Protein AF-A0A1D2ABL3-F1 (afdb_monomer_lite)

pLDDT: mean 77.6, std 26.5, range [24.52, 98.44]

InterPro domains:
  IPR012312 Hemerythrin-like [PF01814] (38-162)

Foldseek 3Di:
DAPPPPPDDDDDDDDDDDDDDPPPPQQALLCLQLPLLLVLLLVLLVVLLVVLVCVLVVNDDPLVVSLVSLVLSLQSLVLSLCLCVPFVVVVLCVVPNDDCPVLNVLSVVLSVLSVVLSVLSVVCNVPNDPVSSVVNNVSSVVNSVSSNVSSVCCSVRVVVSCVVGPDRLRSLVSVLSSLLSHFLLCSLVSLQSSVVSDDPVSLVSSLVSVCSNDPDPLSNVVVSVSSPDDPVVSPPDDPDDDPDDDDDDDDDDDDDDDDDDDDDDDDDDDDDPDPPDPPPPDDPPPPPPQLLCVVVLLLVLLLVLLVVLLVLLVCQLPDVVHHDLVSLVVSLVSLVLSLQSLLLLLVLCVPQQVVVLVVLVVVVVVPPPDDDPDDDDDDDDDDDDDDDDDDDDDDDDDDDDDDDDDDDDDDDDDDDDDQPPPCSNVLSVVLNVLSVVLSVLSVVLSVCSVVVDPCNSVSSVSNSVSSVVSSVSSNVSVVCCVVHRSVSCSVRPDRLVSLLSVLSSSSSGRNVSLLVVQQSSLVVDDPVRLVVNLVSNVSNDDPVCPSVSCVSNVSSD

Sequence (557 aa):
MAHMTTIQAARPAGKLADGHEQPATVFQPIHFLYTYLHEAIRHELALLSQSLQLLLAGTSTGWPELRRRYIFLRDVYKYHSAAEDEVIYPALELEVANVTPSYSVEHEDEEHLLEEMVDLLLATEQSPTKENLLAVRQLSWRIQTTVTKHLAKEEAQLLPLLLTHIPPREQGGLVAQFLCCIPISTVARVLAWVKPHAAPADRAAIREALAGAVDDPLLCSLLLGWLEADEADGAGSDGLARPGSPSSPGSSGDDEAAAAARSVADPPGAQSQREGRTDVPGSRQPAGPPPLRSILHYHAAIRAALEGFAADARAVASAPGGPDPPALAALLVRHRFIRAVCAFHSAAEDEVVFPALARLHTSQQEGGPAGEPGAAAGDPCASPSRASPGGDRPGAASAPGPAAADTGPSPQARHSPPPPPHDGCAGHGEEALRFDELQRLLGEVASCARRRCSRSGIASADLVASADALAAAMAGHMEAEERGVLPALERLCPRPEQRALLWAMVRAMPLRLLERVMPWIAARLAPAERRRWLADLARGAGRGDTTLVALVTGWAA

Secondary structure (DSSP, 8-state):
---S---PPPPPPPP-------------TTHIIIIIIHHHHHHHHHHHHHHHHHHHTTS---HHHHHHHHHHHHHHHHHHHHHIIIIIHHHHHHHSTTSSHHHHHHHHHHHHHHHHHHHHHHHHHHS--HHHHHHHHHHHHHHHHHHHHHHHHHHHHTHHHHHHHS-HHHHHHHHHHHHHHSBTTTHHHHHHHHGGGS-HHHHHHHHHHHHHH---HHHHHHHHHHHH--TTT--SS-----S-------------------------------------S-------S-GGGGHHHHHHHHHHHHHHHHHHHHHHHTSTTS--HHHHHHHHHHHHHHHHHHHHHHHHIIIIIHHHHHHHHHHHHHTS----------------------------------------PPPPP--PPPPPPSTHHHHHHHHHHHHHHHHHHHHHHHHHHHHT-TTHHHHHHHHHHHHHHHHHHHHHHHHHHHHTHHHHHHHHS-HHHHHHHHHHHHHTSBHHHHHHHHHHHHTTS-HHHHHHHHHHHHHHS-GGGHHHHHHHHHHT-

Radius of gyration: 30.4 Å; chains: 1; bounding box: 94×69×110 Å

Structure (mmCIF, N/CA/C/O backbone):
data_AF-A0A1D2ABL3-F1
#
_entry.id   AF-A0A1D2ABL3-F1
#
loop_
_atom_site.group_PDB
_atom_site.id
_atom_site.type_symbol
_atom_site.label_atom_id
_atom_site.label_alt_id
_atom_site.label_comp_id
_atom_site.label_asym_id
_atom_site.label_entity_id
_atom_site.label_seq_id
_atom_site.pdbx_PDB_ins_code
_atom_site.Cartn_x
_atom_site.Cartn_y
_atom_site.Cartn_z
_atom_site.occupancy
_atom_site.B_iso_or_equiv
_atom_site.auth_seq_id
_atom_site.auth_comp_id
_atom_site.auth_asym_id
_atom_site.auth_atom_id
_atom_site.pdbx_PDB_model_num
ATOM 1 N N . MET A 1 1 ? 10.377 -19.482 -13.287 1.00 26.33 1 MET A N 1
ATOM 2 C CA . MET A 1 1 ? 9.922 -19.025 -14.615 1.00 26.33 1 MET A CA 1
ATOM 3 C C . MET A 1 1 ? 8.793 -18.051 -14.359 1.00 26.33 1 MET A C 1
ATOM 5 O O . MET A 1 1 ? 7.868 -18.407 -13.645 1.00 26.33 1 MET A O 1
ATOM 9 N N . ALA A 1 2 ? 8.996 -16.802 -14.769 1.00 30.34 2 ALA A N 1
ATOM 10 C CA . ALA A 1 2 ? 8.165 -15.658 -14.428 1.00 30.34 2 ALA A CA 1
ATOM 11 C C . ALA A 1 2 ? 6.858 -15.695 -15.230 1.00 30.34 2 ALA A C 1
ATOM 13 O O . ALA A 1 2 ? 6.893 -15.594 -16.452 1.00 30.34 2 ALA A O 1
ATOM 14 N N . HIS A 1 3 ? 5.728 -15.849 -14.542 1.00 30.89 3 HIS A N 1
ATOM 15 C CA . HIS A 1 3 ? 4.400 -15.614 -15.106 1.00 30.89 3 HIS A CA 1
ATOM 16 C C . HIS A 1 3 ? 3.928 -14.220 -14.704 1.00 30.89 3 HIS A C 1
ATOM 18 O O . HIS A 1 3 ? 2.971 -14.056 -13.971 1.00 30.89 3 HIS A O 1
ATOM 24 N N . MET A 1 4 ? 4.673 -13.243 -15.204 1.00 34.31 4 MET A N 1
ATOM 25 C CA . MET A 1 4 ? 4.164 -11.951 -15.612 1.00 34.31 4 MET A CA 1
ATOM 26 C C . MET A 1 4 ? 4.873 -11.742 -16.940 1.00 34.31 4 MET A C 1
ATOM 28 O O . MET A 1 4 ? 6.086 -11.511 -16.983 1.00 34.31 4 MET A O 1
ATOM 32 N N . THR A 1 5 ? 4.171 -12.018 -18.035 1.00 32.56 5 THR A N 1
ATOM 33 C CA . THR A 1 5 ? 4.657 -11.665 -19.364 1.00 32.56 5 THR A CA 1
ATOM 34 C C . THR A 1 5 ? 5.023 -10.194 -19.287 1.00 32.56 5 THR A C 1
ATOM 36 O O . THR A 1 5 ? 4.176 -9.367 -18.963 1.00 32.56 5 THR A O 1
ATOM 39 N N . THR A 1 6 ? 6.305 -9.889 -19.483 1.00 33.03 6 THR A N 1
ATOM 40 C CA . THR A 1 6 ? 6.803 -8.527 -19.633 1.00 33.03 6 THR A CA 1
ATOM 41 C C . THR A 1 6 ? 5.823 -7.766 -20.515 1.00 33.03 6 THR A C 1
ATOM 43 O O . THR A 1 6 ? 5.642 -8.141 -21.673 1.00 33.03 6 THR A O 1
ATOM 46 N N . ILE A 1 7 ? 5.178 -6.734 -19.967 1.00 37.38 7 ILE A N 1
ATOM 47 C CA . ILE A 1 7 ? 4.471 -5.731 -20.762 1.00 37.38 7 ILE A CA 1
ATOM 48 C C . ILE A 1 7 ? 5.560 -5.093 -21.624 1.00 37.38 7 ILE A C 1
ATOM 50 O O . ILE A 1 7 ? 6.378 -4.301 -21.157 1.00 37.38 7 ILE A O 1
ATOM 54 N N . GLN A 1 8 ? 5.693 -5.595 -22.846 1.00 31.58 8 GLN A N 1
ATOM 55 C CA . GLN A 1 8 ? 6.786 -5.260 -23.736 1.00 31.58 8 GLN A CA 1
ATOM 56 C C . GLN A 1 8 ? 6.396 -3.985 -24.481 1.00 31.58 8 GLN A C 1
ATOM 58 O O . GLN A 1 8 ? 5.428 -3.988 -25.239 1.00 31.58 8 GLN A O 1
ATOM 63 N N . ALA A 1 9 ? 7.152 -2.906 -24.266 1.00 32.09 9 ALA A N 1
ATOM 64 C CA . ALA A 1 9 ? 7.032 -1.668 -25.029 1.00 32.09 9 ALA A CA 1
ATOM 65 C C . ALA A 1 9 ? 7.092 -1.972 -26.539 1.00 32.09 9 ALA A C 1
ATOM 67 O O . ALA A 1 9 ? 8.050 -2.584 -27.033 1.00 32.09 9 ALA A O 1
ATOM 68 N N . ALA A 1 10 ? 6.048 -1.590 -27.273 1.00 33.19 10 ALA A N 1
ATOM 69 C CA . ALA A 1 10 ? 5.950 -1.837 -28.704 1.00 33.19 10 ALA A CA 1
ATOM 70 C C . ALA A 1 10 ? 6.782 -0.804 -29.486 1.00 33.19 10 ALA A C 1
ATOM 72 O O . ALA A 1 10 ? 6.645 0.402 -29.308 1.00 33.19 10 ALA A O 1
ATOM 73 N N . ARG A 1 11 ? 7.650 -1.280 -30.390 1.00 30.50 11 ARG A N 1
ATOM 74 C CA . ARG A 1 11 ? 8.396 -0.437 -31.347 1.00 30.50 11 ARG A CA 1
ATOM 75 C C . ARG A 1 11 ? 7.461 0.203 -32.394 1.00 30.50 11 ARG A C 1
ATOM 77 O O . ARG A 1 11 ? 6.455 -0.410 -32.748 1.00 30.50 11 ARG A O 1
ATOM 84 N N . PRO A 1 12 ? 7.817 1.376 -32.959 1.00 33.84 12 PRO A N 1
ATOM 85 C CA . PRO A 1 12 ? 6.897 2.187 -33.749 1.00 33.84 12 PRO A CA 1
ATOM 86 C C . PRO A 1 12 ? 6.715 1.647 -35.175 1.00 33.84 12 PRO A C 1
ATOM 88 O O . PRO A 1 12 ? 7.679 1.252 -35.836 1.00 33.84 12 PRO A O 1
ATOM 91 N N . ALA A 1 13 ? 5.473 1.685 -35.663 1.00 34.06 13 ALA A N 1
ATOM 92 C CA . ALA A 1 13 ? 5.135 1.496 -37.071 1.00 34.06 13 ALA A CA 1
ATOM 93 C C . ALA A 1 13 ? 5.110 2.849 -37.807 1.00 34.06 13 ALA A C 1
ATOM 95 O O . ALA A 1 13 ? 4.882 3.901 -37.213 1.00 34.06 13 ALA A O 1
ATOM 96 N N . GLY A 1 14 ? 5.425 2.804 -39.101 1.00 31.06 14 GLY A N 1
ATOM 97 C CA . GLY A 1 14 ? 5.840 3.939 -39.918 1.00 31.06 14 GLY A CA 1
ATOM 98 C C . GLY A 1 14 ? 4.775 4.996 -40.230 1.00 31.06 14 GLY A C 1
ATOM 99 O O . GLY A 1 14 ? 3.573 4.789 -40.130 1.00 31.06 14 GLY A O 1
ATOM 100 N N . LYS A 1 15 ? 5.309 6.146 -40.646 1.00 40.62 15 LYS A N 1
ATOM 101 C CA . LYS A 1 15 ? 4.661 7.411 -41.017 1.00 40.62 15 LYS A CA 1
ATOM 102 C C . LYS A 1 15 ? 3.810 7.310 -42.299 1.00 40.62 15 LYS A C 1
ATOM 104 O O . LYS A 1 15 ? 4.183 6.532 -43.175 1.00 40.62 15 LYS A O 1
ATOM 109 N N . LEU A 1 16 ? 2.818 8.218 -42.414 1.00 32.88 16 LEU A N 1
ATOM 110 C CA . LEU A 1 16 ? 2.046 8.748 -43.583 1.00 32.88 16 LEU A CA 1
ATOM 111 C C . LEU A 1 16 ? 0.521 8.586 -43.346 1.00 32.88 16 LEU A C 1
ATOM 113 O O . LEU A 1 16 ? 0.109 7.514 -42.933 1.00 32.88 16 LEU A O 1
ATOM 117 N N . ALA A 1 17 ? -0.392 9.542 -43.571 1.00 33.91 17 ALA A N 1
ATOM 118 C CA . ALA A 1 17 ? -0.391 10.842 -44.251 1.00 33.91 17 ALA A CA 1
ATOM 119 C C . ALA A 1 17 ? -1.564 11.730 -43.742 1.00 33.91 17 ALA A C 1
ATOM 121 O O . ALA A 1 17 ? -2.477 11.232 -43.088 1.00 33.91 17 ALA A O 1
ATOM 122 N N . ASP A 1 18 ? -1.517 13.026 -44.074 1.00 43.41 18 ASP A N 1
ATOM 123 C CA . ASP A 1 18 ? -2.485 14.088 -43.745 1.00 43.41 18 ASP A CA 1
ATOM 124 C C . ASP A 1 18 ? -3.934 13.831 -44.200 1.00 43.41 18 ASP A C 1
ATOM 126 O O . ASP A 1 18 ? -4.188 13.426 -45.335 1.00 43.41 18 ASP A O 1
ATOM 130 N N . GLY A 1 19 ? -4.885 14.217 -43.342 1.00 33.12 19 GLY A N 1
ATOM 131 C CA . GLY A 1 19 ? -6.307 14.370 -43.659 1.00 33.12 19 GLY A CA 1
ATOM 132 C C . GLY A 1 19 ? -7.076 14.930 -42.459 1.00 33.12 19 GLY A C 1
ATOM 133 O O . GLY A 1 19 ? -7.196 14.266 -41.438 1.00 33.12 19 GLY A O 1
ATOM 134 N N . HIS A 1 20 ? -7.547 16.176 -42.566 1.00 44.25 20 HIS A N 1
ATOM 135 C CA . HIS A 1 20 ? -8.308 16.890 -41.536 1.00 44.25 20 HIS A CA 1
ATOM 136 C C . HIS A 1 20 ? -9.715 16.304 -41.331 1.00 44.25 20 HIS A C 1
ATOM 138 O O . HIS A 1 20 ? -10.639 16.594 -42.086 1.00 44.25 20 HIS A O 1
ATOM 144 N N . GLU A 1 21 ? -9.874 15.592 -40.225 1.00 33.97 21 GLU A N 1
ATOM 145 C CA . GLU A 1 21 ? -11.072 15.530 -39.389 1.00 33.97 21 GLU A CA 1
ATOM 146 C C . GLU A 1 21 ? -10.512 15.660 -37.968 1.00 33.97 21 GLU A C 1
ATOM 148 O O . GLU A 1 21 ? -9.573 14.935 -37.646 1.00 33.97 21 GLU A O 1
ATOM 153 N N . GLN A 1 22 ? -10.959 16.617 -37.140 1.00 35.97 22 GLN A N 1
ATOM 154 C CA . GLN A 1 22 ? -10.548 16.591 -35.730 1.00 35.97 22 GLN A CA 1
ATOM 155 C C . GLN A 1 22 ? -11.117 15.291 -35.156 1.00 35.97 22 GLN A C 1
ATOM 157 O O . GLN A 1 22 ? -12.344 15.176 -35.077 1.00 35.97 22 GLN A O 1
ATOM 162 N N . PRO A 1 23 ? -10.276 14.293 -34.827 1.00 40.12 23 PRO A N 1
ATOM 163 C CA . PRO A 1 23 ? -10.791 13.051 -34.289 1.00 40.12 23 PRO A CA 1
ATOM 164 C C . PRO A 1 23 ? -11.502 13.397 -32.982 1.00 40.12 23 PRO A C 1
ATOM 166 O O . PRO A 1 23 ? -11.054 14.291 -32.256 1.00 40.12 23 PRO A O 1
ATOM 169 N N . ALA A 1 24 ? -12.609 12.710 -32.687 1.00 51.97 24 ALA A N 1
ATOM 170 C CA . ALA A 1 24 ? -13.179 12.727 -31.345 1.00 51.97 24 ALA A CA 1
ATOM 171 C C . ALA A 1 24 ? -12.015 12.597 -30.355 1.00 51.97 24 ALA A C 1
ATOM 173 O O . ALA A 1 24 ? -11.199 11.684 -30.505 1.00 51.97 24 ALA A O 1
ATOM 174 N N . THR A 1 25 ? -11.862 13.570 -29.451 1.00 67.88 25 THR A N 1
ATOM 175 C CA . THR A 1 25 ? -10.707 13.638 -28.552 1.00 67.88 25 THR A CA 1
ATOM 176 C C . THR A 1 25 ? -10.596 12.299 -27.842 1.00 67.88 25 THR A C 1
ATOM 178 O O . THR A 1 25 ? -11.478 11.944 -27.060 1.00 67.88 25 THR A O 1
ATOM 181 N N . VAL A 1 26 ? -9.568 11.522 -28.188 1.00 80.62 26 VAL A N 1
ATOM 182 C CA . VAL A 1 26 ? -9.378 10.178 -27.645 1.00 80.62 26 VAL A CA 1
ATOM 183 C C . VAL A 1 26 ? -9.267 10.325 -26.136 1.00 80.62 26 VAL A C 1
ATOM 185 O O . VAL A 1 26 ? -8.419 11.084 -25.660 1.00 80.62 26 VAL A O 1
ATOM 188 N N . PHE A 1 27 ? -10.149 9.641 -25.406 1.00 89.44 27 PHE A N 1
ATOM 189 C CA . PHE A 1 27 ? -10.141 9.648 -23.949 1.00 89.44 27 PHE A CA 1
ATOM 190 C C . PHE A 1 27 ? -8.748 9.264 -23.434 1.00 89.44 27 PHE A C 1
ATOM 192 O O . PHE A 1 27 ? -8.125 8.348 -23.971 1.00 89.44 27 PHE A O 1
ATOM 199 N N . GLN A 1 28 ? -8.259 9.979 -22.420 1.00 95.31 28 GLN A N 1
ATOM 200 C CA . GLN A 1 28 ? -6.925 9.792 -21.848 1.00 95.31 28 GLN A CA 1
ATOM 201 C C . GLN A 1 28 ? -7.076 9.132 -20.469 1.00 95.31 28 GLN A C 1
ATOM 203 O O . GLN A 1 28 ? -7.449 9.816 -19.511 1.00 95.31 28 GLN A O 1
ATOM 208 N N . PRO A 1 29 ? -6.833 7.812 -20.341 1.00 96.31 29 PRO A N 1
ATOM 209 C CA . PRO A 1 29 ? -7.096 7.071 -19.106 1.00 96.31 29 PRO A CA 1
ATOM 210 C C . PRO A 1 29 ? -6.349 7.594 -17.885 1.00 96.31 29 PRO A C 1
ATOM 212 O O . PRO A 1 29 ? -6.834 7.445 -16.766 1.00 96.31 29 PRO A O 1
ATOM 215 N N . ILE A 1 30 ? -5.201 8.242 -18.090 1.00 96.69 30 ILE A N 1
ATOM 216 C CA . ILE A 1 30 ? -4.366 8.748 -17.000 1.00 96.69 30 ILE A CA 1
ATOM 217 C C . ILE A 1 30 ? -5.060 9.839 -16.159 1.00 96.69 30 ILE A C 1
ATOM 219 O O . ILE A 1 30 ? -4.697 10.033 -15.000 1.00 96.69 30 ILE A O 1
ATOM 223 N N . HIS A 1 31 ? -6.123 10.476 -16.678 1.00 96.12 31 HIS A N 1
ATOM 224 C CA . HIS A 1 31 ? -6.990 11.375 -15.899 1.00 96.12 31 HIS A CA 1
ATOM 225 C C . HIS A 1 31 ? -7.678 10.688 -14.714 1.00 96.12 31 HIS A C 1
ATOM 227 O O . HIS A 1 31 ? -8.089 11.369 -13.774 1.00 96.12 31 HIS A O 1
ATOM 233 N N . PHE A 1 32 ? -7.779 9.354 -14.707 1.00 96.19 32 PHE A N 1
ATOM 234 C CA . PHE A 1 32 ? -8.249 8.634 -13.528 1.00 96.19 32 PHE A CA 1
ATOM 235 C C . PHE A 1 32 ? -7.426 8.965 -12.278 1.00 96.19 32 PHE A C 1
ATOM 237 O O . PHE A 1 32 ? -8.007 9.267 -11.237 1.00 96.19 32 PHE A O 1
ATOM 244 N N . LEU A 1 33 ? -6.097 8.978 -12.408 1.00 95.12 33 LEU A N 1
ATOM 245 C CA . LEU A 1 33 ? -5.176 9.285 -11.318 1.00 95.12 33 LEU A CA 1
ATOM 246 C C . LEU A 1 33 ? -5.083 10.806 -11.130 1.00 95.12 33 LEU A C 1
ATOM 248 O O . LEU A 1 33 ? -5.565 11.349 -10.141 1.00 95.12 33 LEU A O 1
ATOM 252 N N . TYR A 1 34 ? -4.584 11.511 -12.145 1.00 96.81 34 TYR A N 1
ATOM 253 C CA . TYR A 1 34 ? -4.204 12.926 -12.039 1.00 96.81 34 TYR A CA 1
ATOM 254 C C . TYR A 1 34 ? -5.371 13.915 -12.080 1.00 96.81 34 TYR A C 1
ATOM 256 O O . TYR A 1 34 ? -5.170 15.121 -12.176 1.00 96.81 34 TYR A O 1
ATOM 264 N N . THR A 1 35 ? -6.617 13.453 -12.119 1.00 95.62 35 THR A N 1
ATOM 265 C CA . THR A 1 35 ? -7.772 14.357 -12.120 1.00 95.62 35 THR A CA 1
ATOM 266 C C . THR A 1 35 ? -8.845 13.854 -11.175 1.00 95.62 35 THR A C 1
ATOM 268 O O . THR A 1 35 ? -9.144 14.536 -10.200 1.00 95.62 35 THR A O 1
ATOM 271 N N . TYR A 1 36 ? -9.406 12.665 -11.402 1.00 97.00 36 TYR A N 1
ATOM 272 C CA . TYR A 1 36 ? -10.529 12.199 -10.581 1.00 97.00 36 TYR A CA 1
ATOM 273 C C . TYR A 1 36 ? -10.092 11.800 -9.166 1.00 97.00 36 TYR A C 1
ATOM 275 O O . TYR A 1 36 ? -10.732 12.210 -8.199 1.00 97.00 36 TYR A O 1
ATOM 283 N N . LEU A 1 37 ? -8.996 11.046 -9.027 1.00 97.38 37 LEU A N 1
ATOM 284 C CA . LEU A 1 37 ? -8.449 10.690 -7.716 1.00 97.38 37 LEU A CA 1
ATOM 285 C C . LEU A 1 37 ? -7.895 11.921 -6.982 1.00 97.38 37 LEU A C 1
ATOM 287 O O . LEU A 1 37 ? -8.212 12.113 -5.810 1.00 97.38 37 LEU A O 1
ATOM 291 N N . HIS A 1 38 ? -7.145 12.789 -7.667 1.00 98.19 38 HIS A N 1
ATOM 292 C CA . HIS A 1 38 ? -6.639 14.033 -7.071 1.00 98.19 38 HIS A CA 1
ATOM 293 C C . HIS A 1 38 ? -7.772 14.929 -6.558 1.00 98.19 38 HIS A C 1
ATOM 295 O O . HIS A 1 38 ? -7.689 15.480 -5.459 1.00 98.19 38 HIS A O 1
ATOM 301 N N . GLU A 1 39 ? -8.863 15.052 -7.317 1.00 97.88 39 GLU A N 1
ATOM 302 C CA . GLU A 1 39 ? -10.031 15.814 -6.881 1.00 97.88 39 GLU A CA 1
ATOM 303 C C . GLU A 1 39 ? -10.730 15.168 -5.678 1.00 97.88 39 GLU A C 1
ATOM 305 O O . GLU A 1 39 ? -11.128 15.879 -4.755 1.00 97.88 39 GLU A O 1
ATOM 310 N N . ALA A 1 40 ? -10.817 13.835 -5.628 1.00 98.06 40 ALA A N 1
ATOM 311 C CA . ALA A 1 40 ? -11.330 13.129 -4.456 1.00 98.06 40 ALA A CA 1
ATOM 312 C C . ALA A 1 40 ? -10.480 13.417 -3.201 1.00 98.06 40 ALA A C 1
ATOM 314 O O . ALA A 1 40 ? -11.032 13.757 -2.149 1.00 98.06 40 ALA A O 1
ATOM 315 N N . ILE A 1 41 ? -9.144 13.389 -3.322 1.00 98.44 41 ILE A N 1
ATOM 316 C CA . ILE A 1 41 ? -8.204 13.724 -2.235 1.00 98.44 41 ILE A CA 1
ATOM 317 C C . ILE A 1 41 ? -8.422 15.163 -1.750 1.00 98.44 41 ILE A C 1
ATOM 319 O O . ILE A 1 41 ? -8.604 15.392 -0.550 1.00 98.44 41 ILE A O 1
ATOM 323 N N . ARG A 1 42 ? -8.461 16.144 -2.663 1.00 98.19 42 ARG A N 1
ATOM 324 C CA . ARG A 1 42 ? -8.704 17.557 -2.312 1.00 98.19 42 ARG A CA 1
ATOM 325 C C . ARG A 1 42 ? -10.048 17.758 -1.624 1.00 98.19 42 ARG A C 1
ATOM 327 O O . ARG A 1 42 ? -10.135 18.496 -0.638 1.00 98.19 42 ARG A O 1
ATOM 334 N N . HIS A 1 43 ? -11.090 17.113 -2.139 1.00 97.75 43 HIS A N 1
ATOM 335 C CA . HIS A 1 43 ? -12.428 17.213 -1.583 1.00 97.75 43 HIS A CA 1
ATOM 336 C C . HIS A 1 43 ? -12.478 16.648 -0.158 1.00 97.75 43 HIS A C 1
ATOM 338 O O . HIS A 1 43 ? -13.001 17.309 0.742 1.00 97.75 43 HIS A O 1
ATOM 344 N N . GLU A 1 44 ? -11.865 15.489 0.089 1.00 97.94 44 GLU A N 1
ATOM 345 C CA . GLU A 1 44 ? -11.804 14.902 1.429 1.00 97.94 44 GLU A CA 1
ATOM 346 C C . GLU A 1 44 ? -10.999 15.766 2.402 1.00 97.94 44 GLU A C 1
ATOM 348 O O . GLU A 1 44 ? -11.470 16.025 3.509 1.00 97.94 44 GLU A O 1
ATOM 353 N N . LEU A 1 45 ? -9.852 16.314 1.985 1.00 98.19 45 LEU A N 1
ATOM 354 C CA . LEU A 1 45 ? -9.090 17.277 2.791 1.00 98.19 45 LEU A CA 1
ATOM 355 C C . LEU A 1 45 ? -9.950 18.481 3.201 1.00 98.19 45 LEU A C 1
ATOM 357 O O . LEU A 1 45 ? -9.926 18.904 4.360 1.00 98.19 45 LEU A O 1
ATOM 361 N N . ALA A 1 46 ? -10.756 19.016 2.281 1.00 97.25 46 ALA A N 1
ATOM 362 C CA . ALA A 1 46 ? -11.664 20.117 2.583 1.00 97.25 46 ALA A CA 1
ATOM 363 C C . ALA A 1 46 ? -12.765 19.714 3.581 1.00 97.25 46 ALA A C 1
ATOM 365 O O . ALA A 1 46 ? -13.102 20.502 4.472 1.00 97.25 46 ALA A O 1
ATOM 366 N N . LEU A 1 47 ? -13.328 18.509 3.460 1.00 96.31 47 LEU A N 1
ATOM 367 C CA . LEU A 1 47 ? -14.346 17.996 4.381 1.00 96.31 47 LEU A CA 1
ATOM 368 C C . LEU A 1 47 ? -13.776 17.682 5.771 1.00 96.31 47 LEU A C 1
ATOM 370 O O . LEU A 1 47 ? -14.444 17.942 6.776 1.00 96.31 47 LEU A O 1
ATOM 374 N N . LEU A 1 48 ? -12.554 17.155 5.851 1.00 96.50 48 LEU A N 1
ATOM 375 C CA . LEU A 1 48 ? -11.844 16.902 7.105 1.00 96.50 48 LEU A CA 1
ATOM 376 C C . LEU A 1 48 ? -11.550 18.210 7.838 1.00 96.50 48 LEU A C 1
ATOM 378 O O . LEU A 1 48 ? -11.883 18.333 9.017 1.00 96.50 48 LEU A O 1
ATOM 382 N N . SER A 1 49 ? -11.040 19.223 7.132 1.00 95.75 49 SER A N 1
ATOM 383 C CA . SER A 1 49 ? -10.815 20.559 7.695 1.00 95.75 49 SER A CA 1
ATOM 384 C C . SER A 1 49 ? -12.104 21.190 8.234 1.00 95.75 49 SER A C 1
ATOM 386 O O . SER A 1 49 ? -12.087 21.814 9.296 1.00 95.75 49 SER A O 1
ATOM 388 N N . GLN A 1 50 ? -13.237 21.018 7.543 1.00 94.38 50 GLN A N 1
ATOM 389 C CA . GLN A 1 50 ? -14.547 21.479 8.024 1.00 94.38 50 GLN A CA 1
ATOM 390 C C . GLN A 1 50 ? -15.015 20.694 9.257 1.00 94.38 50 GLN A C 1
ATOM 392 O O . GLN A 1 50 ? -15.433 21.287 10.252 1.00 94.38 50 GLN A O 1
ATOM 397 N N . SER A 1 51 ? -14.900 19.366 9.224 1.00 94.12 51 SER A N 1
ATOM 398 C CA . SER A 1 51 ? -15.302 18.486 10.329 1.00 94.12 51 SER A CA 1
ATOM 399 C C . SER A 1 51 ? -14.503 18.784 11.599 1.00 94.12 51 SER A C 1
ATOM 401 O O . SER A 1 51 ? -15.071 18.886 12.687 1.00 94.12 51 SER A O 1
ATOM 403 N N . LEU A 1 52 ? -13.195 19.012 11.456 1.00 94.12 52 LEU A N 1
ATOM 404 C CA . LEU A 1 52 ? -12.321 19.419 12.547 1.00 94.12 52 LEU A CA 1
ATOM 405 C C . LEU A 1 52 ? -12.727 20.783 13.121 1.00 94.12 52 LEU A C 1
ATOM 407 O O . LEU A 1 52 ? -12.788 20.934 14.337 1.00 94.12 52 LEU A O 1
ATOM 411 N N . GLN A 1 53 ? -13.055 21.773 12.286 1.00 91.50 53 GLN A N 1
ATOM 412 C CA . GLN A 1 53 ? -13.523 23.078 12.776 1.00 91.50 53 GLN A CA 1
ATOM 413 C C . GLN A 1 53 ? -14.796 22.956 13.624 1.00 91.50 53 GLN A C 1
ATOM 415 O O . GLN A 1 53 ? -14.885 23.584 14.679 1.00 91.50 53 GLN A O 1
ATOM 420 N N . LEU A 1 54 ? -15.748 22.114 13.209 1.00 91.00 54 LEU A N 1
ATOM 421 C CA . LEU A 1 54 ? -16.980 21.862 13.965 1.00 91.00 54 LEU A CA 1
ATOM 422 C C . LEU A 1 54 ? -16.708 21.179 15.315 1.00 91.00 54 LEU A C 1
ATOM 424 O O . LEU A 1 54 ? -17.323 21.550 16.321 1.00 91.00 54 LEU A O 1
ATOM 428 N N . LEU A 1 55 ? -15.775 20.222 15.347 1.00 89.00 55 LEU A N 1
ATOM 429 C CA . LEU A 1 55 ? -15.313 19.557 16.570 1.00 89.00 55 LEU A CA 1
ATOM 430 C C . LEU A 1 55 ? -14.644 20.547 17.531 1.00 89.00 55 LEU A C 1
ATOM 432 O O . LEU A 1 55 ? -15.000 20.605 18.706 1.00 89.00 55 LEU A O 1
ATOM 436 N N . LEU A 1 56 ? -13.725 21.376 17.030 1.00 87.62 56 LEU A N 1
ATOM 437 C CA . LEU A 1 56 ? -13.028 22.388 17.832 1.00 87.62 56 LEU A CA 1
ATOM 438 C C . LEU A 1 56 ? -13.972 23.483 18.352 1.00 87.62 56 LEU A C 1
ATOM 440 O O . LEU A 1 56 ? -13.714 24.063 19.404 1.00 87.62 56 LEU A O 1
ATOM 444 N N . ALA A 1 57 ? -15.071 23.751 17.644 1.00 87.56 57 ALA A N 1
ATOM 445 C CA . ALA A 1 57 ? -16.128 24.657 18.087 1.00 87.56 57 ALA A CA 1
ATOM 446 C C . ALA A 1 57 ? -17.093 24.028 19.115 1.00 87.56 57 ALA A C 1
ATOM 448 O O . ALA A 1 57 ? -17.986 24.716 19.605 1.00 87.56 57 ALA A O 1
ATOM 449 N N . GLY A 1 58 ? -16.953 22.734 19.431 1.00 83.38 58 GLY A N 1
ATOM 450 C CA . GLY A 1 58 ? -17.853 22.012 20.338 1.00 83.38 58 GLY A CA 1
ATOM 451 C C . GLY A 1 58 ? -19.245 21.742 19.755 1.00 83.38 58 GLY A C 1
ATOM 452 O O . GLY A 1 58 ? -20.170 21.412 20.489 1.00 83.38 58 GLY A O 1
ATOM 453 N N . THR A 1 59 ? -19.405 21.893 18.438 1.00 78.50 59 THR A N 1
ATOM 454 C CA . THR A 1 59 ? -20.685 21.712 17.724 1.00 78.50 59 THR A CA 1
ATOM 455 C C . THR A 1 59 ? -20.883 20.291 17.185 1.00 78.50 59 THR A C 1
ATOM 457 O O . THR A 1 59 ? -21.941 19.968 16.653 1.00 78.50 59 THR A O 1
ATOM 460 N N . SER A 1 60 ? -19.872 19.432 17.338 1.00 79.38 60 SER A N 1
ATOM 461 C CA . SER A 1 60 ? -19.877 18.011 16.987 1.00 79.38 60 SER A CA 1
ATOM 462 C C . SER A 1 60 ? -19.045 17.228 18.011 1.00 79.38 60 SER A C 1
ATOM 464 O O . SER A 1 60 ? -18.157 17.796 18.646 1.00 79.38 60 SER A O 1
ATOM 466 N N . THR A 1 61 ? -19.305 15.927 18.161 1.00 69.69 61 THR A N 1
ATOM 467 C CA . THR A 1 61 ? -18.578 15.010 19.066 1.00 69.69 61 THR A CA 1
ATOM 468 C C . THR A 1 61 ? -17.910 13.833 18.334 1.00 69.69 61 THR A C 1
ATOM 470 O O . THR A 1 61 ? -17.449 12.880 18.958 1.00 69.69 61 THR A O 1
ATOM 473 N N . GLY A 1 62 ? -17.821 13.888 17.002 1.00 85.3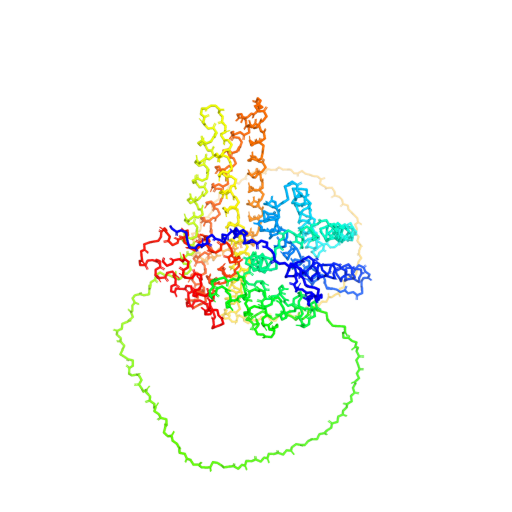1 62 GLY A N 1
ATOM 474 C CA . GLY A 1 62 ? -17.364 12.793 16.136 1.00 85.31 62 GLY A CA 1
ATOM 475 C C . GLY A 1 62 ? -15.847 12.574 15.999 1.00 85.31 62 GLY A C 1
ATOM 476 O O . GLY A 1 62 ? -15.397 12.343 14.879 1.00 85.31 62 GLY A O 1
ATOM 477 N N . TRP A 1 63 ? -15.052 12.613 17.077 1.00 87.56 63 TRP A N 1
ATOM 478 C CA . TRP A 1 63 ? -13.602 12.318 17.011 1.00 87.56 63 TRP A CA 1
ATOM 479 C C . TRP A 1 63 ? -13.265 10.949 16.391 1.00 87.56 63 TRP A C 1
ATOM 481 O O . TRP A 1 63 ? -12.421 10.918 15.493 1.00 87.56 63 TRP A O 1
ATOM 491 N N . PRO A 1 64 ? -13.948 9.839 16.756 1.00 90.88 64 PRO A N 1
ATOM 492 C CA . PRO A 1 64 ? -13.662 8.537 16.153 1.00 90.88 64 PRO A CA 1
ATOM 493 C C . PRO A 1 64 ? -13.916 8.512 14.642 1.00 90.88 64 PRO A C 1
ATOM 495 O O . PRO A 1 64 ? -13.193 7.855 13.901 1.00 90.88 64 PRO A O 1
ATOM 498 N N . GLU A 1 65 ? -14.938 9.235 14.175 1.00 92.31 65 GLU A N 1
ATOM 499 C CA . GLU A 1 65 ? -15.250 9.337 12.747 1.00 92.31 65 GLU A CA 1
ATOM 500 C C . GLU A 1 65 ? -14.219 10.189 12.005 1.00 92.31 65 GLU A C 1
ATOM 502 O O . GLU A 1 65 ? -13.738 9.779 10.952 1.00 92.31 65 GLU A O 1
ATOM 507 N N . LEU A 1 66 ? -13.814 11.331 12.575 1.00 94.12 66 LEU A N 1
ATOM 508 C CA . LEU A 1 66 ? -12.739 12.149 12.012 1.00 94.12 66 LEU A CA 1
ATOM 509 C C . LEU A 1 66 ? -11.453 11.325 11.861 1.00 94.12 66 LEU A C 1
ATOM 511 O O . LEU A 1 66 ? -10.837 11.337 10.796 1.00 94.12 66 LEU A O 1
ATOM 515 N N . ARG A 1 67 ? -11.072 10.580 12.905 1.00 94.38 67 ARG A N 1
ATOM 516 C CA . ARG A 1 67 ? -9.884 9.723 12.879 1.00 94.38 67 ARG A CA 1
ATOM 517 C C . ARG A 1 67 ? -10.004 8.615 11.837 1.00 94.38 67 ARG A C 1
ATOM 519 O O . ARG A 1 67 ? -9.065 8.426 11.073 1.00 94.38 67 ARG A O 1
ATOM 526 N N . ARG A 1 68 ? -11.148 7.924 11.745 1.00 94.56 68 ARG A N 1
ATOM 527 C CA . ARG A 1 68 ? -11.381 6.905 10.702 1.00 94.56 68 ARG A CA 1
ATOM 528 C C . ARG A 1 68 ? -11.209 7.463 9.291 1.00 94.56 68 ARG A C 1
ATOM 530 O O . ARG A 1 68 ? -10.592 6.810 8.456 1.00 94.56 68 ARG A O 1
ATOM 537 N N . ARG A 1 69 ? -11.721 8.665 9.027 1.00 95.94 69 ARG A N 1
ATOM 538 C CA . ARG A 1 69 ? -11.592 9.311 7.716 1.00 95.94 69 ARG A CA 1
ATOM 539 C C . ARG A 1 69 ? -10.160 9.756 7.413 1.00 95.94 69 ARG A C 1
ATOM 541 O O . ARG A 1 69 ? -9.709 9.571 6.290 1.00 95.94 69 ARG A O 1
ATOM 548 N N . TYR A 1 70 ? -9.420 10.256 8.407 1.00 97.31 70 TYR A N 1
ATOM 549 C CA . TYR A 1 70 ? -7.985 10.535 8.255 1.00 97.31 70 TYR A CA 1
ATOM 550 C C . TYR A 1 70 ? -7.160 9.267 8.010 1.00 97.31 70 TYR A C 1
ATOM 552 O O . TYR A 1 70 ? -6.272 9.297 7.168 1.00 97.31 70 TYR A O 1
ATOM 560 N N . ILE A 1 71 ? -7.473 8.157 8.689 1.00 95.81 71 ILE A N 1
ATOM 561 C CA . ILE A 1 71 ? -6.852 6.847 8.432 1.00 95.81 71 ILE A CA 1
ATOM 562 C C . ILE A 1 71 ? -7.096 6.430 6.980 1.00 95.81 71 ILE A C 1
ATOM 564 O O . ILE A 1 71 ? -6.146 6.149 6.260 1.00 95.81 71 ILE A O 1
ATOM 568 N N . PHE A 1 72 ? -8.351 6.482 6.521 1.00 96.25 72 PHE A N 1
ATOM 569 C CA . PHE A 1 72 ? -8.681 6.158 5.135 1.00 96.25 72 PHE A CA 1
ATOM 570 C C . PHE A 1 72 ? -7.945 7.062 4.136 1.00 96.25 72 PHE A C 1
ATOM 572 O O . PHE A 1 72 ? -7.382 6.558 3.168 1.00 96.25 72 PHE A O 1
ATOM 579 N N . LEU A 1 73 ? -7.905 8.377 4.377 1.00 97.81 73 LEU A N 1
ATOM 580 C CA . LEU A 1 73 ? -7.182 9.315 3.518 1.00 97.81 73 LEU A CA 1
ATOM 581 C C . LEU A 1 73 ? -5.677 9.023 3.488 1.00 97.81 73 LEU A C 1
ATOM 583 O O . LEU A 1 73 ? -5.099 9.005 2.407 1.00 97.81 73 LEU A O 1
ATOM 587 N N . ARG A 1 74 ? -5.057 8.781 4.650 1.00 97.19 74 ARG A N 1
ATOM 588 C CA . ARG A 1 74 ? -3.645 8.391 4.762 1.00 97.19 74 ARG A CA 1
ATOM 589 C C . ARG A 1 74 ? -3.365 7.150 3.921 1.00 97.19 74 ARG A C 1
ATOM 591 O O . ARG A 1 74 ? -2.419 7.151 3.143 1.00 97.19 74 ARG A O 1
ATOM 598 N N . ASP A 1 75 ? -4.193 6.117 4.053 1.00 95.00 75 ASP A N 1
ATOM 599 C CA . ASP A 1 75 ? -3.997 4.854 3.339 1.00 95.00 75 ASP A CA 1
ATOM 600 C C . ASP A 1 75 ? -4.138 5.042 1.825 1.00 95.00 75 ASP A C 1
ATOM 602 O O . ASP A 1 75 ? -3.282 4.597 1.065 1.00 95.00 75 ASP A O 1
ATOM 606 N N . VAL A 1 76 ? -5.179 5.754 1.380 1.00 96.00 76 VAL A N 1
ATOM 607 C CA . VAL A 1 76 ? -5.384 6.059 -0.043 1.00 96.00 76 VAL A CA 1
ATOM 608 C C . VAL A 1 76 ? -4.235 6.878 -0.612 1.00 96.00 76 VAL A C 1
ATOM 610 O O . VAL A 1 76 ? -3.763 6.568 -1.705 1.00 96.00 76 VAL A O 1
ATOM 613 N N . TYR A 1 77 ? -3.775 7.889 0.123 1.00 97.56 77 TYR A N 1
ATOM 614 C CA . TYR A 1 77 ? -2.652 8.717 -0.294 1.00 97.56 77 TYR A CA 1
ATOM 615 C C . TYR A 1 77 ? -1.369 7.889 -0.425 1.00 97.56 77 TYR A C 1
ATOM 617 O O . TYR A 1 77 ? -0.710 7.968 -1.451 1.00 97.56 77 TYR A O 1
ATOM 625 N N . LYS A 1 78 ? -1.094 6.997 0.535 1.00 94.75 78 LYS A N 1
ATOM 626 C CA . LYS A 1 78 ? 0.040 6.065 0.485 1.00 94.75 78 LYS A CA 1
ATOM 627 C C . LYS A 1 78 ? -0.020 5.104 -0.705 1.00 94.75 78 LYS A C 1
ATOM 629 O O . LYS A 1 78 ? 1.002 4.780 -1.299 1.00 94.75 78 LYS A O 1
ATOM 634 N N . TYR A 1 79 ? -1.206 4.608 -1.070 1.00 94.25 79 TYR A N 1
ATOM 635 C CA . TYR A 1 79 ? -1.343 3.781 -2.278 1.00 94.25 79 TYR A CA 1
ATOM 636 C C . TYR A 1 79 ? -1.116 4.598 -3.551 1.00 94.25 79 TYR A C 1
ATOM 638 O O . TYR A 1 79 ? -0.598 4.066 -4.532 1.00 94.25 79 TYR A O 1
ATOM 646 N N . HIS A 1 80 ? -1.516 5.868 -3.536 1.00 96.06 80 HIS A N 1
ATOM 647 C CA . HIS A 1 80 ? -1.348 6.795 -4.643 1.00 96.06 80 HIS A CA 1
ATOM 648 C C . HIS A 1 80 ? 0.119 7.141 -4.894 1.00 96.06 80 HIS A C 1
ATOM 650 O O . HIS A 1 80 ? 0.598 6.835 -5.986 1.00 96.06 80 HIS A O 1
ATOM 656 N N . SER A 1 81 ? 0.831 7.643 -3.885 1.00 95.44 81 SER A N 1
ATOM 657 C CA . SER A 1 81 ? 2.262 7.952 -3.967 1.00 95.44 81 SER A CA 1
ATOM 658 C C . SER A 1 81 ? 3.087 6.715 -4.335 1.00 95.44 81 SER A C 1
ATOM 660 O O . SER A 1 81 ? 3.904 6.754 -5.253 1.00 95.44 81 SER A O 1
ATOM 662 N N . ALA A 1 82 ? 2.812 5.561 -3.711 1.00 92.06 82 ALA A N 1
ATOM 663 C CA . ALA A 1 82 ? 3.515 4.316 -4.025 1.00 92.06 82 ALA A CA 1
ATOM 664 C C . ALA A 1 82 ? 3.276 3.850 -5.470 1.00 92.06 82 ALA A C 1
ATOM 666 O O . ALA A 1 82 ? 4.189 3.346 -6.128 1.00 92.06 82 ALA A O 1
ATOM 667 N N . ALA A 1 83 ? 2.053 3.987 -5.987 1.00 93.50 83 ALA A N 1
ATOM 668 C CA . ALA A 1 83 ? 1.773 3.653 -7.376 1.00 93.50 83 ALA A CA 1
ATOM 669 C C . ALA A 1 83 ? 2.469 4.621 -8.339 1.00 93.50 83 ALA A C 1
ATOM 671 O O . ALA A 1 83 ? 2.956 4.195 -9.386 1.00 93.50 83 ALA A O 1
ATOM 672 N N . GLU A 1 84 ? 2.573 5.897 -7.995 1.00 96.38 84 GLU A N 1
ATOM 673 C CA . GLU A 1 84 ? 3.345 6.844 -8.789 1.00 96.38 84 GLU A CA 1
ATOM 674 C C . GLU A 1 84 ? 4.824 6.490 -8.810 1.00 96.38 84 GLU A C 1
ATOM 676 O O . GLU A 1 84 ? 5.376 6.261 -9.887 1.00 96.38 84 GLU A O 1
ATOM 681 N N . ASP A 1 85 ? 5.429 6.302 -7.644 1.00 93.69 85 ASP A N 1
ATOM 682 C CA . ASP A 1 85 ? 6.851 6.000 -7.514 1.00 93.69 85 ASP A CA 1
ATOM 683 C C . ASP A 1 85 ? 7.250 4.659 -8.145 1.00 93.69 85 ASP A C 1
ATOM 685 O O . ASP A 1 85 ? 8.340 4.527 -8.711 1.00 93.69 85 ASP A O 1
ATOM 689 N N . GLU A 1 86 ? 6.387 3.642 -8.073 1.00 90.44 86 GLU A N 1
ATOM 690 C CA . GLU A 1 86 ? 6.715 2.294 -8.545 1.00 90.44 86 GLU A CA 1
ATOM 691 C C . GLU A 1 86 ? 6.194 1.949 -9.944 1.00 90.44 86 GLU A C 1
ATOM 693 O O . GLU A 1 86 ? 6.643 0.949 -10.523 1.00 90.44 86 GLU A O 1
ATOM 698 N N . VAL A 1 87 ? 5.232 2.709 -10.473 1.00 93.88 87 VAL A N 1
ATOM 699 C CA . VAL A 1 87 ? 4.561 2.405 -11.748 1.00 93.88 87 VAL A CA 1
ATOM 700 C C . VAL A 1 87 ? 4.595 3.597 -12.693 1.00 93.88 87 VAL A C 1
ATOM 702 O O . VAL A 1 87 ? 5.094 3.463 -13.811 1.00 93.88 87 VAL A O 1
ATOM 705 N N . ILE A 1 88 ? 4.075 4.752 -12.274 1.00 96.06 88 ILE A N 1
ATOM 706 C CA . ILE A 1 88 ? 3.867 5.883 -13.188 1.00 96.06 88 ILE A CA 1
ATOM 707 C C . ILE A 1 88 ? 5.187 6.577 -13.520 1.00 96.06 88 ILE A C 1
ATOM 709 O O . ILE A 1 88 ? 5.518 6.756 -14.693 1.00 96.06 88 ILE A O 1
ATOM 713 N N . TYR A 1 89 ? 5.967 6.932 -12.504 1.00 95.25 89 TYR A N 1
ATOM 714 C CA . TYR A 1 89 ? 7.230 7.637 -12.661 1.00 95.25 89 TYR A CA 1
ATOM 715 C C . TYR A 1 89 ? 8.261 6.813 -13.435 1.00 95.25 89 TYR A C 1
ATOM 717 O O . TYR A 1 89 ? 8.818 7.362 -14.382 1.00 95.25 89 TYR A O 1
ATOM 725 N N . PRO A 1 90 ? 8.471 5.505 -13.169 1.00 93.62 90 PRO A N 1
ATOM 726 C CA . PRO A 1 90 ? 9.364 4.698 -13.996 1.00 93.62 90 PRO A CA 1
ATOM 727 C C . PRO A 1 90 ? 8.937 4.639 -15.466 1.00 93.62 90 PRO A C 1
ATOM 729 O O . PRO A 1 90 ? 9.793 4.668 -16.345 1.00 93.62 90 PRO A O 1
ATOM 732 N N . ALA A 1 91 ? 7.630 4.574 -15.751 1.00 94.44 91 ALA A N 1
ATOM 733 C CA . ALA A 1 91 ? 7.133 4.595 -17.126 1.00 94.44 91 ALA A CA 1
ATOM 734 C C . ALA A 1 91 ? 7.407 5.945 -17.805 1.00 94.44 91 ALA A C 1
ATOM 736 O O . ALA A 1 91 ? 7.847 5.977 -18.951 1.00 94.44 91 ALA A O 1
ATOM 737 N N . LEU A 1 92 ? 7.213 7.053 -17.086 1.00 94.75 92 LEU A N 1
ATOM 738 C CA . LEU A 1 92 ? 7.519 8.388 -17.589 1.00 94.75 92 LEU A CA 1
ATOM 739 C C . LEU A 1 92 ? 9.029 8.614 -17.769 1.00 94.75 92 LEU A C 1
ATOM 741 O O . LEU A 1 92 ? 9.433 9.228 -18.751 1.00 94.75 92 LEU A O 1
ATOM 745 N N . GLU A 1 93 ? 9.874 8.099 -16.874 1.00 93.38 93 GLU A N 1
ATOM 746 C CA . GLU A 1 93 ? 11.334 8.253 -16.937 1.00 93.38 93 GLU A CA 1
ATOM 747 C C . GLU A 1 93 ? 11.977 7.548 -18.139 1.00 93.38 93 GLU A C 1
ATOM 749 O O . GLU A 1 93 ? 13.056 7.959 -18.578 1.00 93.38 93 GLU A O 1
ATOM 754 N N . LEU A 1 94 ? 11.324 6.522 -18.700 1.00 92.50 94 LEU A N 1
ATOM 755 C CA . LEU A 1 94 ? 11.745 5.909 -19.966 1.00 92.50 94 LEU A CA 1
ATOM 756 C C . LEU A 1 94 ? 11.632 6.887 -21.144 1.00 92.50 94 LEU A C 1
ATOM 758 O O . LEU A 1 94 ? 12.425 6.802 -22.082 1.00 92.50 94 LEU A O 1
ATOM 762 N N . GLU A 1 95 ? 10.690 7.825 -21.066 1.00 93.12 95 GLU A N 1
ATOM 763 C CA . GLU A 1 95 ? 10.424 8.825 -22.100 1.00 93.12 95 GLU A CA 1
ATOM 764 C C . GLU A 1 95 ? 11.113 10.167 -21.798 1.00 93.12 95 GLU A C 1
ATOM 766 O O . GLU A 1 95 ? 11.648 10.820 -22.698 1.00 93.12 95 GLU A O 1
ATOM 771 N N . VAL A 1 96 ? 11.134 10.581 -20.525 1.00 91.88 96 VAL A N 1
ATOM 772 C CA . VAL A 1 96 ? 11.665 11.872 -20.069 1.00 91.88 96 VAL A CA 1
ATOM 773 C C . VAL A 1 96 ? 12.499 11.701 -18.795 1.00 91.88 96 VAL A C 1
ATOM 775 O O . VAL A 1 96 ? 11.983 11.581 -17.686 1.00 91.88 96 VAL A O 1
ATOM 778 N N . ALA A 1 97 ? 13.823 11.734 -18.940 1.00 87.62 97 ALA A N 1
ATOM 779 C CA . ALA A 1 97 ? 14.742 11.482 -17.831 1.00 87.62 97 ALA A CA 1
ATOM 780 C C . ALA A 1 97 ? 14.783 12.615 -16.783 1.00 87.62 97 ALA A C 1
ATOM 782 O O . ALA A 1 97 ? 14.817 13.797 -17.128 1.00 87.62 97 ALA A O 1
ATOM 783 N N . ASN A 1 98 ? 14.949 12.232 -15.510 1.00 84.00 98 ASN A N 1
ATOM 784 C CA . ASN A 1 98 ? 15.226 13.107 -14.357 1.00 84.00 98 ASN A CA 1
ATOM 785 C C . ASN A 1 98 ? 14.121 14.121 -14.003 1.00 84.00 98 ASN A C 1
ATOM 787 O O . ASN A 1 98 ? 14.430 15.217 -13.532 1.00 84.00 98 ASN A O 1
ATOM 791 N N . VAL A 1 99 ? 12.850 13.780 -14.222 1.00 86.94 99 VAL A N 1
ATOM 792 C CA . VAL A 1 99 ? 11.721 14.679 -13.910 1.00 86.94 99 VAL A CA 1
ATOM 793 C C . VAL A 1 99 ? 11.093 14.376 -12.550 1.00 86.94 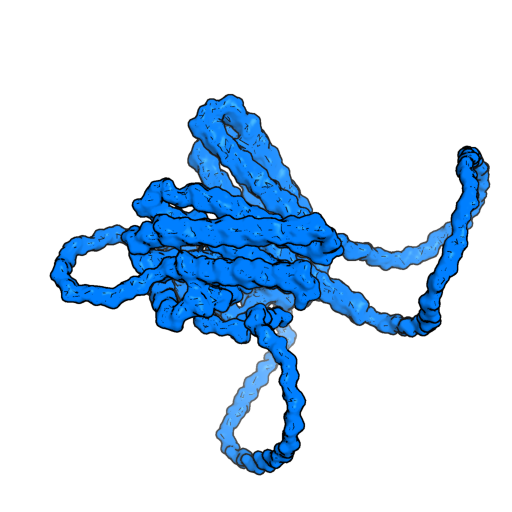99 VAL A C 1
ATOM 795 O O . VAL A 1 99 ? 10.680 15.288 -11.842 1.00 86.94 99 VAL A O 1
ATOM 798 N N . THR A 1 100 ? 11.047 13.107 -12.165 1.00 89.94 100 THR A N 1
ATOM 799 C CA . THR A 1 100 ? 10.273 12.603 -11.027 1.00 89.94 100 THR A CA 1
ATOM 800 C C . THR A 1 100 ? 11.013 12.495 -9.679 1.00 89.94 100 THR A C 1
ATOM 802 O O . THR A 1 100 ? 10.320 12.521 -8.666 1.00 89.94 100 THR A O 1
ATOM 805 N N . PRO A 1 101 ? 12.366 12.473 -9.561 1.00 88.25 101 PRO A N 1
ATOM 806 C CA . PRO A 1 101 ? 13.018 12.207 -8.269 1.00 88.25 101 PRO A CA 1
ATOM 807 C C . PRO A 1 101 ? 12.678 13.166 -7.121 1.00 88.25 101 PRO A C 1
ATOM 809 O O . PRO A 1 101 ? 12.755 12.775 -5.962 1.00 88.25 101 PRO A O 1
ATOM 812 N N . SER A 1 102 ? 12.339 14.427 -7.409 1.00 89.62 102 SER A N 1
ATOM 813 C CA . SER A 1 102 ? 11.921 15.372 -6.365 1.00 89.62 102 SER A CA 1
ATOM 814 C C . SER A 1 102 ? 10.533 15.076 -5.804 1.00 89.62 102 SER A C 1
ATOM 816 O O . SER A 1 102 ? 10.263 15.467 -4.679 1.00 89.62 102 SER A O 1
ATOM 818 N N . TYR A 1 103 ? 9.662 14.428 -6.582 1.00 94.56 103 TYR A N 1
ATOM 819 C CA . TYR A 1 103 ? 8.290 14.131 -6.175 1.00 94.56 103 TYR A CA 1
ATOM 820 C C . TYR A 1 103 ? 8.251 12.970 -5.184 1.00 94.56 103 TYR A C 1
ATOM 822 O O . TYR A 1 103 ? 7.628 13.099 -4.142 1.00 94.56 103 TYR A O 1
ATOM 830 N N . SER A 1 104 ? 9.042 11.917 -5.415 1.00 89.62 104 SER A N 1
ATOM 831 C CA . SER A 1 104 ? 9.176 10.811 -4.457 1.00 89.62 104 SER A CA 1
ATOM 832 C C . SER A 1 104 ? 9.675 11.265 -3.080 1.00 89.62 104 SER A C 1
ATOM 834 O O . SER A 1 104 ? 9.298 10.701 -2.062 1.00 89.62 104 SER A O 1
ATOM 836 N N . VAL A 1 105 ? 10.519 12.303 -3.025 1.00 89.50 105 VAL A N 1
ATOM 837 C CA . VAL A 1 105 ? 10.953 12.894 -1.744 1.00 89.50 105 VAL A CA 1
ATOM 838 C C . VAL A 1 105 ? 9.818 13.679 -1.082 1.00 89.50 105 VAL A C 1
ATOM 840 O O . VAL A 1 105 ? 9.671 13.624 0.133 1.00 89.50 105 VAL A O 1
ATOM 843 N N . GLU A 1 106 ? 9.012 14.401 -1.865 1.00 93.44 106 GLU A N 1
ATOM 844 C CA . GLU A 1 106 ? 7.826 15.096 -1.351 1.00 93.44 106 GLU A CA 1
ATOM 845 C C . GLU A 1 106 ? 6.803 14.088 -0.790 1.00 93.44 106 GLU A C 1
ATOM 847 O O . GLU A 1 106 ? 6.300 14.312 0.310 1.00 93.44 106 GLU A O 1
ATOM 852 N N . HIS A 1 107 ? 6.606 12.938 -1.451 1.00 95.31 107 HIS A N 1
ATOM 853 C CA . HIS A 1 107 ? 5.758 11.850 -0.953 1.00 95.31 107 HIS A CA 1
ATOM 854 C C . HIS A 1 107 ? 6.181 11.350 0.431 1.00 95.31 107 HIS A C 1
ATOM 856 O O . HIS A 1 107 ? 5.328 11.205 1.304 1.00 95.31 107 HIS A O 1
ATOM 862 N N . GLU A 1 108 ? 7.481 11.122 0.660 1.00 89.44 108 GLU A N 1
ATOM 863 C CA . GLU A 1 108 ? 7.991 10.681 1.968 1.00 89.44 108 GLU A CA 1
ATOM 864 C C . GLU A 1 108 ? 7.622 11.683 3.082 1.00 89.44 108 GLU A C 1
ATOM 866 O O . GLU A 1 108 ? 7.145 11.288 4.150 1.00 89.44 108 GLU A O 1
ATOM 871 N N . ASP A 1 109 ? 7.781 12.985 2.822 1.00 92.12 109 ASP A N 1
ATOM 872 C CA . ASP A 1 109 ? 7.412 14.039 3.772 1.00 92.12 109 ASP A CA 1
ATOM 873 C C . ASP A 1 109 ? 5.886 14.091 4.001 1.00 92.12 109 ASP A C 1
ATOM 875 O O . ASP A 1 109 ? 5.422 14.274 5.129 1.00 92.12 109 ASP A O 1
ATOM 879 N N . GLU A 1 110 ? 5.083 13.942 2.948 1.00 96.75 110 GLU A N 1
ATOM 880 C CA . GLU A 1 110 ? 3.618 14.028 2.996 1.00 96.75 110 GLU A CA 1
ATOM 881 C C . GLU A 1 110 ? 2.970 12.829 3.693 1.00 96.75 110 GLU A C 1
ATOM 883 O O . GLU A 1 110 ? 2.059 13.010 4.511 1.00 96.75 110 GLU A O 1
ATOM 888 N N . GLU A 1 111 ? 3.473 11.623 3.433 1.00 94.56 111 GLU A N 1
ATOM 889 C CA . GLU A 1 111 ? 3.092 10.404 4.145 1.00 94.56 111 GLU A CA 1
ATOM 890 C C . GLU A 1 111 ? 3.373 10.542 5.644 1.00 94.56 111 GLU A C 1
ATOM 892 O O . GLU A 1 111 ? 2.487 10.270 6.460 1.00 94.56 111 GLU A O 1
ATOM 897 N N . HIS A 1 112 ? 4.546 11.070 6.015 1.00 92.69 112 HIS A N 1
ATOM 898 C CA . HIS A 1 112 ? 4.892 11.302 7.416 1.00 92.69 112 HIS A CA 1
ATOM 899 C C . HIS A 1 112 ? 3.936 12.290 8.102 1.00 92.69 112 HIS A C 1
ATOM 901 O O . HIS A 1 112 ? 3.524 12.066 9.241 1.00 92.69 112 HIS A O 1
ATOM 907 N N . LEU A 1 113 ? 3.521 13.364 7.418 1.00 97.06 113 LEU A N 1
ATOM 908 C CA . LEU A 1 113 ? 2.541 14.310 7.968 1.00 97.06 113 LEU A CA 1
ATOM 909 C C . LEU A 1 113 ? 1.181 13.647 8.231 1.00 97.06 113 LEU A C 1
ATOM 911 O O . LEU A 1 113 ? 0.529 13.943 9.236 1.00 97.06 113 LEU A O 1
ATOM 915 N N . LEU A 1 114 ? 0.726 12.782 7.322 1.00 97.62 114 LEU A N 1
ATOM 916 C CA . LEU A 1 114 ? -0.536 12.054 7.469 1.00 97.62 114 LEU A CA 1
ATOM 917 C C . LEU A 1 114 ? -0.465 11.017 8.600 1.00 97.62 114 LEU A C 1
ATOM 919 O O . LEU A 1 114 ? -1.438 10.869 9.342 1.00 97.62 114 LEU A O 1
ATOM 923 N N . GLU A 1 115 ? 0.675 10.345 8.768 1.00 94.31 115 GLU A N 1
ATOM 924 C CA . GLU A 1 115 ? 0.946 9.455 9.904 1.00 94.31 115 GLU A CA 1
ATOM 925 C C . GLU A 1 115 ? 0.946 10.230 11.235 1.00 94.31 115 GLU A C 1
ATOM 927 O O . GLU A 1 115 ? 0.170 9.887 12.131 1.00 94.31 115 GLU A O 1
ATOM 932 N N . GLU A 1 116 ? 1.687 11.346 11.322 1.00 96.00 116 GLU A N 1
ATOM 933 C CA . GLU A 1 116 ? 1.722 12.242 12.494 1.00 96.00 116 GLU A CA 1
ATOM 934 C C . GLU A 1 116 ? 0.305 12.687 12.893 1.00 96.00 116 GLU A C 1
ATOM 936 O O . GLU A 1 116 ? -0.041 12.747 14.076 1.00 96.00 116 GLU A O 1
ATOM 941 N N . MET A 1 117 ? -0.553 12.968 11.909 1.00 97.31 117 MET A N 1
ATOM 942 C CA . MET A 1 117 ? -1.934 13.362 12.167 1.00 97.31 117 MET A CA 1
ATOM 943 C C . MET A 1 117 ? -2.757 12.239 12.786 1.00 97.31 117 MET A C 1
ATOM 945 O O . MET A 1 117 ? -3.504 12.495 13.729 1.00 97.31 117 MET A O 1
ATOM 949 N N . VAL A 1 118 ? -2.653 11.008 12.283 1.00 95.38 118 VAL A N 1
ATOM 950 C CA . VAL A 1 118 ? -3.410 9.878 12.841 1.00 95.38 118 VAL A CA 1
ATOM 951 C C . VAL A 1 118 ? -3.027 9.638 14.303 1.00 95.38 118 VAL A C 1
ATOM 953 O O . VAL A 1 118 ? -3.922 9.498 15.146 1.00 95.38 118 VAL A O 1
ATOM 956 N N . ASP A 1 119 ? -1.733 9.679 14.619 1.00 93.12 119 ASP A N 1
ATOM 957 C CA . ASP A 1 119 ? -1.226 9.511 15.984 1.00 93.12 119 ASP A CA 1
ATOM 958 C C . ASP A 1 119 ? -1.688 10.645 16.902 1.00 93.12 119 ASP A C 1
ATOM 960 O O . ASP A 1 119 ? -2.187 10.418 18.011 1.00 93.12 119 ASP A O 1
ATOM 964 N N . LEU A 1 120 ? -1.598 11.884 16.419 1.00 95.62 120 LEU A N 1
ATOM 965 C CA . LEU A 1 120 ? -2.028 13.051 17.173 1.00 95.62 120 LEU A CA 1
ATOM 966 C C . LEU A 1 120 ? -3.542 13.049 17.420 1.00 95.62 120 LEU A C 1
ATOM 968 O O . LEU A 1 120 ? -3.985 13.423 18.510 1.00 95.62 120 LEU A O 1
ATOM 972 N N . LEU A 1 121 ? -4.351 12.604 16.454 1.00 94.69 121 LEU A N 1
ATOM 973 C CA . LEU A 1 121 ? -5.796 12.435 16.627 1.00 94.69 121 LEU A CA 1
ATOM 974 C C . LEU A 1 121 ? -6.108 11.385 17.691 1.00 94.69 121 LEU A C 1
ATOM 976 O O . LEU A 1 121 ? -6.970 11.628 18.534 1.00 94.69 121 LEU A O 1
ATOM 980 N N . LEU A 1 122 ? -5.396 10.254 17.691 1.00 92.00 122 LEU A N 1
ATOM 981 C CA . LEU A 1 122 ? -5.561 9.209 18.700 1.00 92.00 122 LEU A CA 1
ATOM 982 C C . LEU A 1 122 ? -5.218 9.727 20.106 1.00 92.00 122 LEU A C 1
ATOM 984 O O . LEU A 1 122 ? -6.004 9.551 21.038 1.00 92.00 122 LEU A O 1
ATOM 988 N N . ALA A 1 123 ? -4.088 10.422 20.254 1.00 91.56 123 ALA A N 1
ATOM 989 C CA . ALA A 1 123 ? -3.681 11.021 21.524 1.00 91.56 123 ALA A CA 1
ATOM 990 C C . ALA A 1 123 ? -4.677 12.095 22.003 1.00 91.56 123 ALA A C 1
ATOM 992 O O . ALA A 1 123 ? -5.013 12.164 23.187 1.00 91.56 123 ALA A O 1
ATOM 993 N N . THR A 1 124 ? -5.188 12.915 21.080 1.00 91.62 124 THR A N 1
ATOM 994 C CA . THR A 1 124 ? -6.175 13.965 21.377 1.00 91.62 124 THR A CA 1
ATOM 995 C C . THR A 1 124 ? -7.528 13.379 21.781 1.00 91.62 124 THR A C 1
ATOM 997 O O . THR A 1 124 ? -8.156 13.899 22.699 1.00 91.62 124 THR A O 1
ATOM 1000 N N . GLU A 1 125 ? -7.967 12.295 21.135 1.00 88.31 125 GLU A N 1
ATOM 1001 C CA . GLU A 1 125 ? -9.201 11.572 21.471 1.00 88.31 125 GLU A CA 1
ATOM 1002 C C . GLU A 1 125 ? -9.139 10.998 22.895 1.00 88.31 125 GLU A C 1
ATOM 1004 O O . GLU A 1 125 ? -10.103 11.112 23.651 1.00 88.31 125 GLU A O 1
ATOM 1009 N N . GLN A 1 126 ? -7.994 10.428 23.286 1.00 88.88 126 GLN A N 1
ATOM 1010 C CA . GLN A 1 126 ? -7.798 9.831 24.611 1.00 88.88 126 GLN A CA 1
ATOM 1011 C C . GLN A 1 126 ? -7.609 10.872 25.721 1.00 88.88 126 GLN A C 1
ATOM 1013 O O . GLN A 1 126 ? -7.995 10.642 26.868 1.00 88.88 126 GLN A O 1
ATOM 1018 N N . SER A 1 127 ? -6.959 11.997 25.423 1.00 90.25 127 SER A N 1
ATOM 1019 C CA . SER A 1 127 ? -6.612 13.027 26.407 1.00 90.25 127 SER A CA 1
ATOM 1020 C C . SER A 1 127 ? -6.564 14.413 25.750 1.00 90.25 127 SER A C 1
ATOM 1022 O O . SER A 1 127 ? -5.490 14.898 25.379 1.00 90.25 127 SER A O 1
ATOM 1024 N N . PRO A 1 128 ? -7.722 15.085 25.600 1.00 89.00 128 PRO A N 1
ATOM 1025 C CA . PRO A 1 128 ? -7.790 16.375 24.929 1.00 89.00 128 PRO A CA 1
ATOM 1026 C C . PRO A 1 128 ? -7.176 17.484 25.793 1.00 89.00 128 PRO A C 1
ATOM 1028 O O . PRO A 1 128 ? -7.653 17.789 26.888 1.00 89.00 128 PRO A O 1
ATOM 1031 N N . THR A 1 129 ? -6.141 18.140 25.269 1.00 92.50 129 THR A N 1
ATOM 1032 C CA . THR A 1 129 ? -5.501 19.328 25.857 1.00 92.50 129 THR A CA 1
ATOM 1033 C C . THR A 1 129 ? -5.590 20.506 24.888 1.00 92.50 129 THR A C 1
ATOM 1035 O O . THR A 1 129 ? -5.785 20.320 23.686 1.00 92.50 129 THR A O 1
ATOM 1038 N N . LYS A 1 130 ? -5.448 21.745 25.378 1.00 91.00 130 LYS A N 1
ATOM 1039 C CA . LYS A 1 130 ? -5.458 22.925 24.491 1.00 91.00 130 LYS A CA 1
ATOM 1040 C C . LYS A 1 130 ? -4.305 22.873 23.487 1.00 91.00 130 LYS A C 1
ATOM 1042 O O . LYS A 1 130 ? -4.471 23.294 22.346 1.00 91.00 130 LYS A O 1
ATOM 1047 N N . GLU A 1 131 ? -3.170 22.340 23.920 1.00 93.94 131 GLU A N 1
ATOM 1048 C CA . GLU A 1 131 ? -1.961 22.143 23.134 1.00 93.94 131 GLU A CA 1
ATOM 1049 C C . GLU A 1 131 ? -2.205 21.140 22.001 1.00 93.94 131 GLU A C 1
ATOM 1051 O O . GLU A 1 131 ? -1.976 21.477 20.840 1.00 93.94 131 GLU A O 1
ATOM 1056 N N . ASN A 1 132 ? -2.762 19.963 22.309 1.00 93.12 132 ASN A N 1
ATOM 1057 C CA . ASN A 1 132 ? -3.048 18.931 21.309 1.00 93.12 132 ASN A CA 1
ATOM 1058 C C . ASN A 1 132 ? -4.101 19.408 20.299 1.00 93.12 132 ASN A C 1
ATOM 1060 O O . ASN A 1 132 ? -3.924 19.246 19.096 1.00 93.12 132 ASN A O 1
ATOM 1064 N N . LEU A 1 133 ? -5.160 20.086 20.756 1.00 93.19 133 LEU A N 1
ATOM 1065 C CA . LEU A 1 133 ? -6.188 20.647 19.870 1.00 93.19 133 LEU A CA 1
ATOM 1066 C C . LEU A 1 133 ? -5.618 21.701 18.905 1.00 93.19 133 LEU A C 1
ATOM 1068 O O . LEU A 1 133 ? -6.009 21.756 17.736 1.00 93.19 133 LEU A O 1
ATOM 1072 N N . LEU A 1 134 ? -4.686 22.537 19.377 1.00 94.62 134 LEU A N 1
ATOM 1073 C CA . LEU A 1 134 ? -3.984 23.497 18.526 1.00 94.62 134 LEU A CA 1
ATOM 1074 C C . LEU A 1 134 ? -3.059 22.786 17.531 1.00 94.62 134 LEU A C 1
ATOM 1076 O O . LEU A 1 134 ? -3.047 23.161 16.358 1.00 94.62 134 LEU A O 1
ATOM 1080 N N . ALA A 1 135 ? -2.331 21.763 17.977 1.00 96.62 135 ALA A N 1
ATOM 1081 C CA . ALA A 1 135 ? -1.450 20.970 17.129 1.00 96.62 135 ALA A CA 1
ATOM 1082 C C . ALA A 1 135 ? -2.233 20.264 16.008 1.00 96.62 135 ALA A C 1
ATOM 1084 O O . ALA A 1 135 ? -1.867 20.410 14.845 1.00 96.62 135 ALA A O 1
ATOM 1085 N N . VAL A 1 136 ? -3.374 19.626 16.314 1.00 96.56 136 VAL A N 1
ATOM 1086 C CA . VAL A 1 136 ? -4.257 19.000 15.306 1.00 96.56 136 VAL A CA 1
ATOM 1087 C C . VAL A 1 136 ? -4.708 20.037 14.281 1.00 96.56 136 VAL A C 1
ATOM 1089 O O . VAL A 1 136 ? -4.645 19.801 13.076 1.00 96.56 136 VAL A O 1
ATOM 1092 N N . ARG A 1 137 ? -5.120 21.230 14.727 1.00 95.94 137 ARG A N 1
ATOM 1093 C CA . ARG A 1 137 ? -5.522 22.311 13.817 1.00 95.94 137 ARG A CA 1
ATOM 1094 C C . ARG A 1 137 ? -4.383 22.753 12.895 1.00 95.94 137 ARG A C 1
ATOM 1096 O O . ARG A 1 137 ? -4.612 22.969 11.707 1.00 95.94 137 ARG A O 1
ATOM 1103 N N . GLN A 1 138 ? -3.180 22.929 13.436 1.00 97.25 138 GLN A N 1
ATOM 1104 C CA . GLN A 1 138 ? -2.011 23.357 12.667 1.00 97.25 138 GLN A CA 1
ATOM 1105 C C . GLN A 1 138 ? -1.568 22.283 11.671 1.00 97.25 138 GLN A C 1
ATOM 1107 O O . GLN A 1 138 ? -1.289 22.604 10.517 1.00 97.25 138 GLN A O 1
ATOM 1112 N N . LEU A 1 139 ? -1.543 21.020 12.094 1.00 98.06 139 LEU A N 1
ATOM 1113 C CA . LEU A 1 139 ? -1.159 19.896 11.252 1.00 98.06 139 LEU A CA 1
ATOM 1114 C C . LEU A 1 139 ? -2.189 19.634 10.147 1.00 98.06 139 LEU A C 1
ATOM 1116 O O . LEU A 1 139 ? -1.802 19.452 8.998 1.00 98.06 139 LEU A O 1
ATOM 1120 N N . SER A 1 140 ? -3.488 19.741 10.449 1.00 97.81 140 SER A N 1
ATOM 1121 C CA . SER A 1 140 ? -4.567 19.657 9.450 1.00 97.81 140 SER A CA 1
ATOM 1122 C C . SER A 1 140 ? -4.373 20.689 8.341 1.00 97.81 140 SER A C 1
ATOM 1124 O O . SER A 1 140 ? -4.419 20.355 7.157 1.00 97.81 140 SER A O 1
ATOM 1126 N N . TRP A 1 141 ? -4.065 21.934 8.719 1.00 97.69 141 TRP A N 1
ATOM 1127 C CA . TRP A 1 141 ? -3.774 22.992 7.758 1.00 97.69 141 TRP A CA 1
ATOM 1128 C C . TRP A 1 141 ? -2.499 22.713 6.949 1.00 97.69 141 TRP A C 1
ATOM 1130 O O . TRP A 1 141 ? -2.519 22.871 5.730 1.00 97.69 141 TRP A O 1
ATOM 1140 N N . ARG A 1 142 ? -1.412 22.261 7.596 1.00 98.19 142 ARG A N 1
ATOM 1141 C CA . ARG A 1 142 ? -0.161 21.882 6.913 1.00 98.19 142 ARG A CA 1
ATOM 1142 C C . ARG A 1 142 ? -0.431 20.821 5.849 1.00 98.19 142 ARG A C 1
ATOM 1144 O O . ARG A 1 142 ? -0.170 21.100 4.684 1.00 98.19 142 ARG A O 1
ATOM 1151 N N . ILE A 1 143 ? -1.043 19.694 6.223 1.00 98.38 143 ILE A N 1
ATOM 1152 C CA . ILE A 1 143 ? -1.416 18.602 5.307 1.00 98.38 143 ILE A CA 1
ATOM 1153 C C . ILE A 1 143 ? -2.249 19.135 4.145 1.00 98.38 143 ILE A C 1
ATOM 1155 O O . ILE A 1 143 ? -1.888 18.929 2.990 1.00 98.38 143 ILE A O 1
ATOM 1159 N N . GLN A 1 144 ? -3.323 19.878 4.437 1.00 97.75 144 GLN A N 1
ATOM 1160 C CA . GLN A 1 144 ? -4.193 20.424 3.399 1.00 97.75 144 GLN A CA 1
ATOM 1161 C C . GLN A 1 144 ? -3.404 21.273 2.397 1.00 97.75 144 GLN A C 1
ATOM 1163 O O . GLN A 1 144 ? -3.596 21.134 1.190 1.00 97.75 144 GLN A O 1
ATOM 1168 N N . THR A 1 145 ? -2.522 22.152 2.875 1.00 97.06 145 THR A N 1
ATOM 1169 C CA . THR A 1 145 ? -1.745 23.022 1.988 1.00 97.06 145 THR A CA 1
ATOM 1170 C C . THR A 1 145 ? -0.635 22.305 1.231 1.00 97.06 145 THR A C 1
ATOM 1172 O O . THR A 1 145 ? -0.416 22.658 0.076 1.00 97.06 145 THR A O 1
ATOM 1175 N N . THR A 1 146 ? 0.067 21.355 1.852 1.00 97.88 146 THR A N 1
ATOM 1176 C CA . THR A 1 146 ? 1.180 20.627 1.228 1.00 97.88 146 THR A CA 1
ATOM 1177 C C . THR A 1 146 ? 0.643 19.705 0.141 1.00 97.88 146 THR A C 1
ATOM 1179 O O . THR A 1 146 ? 0.928 19.953 -1.028 1.00 97.88 146 THR A O 1
ATOM 1182 N N . VAL A 1 147 ? -0.282 18.805 0.492 1.00 98.38 147 VAL A N 1
ATOM 1183 C CA . VAL A 1 147 ? -0.855 17.830 -0.448 1.00 98.38 147 VAL A CA 1
ATOM 1184 C C . VAL A 1 147 ? -1.568 18.528 -1.606 1.00 98.38 147 VAL A C 1
ATOM 1186 O O . VAL A 1 147 ? -1.340 18.210 -2.765 1.00 98.38 147 VAL A O 1
ATOM 1189 N N . THR A 1 148 ? -2.378 19.564 -1.349 1.00 98.12 148 THR A N 1
ATOM 1190 C CA . THR A 1 148 ? -3.059 20.281 -2.451 1.00 98.12 148 THR A CA 1
ATOM 1191 C C . THR A 1 148 ? -2.066 20.936 -3.418 1.00 98.12 148 THR A C 1
ATOM 1193 O O . THR A 1 148 ? -2.326 20.991 -4.620 1.00 98.12 148 THR A O 1
ATOM 1196 N N . LYS A 1 149 ? -0.937 21.456 -2.915 1.00 98.00 149 LYS A N 1
ATOM 1197 C CA . LYS A 1 149 ? 0.106 22.044 -3.767 1.00 98.00 149 LYS A CA 1
ATOM 1198 C C . LYS A 1 149 ? 0.857 20.978 -4.549 1.00 98.00 149 LYS A C 1
ATOM 1200 O O . LYS A 1 149 ? 1.162 21.238 -5.709 1.00 98.00 149 LYS A O 1
ATOM 1205 N N . HIS A 1 150 ? 1.136 19.833 -3.935 1.00 98.12 150 HIS A N 1
ATOM 1206 C CA . HIS A 1 150 ? 1.757 18.696 -4.596 1.00 98.12 150 HIS A CA 1
ATOM 1207 C C . HIS A 1 150 ? 0.906 18.228 -5.775 1.00 98.12 150 HIS A C 1
ATOM 1209 O O . HIS A 1 150 ? 1.346 18.327 -6.916 1.00 98.12 150 HIS A O 1
ATOM 1215 N N . LEU A 1 151 ? -0.362 17.885 -5.536 1.00 98.31 151 LEU A N 1
ATOM 1216 C CA . LEU A 1 151 ? -1.264 17.409 -6.592 1.00 98.31 151 LEU A CA 1
ATOM 1217 C C . LEU A 1 151 ? -1.404 18.427 -7.739 1.00 98.31 151 LEU A C 1
ATOM 1219 O O . LEU A 1 151 ? -1.430 18.065 -8.914 1.00 98.31 151 LEU A O 1
ATOM 1223 N N . ALA A 1 152 ? -1.460 19.725 -7.419 1.00 98.19 152 ALA A N 1
ATOM 1224 C CA . ALA A 1 152 ? -1.506 20.782 -8.431 1.00 98.19 152 ALA A CA 1
ATOM 1225 C C . ALA A 1 152 ? -0.188 20.912 -9.217 1.00 98.19 152 ALA A C 1
ATOM 1227 O O . ALA A 1 152 ? -0.197 21.246 -10.403 1.00 98.19 152 ALA A O 1
ATOM 1228 N N . LYS A 1 153 ? 0.956 20.675 -8.566 1.00 97.81 153 LYS A N 1
ATOM 1229 C CA . LYS A 1 153 ? 2.279 20.670 -9.198 1.00 97.81 153 LYS A CA 1
ATOM 1230 C C . LYS A 1 153 ? 2.396 19.497 -10.169 1.00 97.81 153 LYS A C 1
ATOM 1232 O O . LYS A 1 153 ? 2.817 19.712 -11.302 1.00 97.81 153 LYS A O 1
ATOM 1237 N N . GLU A 1 154 ? 1.972 18.305 -9.771 1.00 97.88 154 GLU A N 1
ATOM 1238 C CA . GLU A 1 154 ? 1.941 17.129 -10.640 1.00 97.88 154 GLU A CA 1
ATOM 1239 C C . GLU A 1 154 ? 1.030 17.320 -11.854 1.00 97.88 154 GLU A C 1
ATOM 1241 O O . GLU A 1 154 ? 1.436 17.082 -12.990 1.00 97.88 154 GLU A O 1
ATOM 1246 N N . GLU A 1 155 ? -0.178 17.840 -11.644 1.00 98.25 155 GLU A N 1
ATOM 1247 C CA . GLU A 1 155 ? -1.112 18.173 -12.724 1.00 98.25 155 GLU A CA 1
ATOM 1248 C C . GLU A 1 155 ? -0.546 19.214 -13.695 1.00 98.25 155 GLU A C 1
ATOM 1250 O O . GLU A 1 155 ? -0.807 19.161 -14.896 1.00 98.25 155 GLU A O 1
ATOM 1255 N N . ALA A 1 156 ? 0.237 20.171 -13.198 1.00 97.62 156 ALA A N 1
ATOM 1256 C CA . ALA A 1 156 ? 0.832 21.209 -14.029 1.00 97.62 156 ALA A CA 1
ATOM 1257 C C . ALA A 1 156 ? 2.090 20.740 -14.778 1.00 97.62 156 ALA A C 1
ATOM 1259 O O . ALA A 1 156 ? 2.394 21.278 -15.843 1.00 97.62 156 ALA A O 1
ATOM 1260 N N . GLN A 1 157 ? 2.847 19.791 -14.219 1.00 96.44 157 GLN A N 1
ATOM 1261 C CA . GLN A 1 157 ? 4.186 19.437 -14.703 1.00 96.44 157 GLN A CA 1
ATOM 1262 C C . GLN A 1 157 ? 4.279 18.016 -15.264 1.00 96.44 157 GLN A C 1
ATOM 1264 O O . GLN A 1 157 ? 4.904 17.827 -16.304 1.00 96.44 157 GLN A O 1
ATOM 1269 N N . LEU A 1 158 ? 3.660 17.030 -14.613 1.00 96.75 158 LEU A N 1
ATOM 1270 C CA . LEU A 1 158 ? 3.736 15.616 -14.987 1.00 96.75 158 LEU A CA 1
ATOM 1271 C C . LEU A 1 158 ? 2.606 15.214 -15.933 1.00 96.75 158 LEU A C 1
ATOM 1273 O O . LEU A 1 158 ? 2.871 14.588 -16.958 1.00 96.75 158 LEU A O 1
ATOM 1277 N N . LEU A 1 159 ? 1.364 15.626 -15.657 1.00 97.44 159 LEU A N 1
ATOM 1278 C CA . LEU A 1 159 ? 0.217 15.271 -16.500 1.00 97.44 159 LEU A CA 1
ATOM 1279 C C . LEU A 1 159 ? 0.413 15.665 -17.980 1.00 97.44 159 LEU A C 1
ATOM 1281 O O . LEU A 1 159 ? 0.193 14.811 -18.837 1.00 97.44 159 LEU A O 1
ATOM 1285 N N . PRO A 1 160 ? 0.899 16.872 -18.343 1.00 97.38 160 PRO A N 1
ATOM 1286 C CA . PRO A 1 160 ? 1.148 17.204 -19.745 1.00 97.38 160 PRO A CA 1
ATOM 1287 C C . PRO A 1 160 ? 2.182 16.287 -20.407 1.00 97.38 160 PRO A C 1
ATOM 1289 O O . PRO A 1 160 ? 2.045 15.961 -21.586 1.00 97.38 160 PRO A O 1
ATOM 1292 N N . LEU A 1 161 ? 3.202 15.850 -19.661 1.00 97.06 161 LEU A N 1
ATOM 1293 C CA . LEU A 1 161 ? 4.215 14.926 -20.166 1.00 97.06 161 LEU A CA 1
ATOM 1294 C C . LEU A 1 161 ? 3.623 13.532 -20.375 1.00 97.06 161 LEU A C 1
ATOM 1296 O O . LEU A 1 161 ? 3.826 12.949 -21.436 1.00 97.06 161 LEU A O 1
ATOM 1300 N N . LEU A 1 162 ? 2.828 13.037 -19.425 1.00 96.75 162 LEU A N 1
ATOM 1301 C CA . LEU A 1 162 ? 2.119 11.761 -19.547 1.00 96.75 162 LEU A CA 1
ATOM 1302 C C . LEU A 1 162 ? 1.193 11.753 -20.770 1.00 96.75 162 LEU A C 1
ATOM 1304 O O . LEU A 1 162 ? 1.227 10.814 -21.560 1.00 96.75 162 LEU A O 1
ATOM 1308 N N . LEU A 1 163 ? 0.433 12.832 -20.978 1.00 96.62 163 LEU A N 1
ATOM 1309 C CA . LEU A 1 163 ? -0.448 12.994 -22.139 1.00 96.62 163 LEU A CA 1
ATOM 1310 C C . LEU A 1 163 ? 0.317 13.098 -23.467 1.00 96.62 163 LEU A C 1
ATOM 1312 O O . LEU A 1 163 ? -0.202 12.704 -24.510 1.00 96.62 163 LEU A O 1
ATOM 1316 N N . THR A 1 164 ? 1.534 13.645 -23.442 1.00 96.12 164 THR A N 1
ATOM 1317 C CA . THR A 1 164 ? 2.358 13.841 -24.645 1.00 96.12 164 THR A CA 1
ATOM 1318 C C . THR A 1 164 ? 3.116 12.576 -25.038 1.00 96.12 164 THR A C 1
ATOM 1320 O O . THR A 1 164 ? 3.232 12.276 -26.225 1.00 96.12 164 THR A O 1
ATOM 1323 N N . HIS A 1 165 ? 3.656 11.856 -24.056 1.00 96.00 165 HIS A N 1
ATOM 1324 C CA . HIS A 1 165 ? 4.624 10.785 -24.284 1.00 96.00 165 HIS A CA 1
ATOM 1325 C C . HIS A 1 165 ? 4.033 9.382 -24.156 1.00 96.00 165 HIS A C 1
ATOM 1327 O O . HIS A 1 165 ? 4.525 8.470 -24.812 1.00 96.00 165 HIS A O 1
ATOM 1333 N N . ILE A 1 166 ? 2.969 9.199 -23.369 1.00 96.44 166 ILE A N 1
ATOM 1334 C CA . ILE A 1 166 ? 2.398 7.874 -23.119 1.00 96.44 166 ILE A CA 1
ATOM 1335 C C . ILE A 1 166 ? 1.086 7.735 -23.897 1.00 96.44 166 ILE A C 1
ATOM 1337 O O . ILE A 1 166 ? 0.132 8.468 -23.625 1.00 96.44 166 ILE A O 1
ATOM 1341 N N . PRO A 1 167 ? 0.980 6.804 -24.861 1.00 95.06 167 PRO A N 1
ATOM 1342 C CA . PRO A 1 167 ? -0.226 6.661 -25.665 1.00 95.06 167 PRO A CA 1
ATOM 1343 C C . PRO A 1 167 ? -1.410 6.126 -24.834 1.00 95.06 167 PRO A C 1
ATOM 1345 O O . PRO A 1 167 ? -1.205 5.388 -23.868 1.00 95.06 167 PRO A O 1
ATOM 1348 N N . PRO A 1 168 ? -2.671 6.397 -25.230 1.00 95.50 168 PRO A N 1
ATOM 1349 C CA . PRO A 1 168 ? -3.854 6.062 -24.425 1.00 95.50 168 PRO A CA 1
ATOM 1350 C C . PRO A 1 168 ? -3.971 4.589 -24.013 1.00 95.50 168 PRO A C 1
ATOM 1352 O O . PRO A 1 168 ? -4.392 4.289 -22.899 1.00 95.50 168 PRO A O 1
ATOM 1355 N N . ARG A 1 169 ? -3.564 3.648 -24.878 1.00 94.75 169 ARG A N 1
ATOM 1356 C CA . ARG A 1 169 ? -3.556 2.217 -24.530 1.00 94.75 169 ARG A CA 1
ATOM 1357 C C . ARG A 1 169 ? -2.582 1.920 -23.388 1.00 94.75 169 ARG A C 1
ATOM 1359 O O . ARG A 1 169 ? -2.926 1.178 -22.475 1.00 94.75 169 ARG A O 1
ATOM 1366 N N . GLU A 1 170 ? -1.389 2.506 -23.421 1.00 96.50 170 GLU A N 1
ATOM 1367 C CA . GLU A 1 170 ? -0.387 2.332 -22.364 1.00 96.50 170 GLU A CA 1
ATOM 1368 C C . GLU A 1 170 ? -0.817 3.032 -21.074 1.00 96.50 170 GLU A C 1
ATOM 1370 O O . GLU A 1 170 ? -0.692 2.446 -20.002 1.00 96.50 170 GLU A O 1
ATOM 1375 N N . GLN A 1 171 ? -1.448 4.209 -21.167 1.00 97.75 171 GLN A N 1
ATOM 1376 C CA . GLN A 1 171 ? -2.084 4.853 -20.013 1.00 97.75 171 GLN A CA 1
ATOM 1377 C C . GLN A 1 171 ? -3.126 3.936 -19.354 1.00 97.75 171 GLN A C 1
ATOM 1379 O O . GLN A 1 171 ? -3.145 3.820 -18.133 1.00 97.75 171 GLN A O 1
ATOM 1384 N N . GLY A 1 172 ? -3.960 3.237 -20.137 1.00 96.88 172 GLY A N 1
ATOM 1385 C CA . GLY A 1 172 ? -4.904 2.244 -19.607 1.00 96.88 172 GLY A CA 1
ATOM 1386 C C . GLY A 1 172 ? -4.208 1.127 -18.819 1.00 96.88 172 GLY A C 1
ATOM 1387 O O . GLY A 1 172 ? -4.684 0.722 -17.758 1.00 96.88 172 GLY A O 1
ATOM 1388 N N . GLY A 1 173 ? -3.038 0.683 -19.286 1.00 97.25 173 GLY A N 1
ATOM 1389 C CA . GLY A 1 173 ? -2.196 -0.287 -18.584 1.00 97.25 173 GLY A CA 1
ATOM 1390 C C . GLY A 1 173 ? -1.580 0.264 -17.294 1.00 97.25 173 GLY A C 1
ATOM 1391 O O . GLY A 1 173 ? -1.462 -0.468 -16.313 1.00 97.25 173 GLY A O 1
ATOM 1392 N N . LEU A 1 174 ? -1.222 1.551 -17.258 1.00 97.56 174 LEU A N 1
ATOM 1393 C CA . LEU A 1 174 ? -0.754 2.222 -16.040 1.00 97.56 174 LEU A CA 1
ATOM 1394 C C . LEU A 1 174 ? -1.870 2.351 -14.998 1.00 97.56 174 LEU A C 1
ATOM 1396 O O . LEU A 1 174 ? -1.644 2.048 -13.830 1.00 97.56 174 LEU A O 1
ATOM 1400 N N . VAL A 1 175 ? -3.090 2.706 -15.416 1.00 97.31 175 VAL A N 1
ATOM 1401 C CA . VAL A 1 175 ? -4.264 2.735 -14.525 1.00 97.31 175 VAL A CA 1
ATOM 1402 C C . VAL A 1 175 ? -4.552 1.340 -13.962 1.00 97.31 175 VAL A C 1
ATOM 1404 O O . VAL A 1 175 ? -4.795 1.196 -12.766 1.00 97.31 175 VAL A O 1
ATOM 1407 N N . ALA A 1 176 ? -4.482 0.293 -14.791 1.00 97.44 176 ALA A N 1
ATOM 1408 C CA . ALA A 1 176 ? -4.644 -1.084 -14.327 1.00 97.44 176 ALA A CA 1
ATOM 1409 C C . ALA A 1 176 ? -3.594 -1.464 -13.269 1.00 97.44 176 ALA A C 1
ATOM 1411 O O . ALA A 1 176 ? -3.932 -2.028 -12.230 1.00 97.44 176 ALA A O 1
ATOM 1412 N N . GLN A 1 177 ? -2.325 -1.117 -13.502 1.00 96.56 177 GLN A N 1
ATOM 1413 C CA . GLN A 1 177 ? -1.246 -1.365 -12.545 1.00 96.56 177 GLN A CA 1
ATOM 1414 C C . GLN A 1 177 ? -1.415 -0.568 -11.246 1.00 96.56 177 GLN A C 1
ATOM 1416 O O . GLN A 1 177 ? -1.184 -1.130 -10.178 1.00 96.56 177 GLN A O 1
ATOM 1421 N N . PHE A 1 178 ? -1.875 0.684 -11.318 1.00 95.69 178 PHE A N 1
ATOM 1422 C CA . PHE A 1 178 ? -2.241 1.484 -10.148 1.00 95.69 178 PHE A CA 1
ATOM 1423 C C . PHE A 1 178 ? -3.297 0.775 -9.291 1.00 95.69 178 PHE A C 1
ATOM 1425 O O . PHE A 1 178 ? -3.111 0.614 -8.087 1.00 95.69 178 PHE A O 1
ATOM 1432 N N . LEU A 1 179 ? -4.377 0.270 -9.901 1.00 96.31 179 LEU A N 1
ATOM 1433 C CA . LEU A 1 179 ? -5.417 -0.459 -9.163 1.00 96.31 179 LEU A CA 1
ATOM 1434 C C . LEU A 1 179 ? -4.862 -1.725 -8.498 1.00 96.31 179 LEU A C 1
ATOM 1436 O O . LEU A 1 179 ? -5.283 -2.082 -7.400 1.00 96.31 179 LEU A O 1
ATOM 1440 N N . CYS A 1 180 ? -3.879 -2.374 -9.124 1.00 96.69 180 CYS A N 1
ATOM 1441 C CA . CYS A 1 180 ? -3.180 -3.525 -8.557 1.00 96.69 180 CYS A CA 1
ATOM 1442 C C . CYS A 1 180 ? -2.233 -3.181 -7.395 1.00 96.69 180 CYS A C 1
ATOM 1444 O O . CYS A 1 180 ? -1.797 -4.111 -6.711 1.00 96.69 180 CYS A O 1
ATOM 1446 N N . CYS A 1 181 ? -1.905 -1.904 -7.166 1.00 95.06 181 CYS A N 1
ATOM 1447 C CA . CYS A 1 181 ? -1.132 -1.432 -6.010 1.00 95.06 181 CYS A CA 1
ATOM 1448 C C . CYS A 1 181 ? -2.000 -1.199 -4.763 1.00 95.06 181 CYS A C 1
ATOM 1450 O O . CYS A 1 181 ? -1.462 -1.107 -3.661 1.00 95.06 181 CYS A O 1
ATOM 1452 N N . ILE A 1 182 ? -3.327 -1.147 -4.908 1.00 95.06 182 ILE A N 1
ATOM 1453 C CA . ILE A 1 182 ? -4.258 -0.996 -3.786 1.00 95.06 182 ILE A CA 1
ATOM 1454 C C . ILE A 1 182 ? -4.556 -2.385 -3.191 1.00 95.06 182 ILE A C 1
ATOM 1456 O O . ILE A 1 182 ? -4.788 -3.335 -3.948 1.00 95.06 182 ILE A O 1
ATOM 1460 N N . PRO A 1 183 ? -4.592 -2.545 -1.854 1.00 95.31 183 PRO A N 1
ATOM 1461 C CA . PRO A 1 183 ? -5.058 -3.775 -1.223 1.00 95.31 183 PRO A CA 1
ATOM 1462 C C . PRO A 1 183 ? -6.428 -4.207 -1.738 1.00 95.31 183 PRO A C 1
ATOM 1464 O O . PRO A 1 183 ? -7.347 -3.395 -1.877 1.00 95.31 183 PRO A O 1
ATOM 1467 N N . ILE A 1 184 ? -6.592 -5.505 -1.983 1.00 95.38 184 ILE A N 1
ATOM 1468 C CA . ILE A 1 184 ? -7.831 -6.065 -2.544 1.00 95.38 184 ILE A CA 1
ATOM 1469 C C . ILE A 1 184 ? -9.029 -5.830 -1.611 1.00 95.38 184 ILE A C 1
ATOM 1471 O O . ILE A 1 184 ? -10.169 -5.693 -2.062 1.00 95.38 184 ILE A O 1
ATOM 1475 N N . SER A 1 185 ? -8.800 -5.804 -0.299 1.00 92.19 185 SER A N 1
ATOM 1476 C CA . SER A 1 185 ? -9.808 -5.453 0.704 1.00 92.19 185 SER A CA 1
ATOM 1477 C C . SER A 1 185 ? -10.294 -4.005 0.580 1.00 92.19 185 SER A C 1
ATOM 1479 O O . SER A 1 185 ? -11.425 -3.719 0.965 1.00 92.19 185 SER A O 1
ATOM 1481 N N . THR A 1 186 ? -9.481 -3.114 0.008 1.00 93.25 186 THR A N 1
ATOM 1482 C CA . THR A 1 186 ? -9.697 -1.662 0.024 1.00 93.25 186 THR A CA 1
ATOM 1483 C C . THR A 1 186 ? -10.123 -1.101 -1.334 1.00 93.25 186 THR A C 1
ATOM 1485 O O . THR A 1 186 ? -10.846 -0.107 -1.372 1.00 93.25 186 THR A O 1
ATOM 1488 N N . VAL A 1 187 ? -9.747 -1.738 -2.450 1.00 94.25 187 VAL A N 1
ATOM 1489 C CA . VAL A 1 187 ? -9.939 -1.195 -3.810 1.00 94.25 187 VAL A CA 1
ATOM 1490 C C . VAL A 1 187 ? -11.378 -0.785 -4.133 1.00 94.25 187 VAL A C 1
ATOM 1492 O O . VAL A 1 187 ? -11.583 0.299 -4.671 1.00 94.25 187 VAL A O 1
ATOM 1495 N N . ALA A 1 188 ? -12.384 -1.575 -3.743 1.00 92.25 188 ALA A N 1
ATOM 1496 C CA . ALA A 1 188 ? -13.789 -1.236 -3.986 1.00 92.25 188 ALA A CA 1
ATOM 1497 C C . ALA A 1 188 ? -14.189 0.086 -3.304 1.00 92.25 188 ALA A C 1
ATOM 1499 O O . ALA A 1 188 ? -14.786 0.954 -3.937 1.00 92.25 188 ALA A O 1
ATOM 1500 N N . ARG A 1 189 ? -13.761 0.280 -2.048 1.00 93.25 189 ARG A N 1
ATOM 1501 C CA . ARG A 1 189 ? -14.011 1.504 -1.276 1.00 93.25 189 ARG A CA 1
ATOM 1502 C C . ARG A 1 189 ? -13.308 2.715 -1.893 1.00 93.25 189 ARG A C 1
ATOM 1504 O O . ARG A 1 189 ? -13.889 3.795 -1.943 1.00 93.25 189 ARG A O 1
ATOM 1511 N N . VAL A 1 190 ? -12.081 2.546 -2.400 1.00 94.69 190 VAL A N 1
ATOM 1512 C CA . VAL A 1 190 ? -11.368 3.618 -3.124 1.00 94.69 190 VAL A CA 1
ATOM 1513 C C . VAL A 1 190 ? -12.101 3.980 -4.411 1.00 94.69 190 VAL A C 1
ATOM 1515 O O . VAL A 1 190 ? -12.343 5.155 -4.671 1.00 94.69 190 VAL A O 1
ATOM 1518 N N . LEU A 1 191 ? -12.511 2.985 -5.199 1.00 94.75 191 LEU A N 1
ATOM 1519 C CA . LEU A 1 191 ? -13.231 3.220 -6.448 1.00 94.75 191 LEU A CA 1
ATOM 1520 C C . LEU A 1 191 ? -14.554 3.940 -6.212 1.00 94.75 191 LEU A C 1
ATOM 1522 O O . LEU A 1 191 ? -14.841 4.908 -6.911 1.00 94.75 191 LEU A O 1
ATOM 1526 N N . ALA A 1 192 ? -15.335 3.533 -5.215 1.00 93.06 192 ALA A N 1
ATOM 1527 C CA . ALA A 1 192 ? -16.575 4.214 -4.871 1.00 93.06 192 ALA A CA 1
ATOM 1528 C C . ALA A 1 192 ? -16.371 5.638 -4.354 1.00 93.06 192 ALA A C 1
ATOM 1530 O O . ALA A 1 192 ? -17.221 6.494 -4.588 1.00 93.06 192 ALA A O 1
ATOM 1531 N N . TRP A 1 193 ? -15.246 5.899 -3.691 1.00 94.06 193 TRP A N 1
ATOM 1532 C CA . TRP A 1 193 ? -14.863 7.236 -3.254 1.00 94.06 193 TRP A CA 1
ATOM 1533 C C . TRP A 1 193 ? -14.451 8.141 -4.430 1.00 94.06 193 TRP A C 1
ATOM 1535 O O . TRP A 1 193 ? -14.818 9.312 -4.449 1.00 94.06 193 TRP A O 1
ATOM 1545 N N . VAL A 1 194 ? -13.795 7.599 -5.464 1.00 95.00 194 VAL A N 1
ATOM 1546 C CA . VAL A 1 194 ? -13.421 8.341 -6.689 1.00 95.00 194 VAL A CA 1
ATOM 1547 C C . VAL A 1 194 ? -14.598 8.503 -7.664 1.00 95.00 194 VAL A C 1
ATOM 1549 O O . VAL A 1 194 ? -14.724 9.526 -8.337 1.00 95.00 194 VAL A O 1
ATOM 1552 N N . LYS A 1 195 ? -15.502 7.518 -7.741 1.00 92.50 195 LYS A N 1
ATOM 1553 C CA . LYS A 1 195 ? -16.614 7.425 -8.713 1.00 92.50 195 LYS A CA 1
ATOM 1554 C C . LYS A 1 195 ? -17.486 8.691 -8.851 1.00 92.50 195 LYS A C 1
ATOM 1556 O O . LYS A 1 195 ? -17.914 8.945 -9.980 1.00 92.50 195 LYS A O 1
ATOM 1561 N N . PRO A 1 196 ? -17.780 9.481 -7.796 1.00 93.69 196 PRO A N 1
ATOM 1562 C CA . PRO A 1 196 ? -18.555 10.720 -7.902 1.00 93.69 196 PRO A CA 1
ATOM 1563 C C . PRO A 1 196 ? -17.840 11.849 -8.654 1.00 93.69 196 PRO A C 1
ATOM 1565 O O . PRO A 1 196 ? -18.505 12.766 -9.128 1.00 93.69 196 PRO A O 1
ATOM 1568 N N . HIS A 1 197 ? -16.512 11.782 -8.770 1.00 93.81 197 HIS A N 1
ATOM 1569 C CA . HIS A 1 197 ? -15.681 12.804 -9.409 1.00 93.81 197 HIS A CA 1
ATOM 1570 C C . HIS A 1 197 ? -15.501 12.582 -10.919 1.00 93.81 197 HIS A C 1
ATOM 1572 O O . HIS A 1 197 ? -15.006 13.467 -11.611 1.00 93.81 197 HIS A O 1
ATOM 1578 N N . ALA A 1 198 ? -15.937 11.431 -11.444 1.00 92.06 198 ALA A N 1
ATOM 1579 C CA . ALA A 1 198 ? -15.867 11.088 -12.861 1.00 92.06 198 ALA A CA 1
ATOM 1580 C C . ALA A 1 198 ? -17.265 11.044 -13.495 1.00 92.06 198 ALA A C 1
ATOM 1582 O O . ALA A 1 198 ? -18.187 10.399 -12.978 1.00 92.06 198 ALA A O 1
ATOM 1583 N N . ALA A 1 199 ? -17.428 11.685 -14.656 1.00 91.50 199 ALA A N 1
ATOM 1584 C CA . ALA A 1 199 ? -18.691 11.655 -15.384 1.00 91.50 199 ALA A CA 1
ATOM 1585 C C . ALA A 1 199 ? -19.031 10.220 -15.847 1.00 91.50 199 ALA A C 1
ATOM 1587 O O . ALA A 1 199 ? -18.131 9.417 -16.098 1.00 91.50 199 ALA A O 1
ATOM 1588 N N . PRO A 1 200 ? -20.319 9.863 -16.029 1.00 90.69 200 PRO A N 1
ATOM 1589 C CA . PRO A 1 200 ? -20.703 8.535 -16.510 1.00 90.69 200 PRO A CA 1
ATOM 1590 C C . PRO A 1 200 ? -20.007 8.100 -17.806 1.00 90.69 200 PRO A C 1
ATOM 1592 O O . PRO A 1 200 ? -19.632 6.935 -17.915 1.00 90.69 200 PRO A O 1
ATOM 1595 N N . ALA A 1 201 ? -19.806 9.029 -18.746 1.00 92.19 201 ALA A N 1
ATOM 1596 C CA . ALA A 1 201 ? -19.088 8.775 -19.992 1.00 92.19 201 ALA A CA 1
ATOM 1597 C C . ALA A 1 201 ? -17.603 8.455 -19.747 1.00 92.19 201 ALA A C 1
ATOM 1599 O O . ALA A 1 201 ? -17.100 7.470 -20.279 1.00 92.19 201 ALA A O 1
ATOM 1600 N N . ASP A 1 202 ? -16.937 9.215 -18.876 1.00 93.00 202 ASP A N 1
ATOM 1601 C CA . ASP A 1 202 ? -15.527 9.002 -18.532 1.00 93.00 202 ASP A CA 1
ATOM 1602 C C . ASP A 1 202 ? -15.321 7.656 -17.831 1.00 93.00 202 ASP A C 1
ATOM 1604 O O . ASP A 1 202 ? -14.391 6.920 -18.145 1.00 93.00 202 ASP A O 1
ATOM 1608 N N . ARG A 1 203 ? -16.237 7.271 -16.933 1.00 91.38 203 ARG A N 1
ATOM 1609 C CA . ARG A 1 203 ? -16.209 5.951 -16.277 1.00 91.38 203 ARG A CA 1
ATOM 1610 C C . ARG A 1 203 ? -16.319 4.808 -17.289 1.00 91.38 203 ARG A C 1
ATOM 1612 O O . ARG A 1 203 ? -15.605 3.814 -17.170 1.00 91.38 203 ARG A O 1
ATOM 1619 N N . ALA A 1 204 ? -17.187 4.950 -18.293 1.00 92.12 204 ALA A N 1
ATOM 1620 C CA . ALA A 1 204 ? -17.298 3.974 -19.375 1.00 92.12 204 ALA A CA 1
ATOM 1621 C C . ALA A 1 204 ? -16.018 3.926 -20.227 1.00 92.12 204 ALA A C 1
ATOM 1623 O O . ALA A 1 204 ? -15.549 2.837 -20.554 1.00 92.12 204 ALA A O 1
ATOM 1624 N N . ALA A 1 205 ? -15.416 5.082 -20.511 1.00 94.25 205 ALA A N 1
ATOM 1625 C CA . ALA A 1 205 ? -14.184 5.179 -21.284 1.00 94.25 205 ALA A CA 1
ATOM 1626 C C . ALA A 1 205 ? -12.964 4.592 -20.547 1.00 94.25 205 ALA A C 1
ATOM 1628 O O . ALA A 1 205 ? -12.157 3.900 -21.164 1.00 94.25 205 ALA A O 1
ATOM 1629 N N . ILE A 1 206 ? -12.852 4.777 -19.223 1.00 94.25 206 ILE A N 1
ATOM 1630 C CA . ILE A 1 206 ? -11.831 4.111 -18.389 1.00 94.25 206 ILE A CA 1
ATOM 1631 C C . ILE A 1 206 ? -11.971 2.595 -18.506 1.00 94.25 206 ILE A C 1
ATOM 1633 O O . ILE A 1 206 ? -10.991 1.892 -18.738 1.00 94.25 206 ILE A O 1
ATOM 1637 N N . ARG A 1 207 ? -13.200 2.086 -18.388 1.00 94.94 207 ARG A N 1
ATOM 1638 C CA . ARG A 1 207 ? -13.486 0.654 -18.491 1.00 94.94 207 ARG A CA 1
ATOM 1639 C C . ARG A 1 207 ? -13.066 0.086 -19.852 1.00 94.94 207 ARG A C 1
ATOM 1641 O O . ARG A 1 207 ? -12.411 -0.951 -19.905 1.00 94.94 207 ARG A O 1
ATOM 1648 N N . GLU A 1 208 ? -13.401 0.774 -20.942 1.00 95.06 208 GLU A N 1
ATOM 1649 C CA . GLU A 1 208 ? -12.978 0.390 -22.296 1.00 95.06 208 GLU A CA 1
ATOM 1650 C C . GLU A 1 208 ? -11.455 0.440 -22.464 1.00 95.06 208 GLU A C 1
ATOM 1652 O O . GLU A 1 208 ? -10.867 -0.473 -23.047 1.00 95.06 208 GLU A O 1
ATOM 1657 N N . ALA A 1 209 ? -10.801 1.459 -21.904 1.00 95.00 209 ALA A N 1
ATOM 1658 C CA . ALA A 1 209 ? -9.352 1.581 -21.948 1.00 95.00 209 ALA A CA 1
ATOM 1659 C C . ALA A 1 209 ? -8.642 0.439 -21.208 1.00 95.00 209 ALA A C 1
ATOM 1661 O O . ALA A 1 209 ? -7.676 -0.110 -21.735 1.00 95.00 209 ALA A O 1
ATOM 1662 N N . LEU A 1 210 ? -9.131 0.038 -20.028 1.00 95.06 210 LEU A N 1
ATOM 1663 C CA . LEU A 1 210 ? -8.594 -1.115 -19.298 1.00 95.06 210 LEU A CA 1
ATOM 1664 C C . LEU A 1 210 ? -8.795 -2.412 -20.087 1.00 95.06 210 LEU A C 1
ATOM 1666 O O . LEU A 1 210 ? -7.852 -3.188 -20.225 1.00 95.06 210 LEU A O 1
ATOM 1670 N N . ALA A 1 211 ? -9.983 -2.615 -20.665 1.00 95.62 211 ALA A N 1
ATOM 1671 C CA . ALA A 1 211 ? -10.274 -3.793 -21.483 1.00 95.62 211 ALA A CA 1
ATOM 1672 C C . ALA A 1 211 ? -9.365 -3.903 -22.722 1.00 95.62 211 ALA A C 1
ATOM 1674 O O . ALA A 1 211 ? -9.025 -5.005 -23.143 1.00 95.62 211 ALA A O 1
ATOM 1675 N N . GLY A 1 212 ? -8.955 -2.772 -23.307 1.00 95.00 212 GLY A N 1
ATOM 1676 C CA . GLY A 1 212 ? -8.014 -2.736 -24.433 1.00 95.00 212 GLY A CA 1
ATOM 1677 C C . GLY A 1 212 ? -6.530 -2.821 -24.044 1.00 95.00 212 GLY A C 1
ATOM 1678 O O . GLY A 1 212 ? -5.679 -3.043 -24.916 1.00 95.00 212 GLY A O 1
ATOM 1679 N N . ALA A 1 213 ? -6.199 -2.612 -22.768 1.00 95.69 213 ALA A N 1
ATOM 1680 C CA . ALA A 1 213 ? -4.823 -2.533 -22.279 1.00 95.69 213 ALA A CA 1
ATOM 1681 C C . ALA A 1 213 ? -4.360 -3.774 -21.501 1.00 95.69 213 ALA A C 1
ATOM 1683 O O . ALA A 1 213 ? -3.164 -4.060 -21.493 1.00 95.69 213 ALA A O 1
ATOM 1684 N N . VAL A 1 214 ? -5.271 -4.498 -20.844 1.00 95.94 214 VAL A N 1
ATOM 1685 C CA . VAL A 1 214 ? -4.938 -5.645 -19.986 1.00 95.94 214 VAL A CA 1
ATOM 1686 C C . VAL A 1 214 ? -5.093 -6.955 -20.758 1.00 95.94 214 VAL A C 1
ATOM 1688 O O . VAL A 1 214 ? -6.206 -7.379 -21.055 1.00 95.94 214 VAL A O 1
ATOM 1691 N N . ASP A 1 215 ? -3.971 -7.617 -21.048 1.00 94.56 215 ASP A N 1
ATOM 1692 C CA . ASP A 1 215 ? -3.961 -8.850 -21.848 1.00 94.56 215 ASP A CA 1
ATOM 1693 C C . ASP A 1 215 ? -4.390 -10.105 -21.058 1.00 94.56 215 ASP A C 1
ATOM 1695 O O . ASP A 1 215 ? -4.926 -11.049 -21.642 1.00 94.56 215 ASP A O 1
ATOM 1699 N N . ASP A 1 216 ? -4.157 -10.152 -19.738 1.00 95.50 216 ASP A N 1
ATOM 1700 C CA . ASP A 1 216 ? -4.571 -11.291 -18.907 1.00 95.50 216 ASP A CA 1
ATOM 1701 C C . ASP A 1 216 ? -6.100 -11.264 -18.701 1.00 95.50 216 ASP A C 1
ATOM 1703 O O . ASP A 1 216 ? -6.623 -10.315 -18.107 1.00 95.50 216 ASP A O 1
ATOM 1707 N N . PRO A 1 217 ? -6.844 -12.293 -19.151 1.00 95.81 217 PRO A N 1
ATOM 1708 C CA . PRO A 1 217 ? -8.303 -12.277 -19.117 1.00 95.81 217 PRO A CA 1
ATOM 1709 C C . PRO A 1 217 ? -8.883 -12.357 -17.699 1.00 95.81 217 PRO A C 1
ATOM 1711 O O . PRO A 1 217 ? -9.962 -11.813 -17.459 1.00 95.81 217 PRO A O 1
ATOM 1714 N N . LEU A 1 218 ? -8.200 -13.017 -16.754 1.00 96.06 218 LEU A N 1
ATOM 1715 C CA . LEU A 1 218 ? -8.648 -13.095 -15.362 1.00 96.06 218 LEU A CA 1
ATOM 1716 C C . LEU A 1 218 ? -8.426 -11.757 -14.663 1.00 96.06 218 LEU A C 1
ATOM 1718 O O . LEU A 1 218 ? -9.336 -11.263 -13.997 1.00 96.06 218 LEU A O 1
ATOM 1722 N N . LEU A 1 219 ? -7.253 -11.149 -14.857 1.00 96.75 219 LEU A N 1
ATOM 1723 C CA . LEU A 1 219 ? -6.958 -9.824 -14.320 1.00 96.75 219 LEU A CA 1
ATOM 1724 C C . LEU A 1 219 ? -7.892 -8.769 -14.919 1.00 96.75 219 LEU A C 1
ATOM 1726 O O . LEU A 1 219 ? -8.488 -7.993 -14.179 1.00 96.75 219 LEU A O 1
ATOM 1730 N N . CYS A 1 220 ? -8.079 -8.777 -16.241 1.00 97.06 220 CYS A N 1
ATOM 1731 C CA . CYS A 1 220 ? -9.003 -7.874 -16.916 1.00 97.06 220 CYS A CA 1
ATOM 1732 C C . CYS A 1 220 ? -10.423 -8.043 -16.361 1.00 97.06 220 CYS A C 1
ATOM 1734 O O . CYS A 1 220 ? -11.042 -7.065 -15.952 1.00 97.06 220 CYS A O 1
ATOM 1736 N N . SER A 1 221 ? -10.934 -9.277 -16.272 1.00 96.44 221 SER A N 1
ATOM 1737 C CA . SER A 1 221 ? -12.266 -9.533 -15.713 1.00 96.44 221 SER A CA 1
ATOM 1738 C C . SER A 1 221 ? -12.403 -9.044 -14.269 1.00 96.44 221 SER A C 1
ATOM 1740 O O . SER A 1 221 ? -13.467 -8.542 -13.909 1.00 96.44 221 SER A O 1
ATOM 1742 N N . LEU A 1 222 ? -11.360 -9.188 -13.449 1.00 96.44 222 LEU A N 1
ATOM 1743 C CA . LEU A 1 222 ? -11.358 -8.734 -12.061 1.00 96.44 222 LEU A CA 1
ATOM 1744 C C . LEU A 1 222 ? -11.411 -7.202 -11.966 1.00 96.44 222 LEU A C 1
ATOM 1746 O O . LEU A 1 222 ? -12.265 -6.667 -11.263 1.00 96.44 222 LEU A O 1
ATOM 1750 N N . LEU A 1 223 ? -10.547 -6.505 -12.709 1.00 96.25 223 LEU A N 1
ATOM 1751 C CA . LEU A 1 223 ? -10.479 -5.040 -12.718 1.00 96.25 223 LEU A CA 1
ATOM 1752 C C . LEU A 1 223 ? -11.775 -4.405 -13.239 1.00 96.25 223 LEU A C 1
ATOM 1754 O O . LEU A 1 223 ? -12.262 -3.431 -12.667 1.00 96.25 223 LEU A O 1
ATOM 1758 N N . LEU A 1 224 ? -12.361 -4.970 -14.300 1.00 95.06 224 LEU A N 1
ATOM 1759 C CA . LEU A 1 224 ? -13.648 -4.506 -14.824 1.00 95.06 224 LEU A CA 1
ATOM 1760 C C . LEU A 1 224 ? -14.773 -4.726 -13.806 1.00 95.06 224 LEU A C 1
ATOM 1762 O O . LEU A 1 224 ? -15.575 -3.822 -13.588 1.00 95.06 224 LEU A O 1
ATOM 1766 N N . GLY A 1 225 ? -14.782 -5.876 -13.123 1.00 93.94 225 GLY A N 1
ATOM 1767 C CA . GLY A 1 225 ? -15.735 -6.149 -12.047 1.00 93.94 225 GLY A CA 1
ATOM 1768 C C . GLY A 1 225 ? -15.637 -5.147 -10.892 1.00 93.94 225 GLY A C 1
ATOM 1769 O O . GLY A 1 225 ? -16.660 -4.726 -10.359 1.00 93.94 225 GLY A O 1
ATOM 1770 N N . TRP A 1 226 ? -14.427 -4.701 -10.539 1.00 93.81 226 TRP A N 1
ATOM 1771 C CA . TRP A 1 226 ? -14.236 -3.661 -9.522 1.00 93.81 226 TRP A CA 1
ATOM 1772 C C . TRP A 1 226 ? -14.801 -2.299 -9.941 1.00 93.81 226 TRP A C 1
ATOM 1774 O O . TRP A 1 226 ? -15.379 -1.605 -9.110 1.00 93.81 226 TRP A O 1
ATOM 1784 N N . LEU A 1 227 ? -14.665 -1.917 -11.216 1.00 91.19 227 LEU A N 1
ATOM 1785 C CA . LEU A 1 227 ? -15.216 -0.658 -11.738 1.00 91.19 227 LEU A CA 1
ATOM 1786 C C . LEU A 1 227 ? -16.748 -0.671 -11.851 1.00 91.19 227 LEU A C 1
ATOM 1788 O O . LEU A 1 227 ? -17.382 0.387 -11.788 1.00 91.19 227 LEU A O 1
ATOM 1792 N N . GLU A 1 228 ? -17.338 -1.850 -12.048 1.00 87.00 228 GLU A N 1
ATOM 1793 C CA . GLU A 1 228 ? -18.785 -2.031 -12.199 1.00 87.00 228 GLU A CA 1
ATOM 1794 C C . GLU A 1 228 ? -19.520 -2.124 -10.859 1.00 87.00 228 GLU A C 1
ATOM 1796 O O . GLU A 1 228 ? -20.685 -1.730 -10.791 1.00 87.00 228 GLU A O 1
ATOM 1801 N N . ALA A 1 229 ? -18.851 -2.581 -9.797 1.00 81.62 229 ALA A N 1
ATOM 1802 C CA . ALA A 1 229 ? -19.454 -2.710 -8.478 1.00 81.62 229 ALA A CA 1
ATOM 1803 C C . ALA A 1 229 ? -20.037 -1.374 -7.969 1.00 81.62 229 ALA A C 1
ATOM 1805 O O . ALA A 1 229 ? -19.410 -0.308 -8.032 1.00 81.62 229 ALA A O 1
ATOM 1806 N N . ASP A 1 230 ? -21.260 -1.442 -7.444 1.00 65.56 230 ASP A N 1
ATOM 1807 C CA . ASP A 1 230 ? -21.832 -0.402 -6.595 1.00 65.56 230 ASP A CA 1
ATOM 1808 C C . ASP A 1 230 ? -21.581 -0.764 -5.123 1.00 65.56 230 ASP A C 1
ATOM 1810 O O . ASP A 1 230 ? -21.508 -1.938 -4.763 1.00 65.56 230 ASP A O 1
ATOM 1814 N N . GLU A 1 231 ? -21.482 0.246 -4.252 1.00 52.06 231 GLU A N 1
ATOM 1815 C CA . GLU A 1 231 ? -21.205 0.092 -2.807 1.00 52.06 231 GLU A CA 1
ATOM 1816 C C . GLU A 1 231 ? -22.090 -0.958 -2.102 1.00 52.06 231 GLU A C 1
ATOM 1818 O O . GLU A 1 231 ? -21.686 -1.547 -1.102 1.00 52.06 231 GLU A O 1
ATOM 1823 N N . ALA A 1 232 ? -23.293 -1.223 -2.625 1.00 45.06 232 ALA A N 1
ATOM 1824 C CA . ALA A 1 232 ? -24.235 -2.188 -2.062 1.00 45.06 232 ALA A CA 1
ATOM 1825 C C . ALA A 1 232 ? -23.792 -3.660 -2.202 1.00 45.06 232 ALA A C 1
ATOM 1827 O O . ALA A 1 232 ? -24.175 -4.479 -1.367 1.00 45.06 232 ALA A O 1
ATOM 1828 N N . ASP A 1 233 ? -22.969 -3.996 -3.201 1.00 44.53 233 ASP A N 1
ATOM 1829 C CA . ASP A 1 233 ? -22.580 -5.384 -3.504 1.00 44.53 233 ASP A CA 1
ATOM 1830 C C . ASP A 1 233 ? -21.261 -5.813 -2.827 1.00 44.53 233 ASP A C 1
ATOM 1832 O O . ASP A 1 233 ? -20.927 -6.999 -2.797 1.00 44.53 233 ASP A O 1
ATOM 1836 N N . GLY A 1 234 ? -20.521 -4.867 -2.232 1.00 39.50 234 GLY A N 1
ATOM 1837 C CA . GLY A 1 234 ? -19.258 -5.103 -1.517 1.00 39.50 234 GLY A CA 1
ATOM 1838 C C . GLY A 1 234 ? -19.394 -5.349 -0.008 1.00 39.50 234 GLY A C 1
ATOM 1839 O O . GLY A 1 234 ? -18.399 -5.656 0.652 1.00 39.50 234 GLY A O 1
ATOM 1840 N N . ALA A 1 235 ? -20.604 -5.237 0.552 1.00 34.81 235 ALA A N 1
ATOM 1841 C CA . ALA A 1 235 ? -20.868 -5.335 1.989 1.00 34.81 235 ALA A CA 1
ATOM 1842 C C . ALA A 1 235 ? -20.860 -6.791 2.502 1.00 34.81 235 ALA A C 1
ATOM 1844 O O . ALA A 1 235 ? -21.860 -7.342 2.966 1.00 34.81 235 ALA A O 1
ATOM 1845 N N . GLY A 1 236 ? -19.689 -7.421 2.459 1.00 35.66 236 GLY A N 1
ATOM 1846 C CA . GLY A 1 236 ? -19.357 -8.534 3.338 1.00 35.66 236 GLY A CA 1
ATOM 1847 C C . GLY A 1 236 ? -19.074 -8.018 4.753 1.00 35.66 236 GLY A C 1
ATOM 1848 O O . GLY A 1 236 ? -17.966 -7.598 5.047 1.00 35.66 236 GLY A O 1
ATOM 1849 N N . SER A 1 237 ? -20.098 -8.053 5.607 1.00 34.53 237 SER A N 1
ATOM 1850 C CA . SER A 1 237 ? -20.074 -7.989 7.083 1.00 34.53 237 SER A CA 1
ATOM 1851 C C . SER A 1 237 ? -19.514 -6.782 7.855 1.00 34.53 237 SER A C 1
ATOM 1853 O O . SER A 1 237 ? -19.563 -6.860 9.079 1.00 34.53 237 SER A O 1
ATOM 1855 N N . ASP A 1 238 ? -19.086 -5.670 7.256 1.00 33.16 238 ASP A N 1
ATOM 1856 C CA . ASP A 1 238 ? -18.760 -4.466 8.048 1.00 33.16 238 ASP A CA 1
ATOM 1857 C C . ASP A 1 238 ? -19.882 -3.422 8.002 1.00 33.16 238 ASP A C 1
ATOM 1859 O O . ASP A 1 238 ? -20.112 -2.733 7.009 1.00 33.16 238 ASP A O 1
ATOM 1863 N N . GLY A 1 239 ? -20.611 -3.320 9.116 1.00 30.86 239 GLY A N 1
ATOM 1864 C CA . GLY A 1 239 ? -21.660 -2.331 9.347 1.00 30.86 239 GLY A CA 1
ATOM 1865 C C . GLY A 1 239 ? -21.092 -0.936 9.604 1.00 30.86 239 GLY A C 1
ATOM 1866 O O . GLY A 1 239 ? -21.123 -0.455 10.735 1.00 30.86 239 GLY A O 1
ATOM 1867 N N . LEU A 1 240 ? -20.594 -0.276 8.559 1.00 34.38 240 LEU A N 1
ATOM 1868 C CA . LEU A 1 240 ? -20.145 1.116 8.608 1.00 34.38 240 LEU A CA 1
ATOM 1869 C C . LEU A 1 240 ? -21.010 1.965 7.669 1.00 34.38 240 LEU A C 1
ATOM 1871 O O . LEU A 1 240 ? -21.055 1.761 6.460 1.00 34.38 240 LEU A O 1
ATOM 1875 N N . ALA A 1 241 ? -21.766 2.885 8.267 1.00 28.62 241 ALA A N 1
ATOM 1876 C CA . ALA A 1 241 ? -22.678 3.784 7.573 1.00 28.62 241 ALA A CA 1
ATOM 1877 C C . ALA A 1 241 ? -21.937 4.789 6.671 1.00 28.62 241 ALA A C 1
ATOM 1879 O O . ALA A 1 241 ? -20.799 5.165 6.942 1.00 28.62 241 ALA A O 1
ATOM 1880 N N . ARG A 1 242 ? -22.637 5.263 5.629 1.00 36.62 242 ARG A N 1
ATOM 1881 C CA . ARG A 1 242 ? -22.192 6.305 4.686 1.00 36.62 242 ARG A CA 1
ATOM 1882 C C . ARG A 1 242 ? -21.529 7.501 5.394 1.00 36.62 242 ARG A C 1
ATOM 1884 O O . ARG A 1 242 ? -22.169 8.093 6.268 1.00 36.62 242 ARG A O 1
ATOM 1891 N N . PRO A 1 243 ? -20.365 7.981 4.929 1.00 32.69 243 PRO A N 1
ATOM 1892 C CA . PRO A 1 243 ? -19.908 9.317 5.265 1.00 32.69 243 PRO A CA 1
ATOM 1893 C C . PRO A 1 243 ? -20.724 10.341 4.460 1.00 32.69 243 PRO A C 1
ATOM 1895 O O . PRO A 1 243 ? -20.754 10.316 3.232 1.00 32.69 243 PRO A O 1
ATOM 1898 N N . GLY A 1 244 ? -21.403 11.251 5.161 1.00 36.12 244 GLY A N 1
ATOM 1899 C CA . GLY A 1 244 ? -21.913 12.499 4.584 1.00 36.12 244 GLY A CA 1
ATOM 1900 C C . GLY A 1 244 ? -23.328 12.458 3.999 1.00 36.12 244 GLY A C 1
ATOM 1901 O O . GLY A 1 244 ? -23.537 12.362 2.791 1.00 36.12 244 GLY A O 1
ATOM 1902 N N . SER A 1 245 ? -24.334 12.663 4.848 1.00 30.67 245 SER A N 1
ATOM 1903 C CA . SER A 1 245 ? -25.546 13.406 4.473 1.00 30.67 245 SER A CA 1
ATOM 1904 C C . SER A 1 245 ? -26.039 14.185 5.699 1.00 30.67 245 SER A C 1
ATOM 1906 O O . SER A 1 245 ? -26.118 13.600 6.780 1.00 30.67 245 SER A O 1
ATOM 1908 N N . PRO A 1 246 ? -26.324 15.495 5.587 1.00 30.03 246 PRO A N 1
ATOM 1909 C CA . PRO A 1 246 ? -26.808 16.286 6.710 1.00 30.03 246 PRO A CA 1
ATOM 1910 C C . PRO A 1 246 ? -28.300 16.014 6.938 1.00 30.03 246 PRO A C 1
ATOM 1912 O O . PRO A 1 246 ? -29.147 16.434 6.153 1.00 30.03 246 PRO A O 1
ATOM 1915 N N . SER A 1 247 ? -28.631 15.315 8.021 1.00 27.42 247 SER A N 1
ATOM 1916 C CA . SER A 1 247 ? -30.016 15.124 8.463 1.00 27.42 247 SER A CA 1
ATOM 1917 C C . SER A 1 247 ? -30.465 16.337 9.285 1.00 27.42 247 SER A C 1
ATOM 1919 O O . SER A 1 247 ? -30.012 16.526 10.413 1.00 27.42 247 SER A O 1
ATOM 1921 N N . SER A 1 248 ? -31.350 17.171 8.737 1.00 29.72 248 SER A N 1
ATOM 1922 C CA . SER A 1 248 ? -32.111 18.163 9.516 1.00 29.72 248 SER A CA 1
ATOM 1923 C C . SER A 1 248 ? -33.363 17.529 10.154 1.00 29.72 248 SER A C 1
ATOM 1925 O O . SER A 1 248 ? -33.844 16.513 9.647 1.00 29.72 248 SER A O 1
ATOM 1927 N N . PRO A 1 249 ? -33.907 18.090 11.254 1.00 31.19 249 PRO A N 1
ATOM 1928 C CA . PRO A 1 249 ? -34.959 17.439 12.027 1.00 31.19 249 PRO A CA 1
ATOM 1929 C C . PRO A 1 249 ? -36.378 17.883 11.634 1.00 31.19 249 PRO A C 1
ATOM 1931 O O . PRO A 1 249 ? -36.641 19.070 11.466 1.00 31.19 249 PRO A O 1
ATOM 1934 N N . GLY A 1 250 ? -37.301 16.915 11.646 1.00 26.05 250 GLY A N 1
ATOM 1935 C CA . GLY A 1 250 ? -38.687 17.100 12.089 1.00 26.05 250 GLY A CA 1
ATOM 1936 C C . GLY A 1 250 ? -39.764 17.319 11.020 1.00 26.05 250 GLY A C 1
ATOM 1937 O O . GLY A 1 250 ? -39.819 18.366 10.390 1.00 26.05 250 GLY A O 1
ATOM 1938 N N . SER A 1 251 ? -40.713 16.380 10.939 1.00 26.22 251 SER A N 1
ATOM 1939 C CA . SER A 1 251 ? -42.148 16.679 11.082 1.00 26.22 251 SER A CA 1
ATOM 1940 C C . SER A 1 251 ? -42.942 15.383 11.242 1.00 26.22 251 SER A C 1
ATOM 1942 O O . SER A 1 251 ? -42.904 14.505 10.386 1.00 26.22 251 SER A O 1
ATOM 1944 N N . SER A 1 252 ? -43.673 15.299 12.347 1.00 29.95 252 SER A N 1
ATOM 1945 C CA . SER A 1 252 ? -44.779 14.378 12.597 1.00 29.95 252 SER A CA 1
ATOM 1946 C C . SER A 1 252 ? -45.925 14.596 11.607 1.00 29.95 252 SER A C 1
ATOM 1948 O O . SER A 1 252 ? -46.220 15.739 11.251 1.00 29.95 252 SER A O 1
ATOM 1950 N N . GLY A 1 253 ? -46.599 13.513 11.235 1.00 25.83 253 GLY A N 1
ATOM 1951 C CA . GLY A 1 253 ? -47.854 13.520 10.495 1.00 25.83 253 GLY A CA 1
ATOM 1952 C C . GLY A 1 253 ? -48.382 12.096 10.407 1.00 25.83 253 GLY A C 1
ATOM 1953 O O . GLY A 1 253 ? -47.835 11.285 9.665 1.00 25.83 253 GLY A O 1
ATOM 1954 N N . ASP A 1 254 ? -49.376 11.805 11.238 1.00 29.69 254 ASP A N 1
ATOM 1955 C CA . ASP A 1 254 ? -50.184 10.591 11.215 1.00 29.69 254 ASP A CA 1
ATOM 1956 C C . ASP A 1 254 ? -50.874 10.424 9.851 1.00 29.69 254 ASP A C 1
ATOM 1958 O O . ASP A 1 254 ? -51.275 11.423 9.260 1.00 29.69 254 ASP A O 1
ATOM 1962 N N . ASP A 1 255 ? -51.040 9.184 9.377 1.00 26.77 255 ASP A N 1
ATOM 1963 C CA . ASP A 1 255 ? -52.329 8.747 8.829 1.00 26.77 255 ASP A CA 1
ATOM 1964 C C . ASP A 1 255 ? -52.422 7.223 8.626 1.00 26.77 255 ASP A C 1
ATOM 1966 O O . ASP A 1 255 ? -51.482 6.512 8.267 1.00 26.77 255 ASP A O 1
ATOM 1970 N N . GLU A 1 256 ? -53.627 6.763 8.929 1.00 25.70 256 GLU A N 1
ATOM 1971 C CA . GLU A 1 256 ? -54.183 5.417 9.002 1.00 25.70 256 GLU A CA 1
ATOM 1972 C C . GLU A 1 256 ? -54.417 4.771 7.615 1.00 25.70 256 GLU A C 1
ATOM 1974 O O . GLU A 1 256 ? -54.696 5.469 6.644 1.00 25.70 256 GLU A O 1
ATOM 1979 N N . ALA A 1 257 ? -54.427 3.426 7.559 1.00 24.59 257 ALA A N 1
ATOM 1980 C CA . ALA A 1 257 ? -55.511 2.595 6.981 1.00 24.59 257 ALA A CA 1
ATOM 1981 C C . ALA A 1 257 ? -55.089 1.355 6.145 1.00 24.59 257 ALA A C 1
ATOM 1983 O O . ALA A 1 257 ? -54.561 1.434 5.041 1.00 24.59 257 ALA A O 1
ATOM 1984 N N . ALA A 1 258 ? -55.496 0.199 6.688 1.00 25.42 258 ALA A N 1
ATOM 1985 C CA . ALA A 1 258 ? -56.281 -0.879 6.064 1.00 25.42 258 ALA A CA 1
ATOM 1986 C C . ALA A 1 258 ? -55.747 -1.720 4.872 1.00 25.42 258 ALA A C 1
ATOM 1988 O O . ALA A 1 258 ? -55.822 -1.355 3.706 1.00 25.42 258 ALA A O 1
ATOM 1989 N N . ALA A 1 259 ? -55.380 -2.961 5.221 1.00 26.02 259 ALA A N 1
ATOM 1990 C CA . ALA A 1 259 ? -55.909 -4.249 4.733 1.00 26.02 259 ALA A CA 1
ATOM 1991 C C . ALA A 1 259 ? -56.405 -4.412 3.276 1.00 26.02 259 ALA A C 1
ATOM 1993 O O . ALA A 1 259 ? -57.406 -3.824 2.887 1.00 26.02 259 ALA A O 1
ATOM 1994 N N . ALA A 1 260 ? -55.886 -5.443 2.588 1.00 26.45 260 ALA A N 1
ATOM 1995 C CA . ALA A 1 260 ? -56.711 -6.534 2.038 1.00 26.45 260 ALA A CA 1
ATOM 1996 C C . ALA A 1 260 ? -55.852 -7.704 1.520 1.00 26.45 260 ALA A C 1
ATOM 1998 O O . ALA A 1 260 ? -55.021 -7.559 0.628 1.00 26.45 260 ALA A O 1
ATOM 1999 N N . ALA A 1 261 ? -56.123 -8.893 2.056 1.00 28.48 261 ALA A N 1
ATOM 2000 C CA . ALA A 1 261 ? -55.674 -10.173 1.530 1.00 28.48 261 ALA A CA 1
ATOM 2001 C C . ALA A 1 261 ? -56.507 -10.593 0.311 1.00 28.48 261 ALA A C 1
ATOM 2003 O O . ALA A 1 261 ? -57.729 -10.448 0.341 1.00 28.48 261 ALA A O 1
ATOM 2004 N N . ARG A 1 262 ? -55.883 -11.237 -0.688 1.00 26.16 262 ARG A N 1
ATOM 2005 C CA . ARG A 1 262 ? -56.557 -12.198 -1.581 1.00 26.16 262 ARG A CA 1
ATOM 2006 C C . ARG A 1 262 ? -55.615 -13.334 -1.994 1.00 26.16 262 ARG A C 1
ATOM 2008 O O . ARG A 1 262 ? -54.615 -13.122 -2.665 1.00 26.16 262 ARG A O 1
ATOM 2015 N N . SER A 1 263 ? -56.003 -14.537 -1.581 1.00 27.14 263 SER A N 1
ATOM 2016 C CA . SER A 1 263 ? -55.569 -15.849 -2.069 1.00 27.14 263 SER A CA 1
ATOM 2017 C C . SER A 1 263 ? -56.398 -16.232 -3.297 1.00 27.14 263 SER A C 1
ATOM 2019 O O . SER A 1 263 ? -57.612 -16.047 -3.227 1.00 27.14 263 SER A O 1
ATOM 2021 N N . VAL A 1 264 ? -55.783 -16.803 -4.347 1.00 28.12 264 VAL A N 1
ATOM 2022 C CA . VAL A 1 264 ? -56.396 -17.831 -5.219 1.00 28.12 264 VAL A CA 1
ATOM 2023 C C . VAL A 1 264 ? -55.311 -18.747 -5.827 1.00 28.12 264 VAL A C 1
ATOM 2025 O O . VAL A 1 264 ? -54.497 -18.306 -6.627 1.00 28.12 264 VAL A O 1
ATOM 2028 N N . ALA A 1 265 ? -55.358 -20.008 -5.387 1.00 26.50 265 ALA A N 1
ATOM 2029 C CA . ALA A 1 265 ? -55.138 -21.313 -6.038 1.00 26.50 265 ALA A CA 1
ATOM 2030 C C . ALA A 1 265 ? -54.205 -21.529 -7.264 1.00 26.50 265 ALA A C 1
ATOM 2032 O O . ALA A 1 265 ? -54.390 -20.955 -8.333 1.00 26.50 265 ALA A O 1
ATOM 2033 N N . ASP A 1 266 ? -53.343 -22.545 -7.095 1.00 28.86 266 ASP A N 1
ATOM 2034 C CA . ASP A 1 266 ? -52.684 -23.425 -8.089 1.00 28.86 266 ASP A CA 1
ATOM 2035 C C . ASP A 1 266 ? -53.687 -24.230 -8.953 1.00 28.86 266 ASP A C 1
ATOM 2037 O O . ASP A 1 266 ? -54.836 -24.413 -8.526 1.00 28.86 266 ASP A O 1
ATOM 2041 N N . PRO A 1 267 ? -53.278 -24.777 -10.130 1.00 31.97 267 PRO A N 1
ATOM 2042 C CA . PRO A 1 267 ? -52.951 -26.221 -10.219 1.00 31.97 267 PRO A CA 1
ATOM 2043 C C . PRO A 1 267 ? -51.857 -26.543 -11.308 1.00 31.97 267 PRO A C 1
ATOM 2045 O O . PRO A 1 267 ? -51.238 -25.623 -11.833 1.00 31.97 267 PRO A O 1
ATOM 2048 N N . PRO A 1 268 ? -51.516 -27.815 -11.643 1.00 35.59 268 PRO A N 1
ATOM 2049 C CA . PRO A 1 268 ? -50.222 -28.390 -11.259 1.00 35.59 268 PRO A CA 1
ATOM 2050 C C . PRO A 1 268 ? -49.409 -28.992 -12.434 1.00 35.59 268 PRO A C 1
ATOM 2052 O O . PRO A 1 268 ? -49.940 -29.314 -13.494 1.00 35.59 268 PRO A O 1
ATOM 2055 N N . GLY A 1 269 ? -48.129 -29.295 -12.187 1.00 24.52 269 GLY A N 1
ATOM 2056 C CA . GLY A 1 269 ? -47.442 -30.399 -12.874 1.00 24.52 269 GLY A CA 1
ATOM 2057 C C . GLY A 1 269 ? -46.032 -30.107 -13.382 1.00 24.52 269 GLY A C 1
ATOM 2058 O O . GLY A 1 269 ? -45.878 -29.514 -14.438 1.00 24.52 269 GLY A O 1
ATOM 2059 N N . ALA A 1 270 ? -45.018 -30.610 -12.664 1.00 28.00 270 ALA A N 1
ATOM 2060 C CA . ALA A 1 270 ? -43.898 -31.400 -13.207 1.00 28.00 270 ALA A CA 1
ATOM 2061 C C . ALA A 1 270 ? -42.818 -31.632 -12.126 1.00 28.00 270 ALA A C 1
ATOM 2063 O O . ALA A 1 270 ? -41.927 -30.824 -11.908 1.00 28.00 270 ALA A O 1
ATOM 2064 N N . GLN A 1 271 ? -42.956 -32.764 -11.432 1.00 28.59 271 GLN A N 1
ATOM 2065 C CA . GLN A 1 271 ? -41.892 -33.682 -11.000 1.00 28.59 271 GLN A CA 1
ATOM 2066 C C . GLN A 1 271 ? -40.543 -33.084 -10.544 1.00 28.59 271 GLN A C 1
ATOM 2068 O O . GLN A 1 271 ? -39.604 -32.909 -11.314 1.00 28.59 271 GLN A O 1
ATOM 2073 N N . SER A 1 272 ? -40.422 -32.933 -9.222 1.00 27.53 272 SER A N 1
ATOM 2074 C CA . SER A 1 272 ? -39.147 -32.872 -8.503 1.00 27.53 272 SER A CA 1
ATOM 2075 C C . SER A 1 272 ? -38.441 -34.234 -8.569 1.00 27.53 272 SER A C 1
ATOM 2077 O O . SER A 1 272 ? -38.919 -35.219 -8.001 1.00 27.53 272 SER A O 1
ATOM 2079 N N . GLN A 1 273 ? -37.290 -34.292 -9.244 1.00 28.92 273 GLN A N 1
ATOM 2080 C CA . GLN A 1 273 ? -36.314 -35.359 -9.038 1.00 28.92 273 GLN A CA 1
ATOM 2081 C C . GLN A 1 273 ? -35.525 -35.045 -7.769 1.00 28.92 273 GLN A C 1
ATOM 2083 O O . GLN A 1 273 ? -34.660 -34.174 -7.719 1.00 28.92 273 GLN A O 1
ATOM 2088 N N . ARG A 1 274 ? -35.896 -35.755 -6.709 1.00 28.69 274 ARG A N 1
ATOM 2089 C CA . ARG A 1 274 ? -35.203 -35.794 -5.431 1.00 28.69 274 ARG A CA 1
ATOM 2090 C C . ARG A 1 274 ? -34.060 -36.799 -5.562 1.00 28.69 274 ARG A C 1
ATOM 2092 O O . ARG A 1 274 ? -34.262 -37.989 -5.339 1.00 28.69 274 ARG A O 1
ATOM 2099 N N . GLU A 1 275 ? -32.871 -36.337 -5.936 1.00 30.22 275 GLU A N 1
ATOM 2100 C CA . GLU A 1 275 ? -31.655 -37.145 -5.815 1.00 30.22 275 GLU A CA 1
ATOM 2101 C C . GLU A 1 275 ? -31.303 -37.285 -4.330 1.00 30.22 275 GLU A C 1
ATOM 2103 O O . GLU A 1 275 ? -30.666 -36.436 -3.706 1.00 30.22 275 GLU A O 1
ATOM 2108 N N . GLY A 1 276 ? -31.786 -38.374 -3.734 1.00 26.94 276 GLY A N 1
ATOM 2109 C CA . GLY A 1 276 ? -31.315 -38.856 -2.449 1.00 26.94 276 GLY A CA 1
ATOM 2110 C C . GLY A 1 276 ? -29.883 -39.349 -2.597 1.00 26.94 276 GLY A C 1
ATOM 2111 O O . GLY A 1 276 ? -29.654 -40.479 -3.023 1.00 26.94 276 GLY A O 1
ATOM 2112 N N . ARG A 1 277 ? -28.913 -38.513 -2.222 1.00 30.94 277 ARG A N 1
ATOM 2113 C CA . ARG A 1 277 ? -27.543 -38.969 -2.013 1.00 30.94 277 ARG A CA 1
ATOM 2114 C C . ARG A 1 277 ? -27.522 -39.791 -0.729 1.00 30.94 277 ARG A C 1
ATOM 2116 O O . ARG A 1 277 ? -27.588 -39.256 0.373 1.00 30.94 277 ARG A O 1
ATOM 2123 N N . THR A 1 278 ? -27.478 -41.109 -0.879 1.00 29.81 278 THR A N 1
ATOM 2124 C CA . THR A 1 278 ? -27.078 -42.020 0.190 1.00 29.81 278 THR A CA 1
ATOM 2125 C C . THR A 1 278 ? -25.628 -41.698 0.537 1.00 29.81 278 THR A C 1
ATOM 2127 O O . THR A 1 278 ? -24.707 -42.131 -0.157 1.00 29.81 278 THR A O 1
ATOM 2130 N N . ASP A 1 279 ? -25.419 -40.883 1.568 1.00 30.83 279 ASP A N 1
ATOM 2131 C CA . ASP A 1 279 ? -24.099 -40.702 2.154 1.00 30.83 279 ASP A CA 1
ATOM 2132 C C . ASP A 1 279 ? -23.647 -42.055 2.713 1.00 30.83 279 ASP A C 1
ATOM 2134 O O . ASP A 1 279 ? -24.157 -42.547 3.719 1.00 30.83 279 ASP A O 1
ATOM 2138 N N . VAL A 1 280 ? -22.691 -42.677 2.025 1.00 32.09 280 VAL A N 1
ATOM 2139 C CA . VAL A 1 280 ? -21.897 -43.774 2.573 1.00 32.09 280 VAL A CA 1
ATOM 2140 C C . VAL A 1 280 ? -21.026 -43.172 3.685 1.00 32.09 280 VAL A C 1
ATOM 2142 O O . VAL A 1 280 ? -20.164 -42.336 3.393 1.00 32.09 280 VAL A O 1
ATOM 2145 N N . PRO A 1 281 ? -21.201 -43.559 4.961 1.00 39.81 281 PRO A N 1
ATOM 2146 C CA . PRO A 1 281 ? -20.370 -43.059 6.043 1.00 39.81 281 PRO A CA 1
ATOM 2147 C C . PRO A 1 281 ? -19.046 -43.826 6.015 1.00 39.81 281 PRO A C 1
ATOM 2149 O O . PRO A 1 281 ? -18.917 -44.889 6.613 1.00 39.81 281 PRO A O 1
ATOM 2152 N N . GLY A 1 282 ? -18.063 -43.330 5.259 1.00 38.88 282 GLY A N 1
ATOM 2153 C CA . GLY A 1 282 ? -16.852 -44.125 5.048 1.00 38.88 282 GLY A CA 1
ATOM 2154 C C . GLY A 1 282 ? -15.759 -43.520 4.179 1.00 38.88 282 GLY A C 1
ATOM 2155 O O . GLY A 1 282 ? -15.154 -44.241 3.402 1.00 38.88 282 GLY A O 1
ATOM 2156 N N . SER A 1 283 ? -15.478 -42.222 4.289 1.00 37.91 283 SER A N 1
ATOM 2157 C CA . SER A 1 283 ? -14.132 -41.691 4.004 1.00 37.91 283 SER A CA 1
ATOM 2158 C C . SER A 1 283 ? -13.958 -40.314 4.646 1.00 37.91 283 SER A C 1
ATOM 2160 O O . SER A 1 283 ? -13.845 -39.286 3.984 1.00 37.91 283 SER A O 1
ATOM 2162 N N . ARG A 1 284 ? -13.915 -40.263 5.984 1.00 41.72 284 ARG A N 1
ATOM 2163 C CA . ARG A 1 284 ? -13.263 -39.121 6.636 1.00 41.72 284 ARG A CA 1
ATOM 2164 C C . ARG A 1 284 ? -11.787 -39.207 6.258 1.00 41.72 284 ARG A C 1
ATOM 2166 O O . ARG A 1 284 ? -11.038 -39.944 6.892 1.00 41.72 284 ARG A O 1
ATOM 2173 N N . GLN A 1 285 ? -11.384 -38.492 5.203 1.00 43.44 285 GLN A N 1
ATOM 2174 C CA . GLN A 1 285 ? -9.977 -38.146 5.026 1.00 43.44 285 GLN A CA 1
ATOM 2175 C C . GLN A 1 285 ? -9.487 -37.618 6.379 1.00 43.44 285 GLN A C 1
ATOM 2177 O O . GLN A 1 285 ? -10.206 -36.816 6.992 1.00 43.44 285 GLN A O 1
ATOM 2182 N N . PRO A 1 286 ? -8.335 -38.088 6.888 1.00 46.16 286 PRO A N 1
ATOM 2183 C CA . PRO A 1 286 ? -7.797 -37.556 8.127 1.00 46.16 286 PRO A CA 1
ATOM 2184 C C . PRO A 1 286 ? -7.737 -36.044 7.960 1.00 46.16 286 PRO A C 1
ATOM 2186 O O . PRO A 1 286 ? -7.215 -35.549 6.958 1.00 46.16 286 PRO A O 1
ATOM 2189 N N . ALA A 1 287 ? -8.372 -35.320 8.882 1.00 67.31 287 ALA A N 1
ATOM 2190 C CA . ALA A 1 287 ? -8.389 -33.874 8.817 1.00 67.31 287 ALA A CA 1
ATOM 2191 C C . ALA A 1 287 ? -6.922 -33.429 8.789 1.00 67.31 287 ALA A C 1
ATOM 2193 O O . ALA A 1 287 ? -6.195 -33.669 9.753 1.00 67.31 287 ALA A O 1
ATOM 2194 N N . GLY A 1 288 ? -6.474 -32.859 7.662 1.00 75.44 288 GLY A N 1
ATOM 2195 C CA . GLY A 1 288 ? -5.109 -32.347 7.512 1.00 75.44 288 GLY A CA 1
ATOM 2196 C C . GLY A 1 288 ? -4.794 -31.314 8.600 1.00 75.44 288 GLY A C 1
ATOM 2197 O O . GLY A 1 288 ? -5.685 -30.979 9.379 1.00 75.44 288 GLY A O 1
ATOM 2198 N N . PRO A 1 289 ? -3.579 -30.760 8.690 1.00 88.69 289 PRO A N 1
ATOM 2199 C CA . PRO A 1 289 ? -3.280 -29.754 9.712 1.00 88.69 289 PRO A CA 1
ATOM 2200 C C . PRO A 1 289 ? -4.307 -28.596 9.701 1.00 88.69 289 PRO A C 1
ATOM 2202 O O . PRO A 1 289 ? -4.965 -28.376 8.674 1.00 88.69 289 PRO A O 1
ATOM 2205 N N . PRO A 1 290 ? -4.518 -27.901 10.836 1.00 91.56 290 PRO A N 1
ATOM 2206 C CA . PRO A 1 290 ? -5.396 -26.732 10.893 1.00 91.56 290 PRO A CA 1
ATOM 2207 C C . PRO A 1 290 ? -5.043 -25.734 9.779 1.00 91.56 290 PRO A C 1
ATOM 2209 O O . PRO A 1 290 ? -3.850 -25.493 9.577 1.00 91.56 290 PRO A O 1
ATOM 2212 N N . PRO A 1 291 ? -6.026 -25.170 9.047 1.00 93.56 291 PRO A N 1
ATOM 2213 C CA . PRO A 1 291 ? -5.745 -24.241 7.956 1.00 93.56 291 PRO A CA 1
ATOM 2214 C C . PRO A 1 291 ? -4.807 -23.100 8.362 1.00 93.56 291 PRO A C 1
ATOM 2216 O O . PRO A 1 291 ? -3.869 -22.818 7.615 1.00 93.56 291 PRO A O 1
ATOM 2219 N N . LEU A 1 292 ? -4.992 -22.508 9.553 1.00 92.12 292 LEU A N 1
ATOM 2220 C CA . LEU A 1 292 ? -4.166 -21.390 10.036 1.00 92.12 292 LEU A CA 1
ATOM 2221 C C . LEU A 1 292 ? -2.671 -21.715 10.137 1.00 92.12 292 LEU A C 1
ATOM 2223 O O . LEU A 1 292 ? -1.855 -20.805 10.033 1.00 92.12 292 LEU A O 1
ATOM 2227 N N . ARG A 1 293 ? -2.272 -22.995 10.202 1.00 91.50 293 ARG A N 1
ATOM 2228 C CA . ARG A 1 293 ? -0.850 -23.373 10.098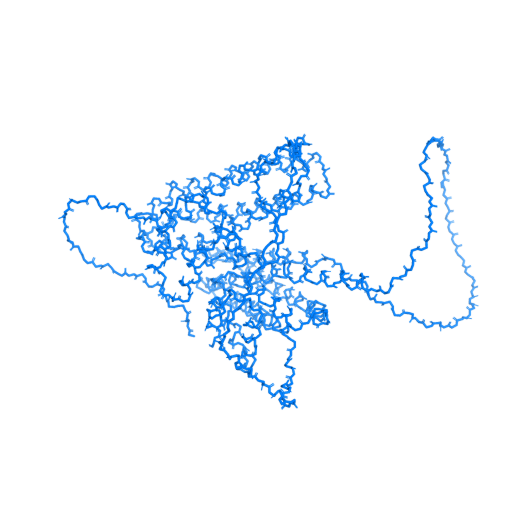 1.00 91.50 293 ARG A CA 1
ATOM 2229 C C . ARG A 1 293 ? -0.206 -22.976 8.782 1.00 91.50 293 ARG A C 1
ATOM 2231 O O . ARG A 1 293 ? 1.014 -23.002 8.686 1.00 91.50 293 ARG A O 1
ATOM 2238 N N . SER A 1 294 ? -0.995 -22.605 7.777 1.00 91.25 294 SER A N 1
ATOM 2239 C CA . SER A 1 294 ? -0.470 -22.041 6.538 1.00 91.25 294 SER A CA 1
ATOM 2240 C C . SER A 1 294 ? 0.304 -20.741 6.773 1.00 91.25 294 SER A C 1
ATOM 2242 O O . SER A 1 294 ? 1.221 -20.476 6.008 1.00 91.25 294 SER A O 1
ATOM 2244 N N . ILE A 1 295 ? 0.015 -19.986 7.843 1.00 92.81 295 ILE A N 1
ATOM 2245 C CA . ILE A 1 295 ? 0.776 -18.786 8.237 1.00 92.81 295 ILE A CA 1
ATOM 2246 C C . ILE A 1 295 ? 2.256 -19.124 8.482 1.00 92.81 295 ILE A C 1
ATOM 2248 O O . ILE A 1 295 ? 3.140 -18.384 8.061 1.00 92.81 295 ILE A O 1
ATOM 2252 N N . LEU A 1 296 ? 2.556 -20.321 9.003 1.00 94.69 296 LEU A N 1
ATOM 2253 C CA . LEU A 1 296 ? 3.935 -20.793 9.188 1.00 94.69 296 LEU A CA 1
ATOM 2254 C C . LEU A 1 296 ? 4.724 -20.851 7.872 1.00 94.69 296 LEU A C 1
ATOM 2256 O O . LEU A 1 296 ? 5.949 -20.739 7.881 1.00 94.69 296 LEU A O 1
ATOM 2260 N N . HIS A 1 297 ? 4.049 -21.030 6.731 1.00 94.44 297 HIS A N 1
ATOM 2261 C CA . HIS A 1 297 ? 4.696 -20.989 5.421 1.00 94.44 297 HIS A CA 1
ATOM 2262 C C . HIS A 1 297 ? 5.152 -19.569 5.061 1.00 94.44 297 HIS A C 1
ATOM 2264 O O . HIS A 1 297 ? 6.245 -19.416 4.513 1.00 94.44 297 HIS A O 1
ATOM 2270 N N . TYR A 1 298 ? 4.361 -18.550 5.415 1.00 94.75 298 TYR A N 1
ATOM 2271 C CA . TYR A 1 298 ? 4.715 -17.138 5.257 1.00 94.75 298 TYR A CA 1
ATOM 2272 C C . TYR A 1 298 ? 5.875 -16.787 6.193 1.00 94.75 298 TYR A C 1
ATOM 2274 O O . TYR A 1 298 ? 6.911 -16.332 5.713 1.00 94.75 298 TYR A O 1
ATOM 2282 N N . HIS A 1 299 ? 5.780 -17.128 7.484 1.00 96.44 299 HIS A N 1
ATOM 2283 C CA . HIS A 1 299 ? 6.842 -16.866 8.466 1.00 96.44 299 HIS A CA 1
ATOM 2284 C C . HIS A 1 299 ? 8.168 -17.515 8.059 1.00 96.44 299 HIS A C 1
ATOM 2286 O O . HIS A 1 299 ? 9.217 -16.874 8.027 1.00 96.44 299 HIS A O 1
ATOM 2292 N N . ALA A 1 300 ? 8.136 -18.793 7.668 1.00 96.00 300 ALA A N 1
ATOM 2293 C CA . ALA A 1 300 ? 9.329 -19.493 7.208 1.00 96.00 300 ALA A CA 1
ATOM 2294 C C . ALA A 1 300 ? 9.915 -18.879 5.928 1.00 96.00 300 ALA A C 1
ATOM 2296 O O . ALA A 1 300 ? 11.127 -18.958 5.718 1.00 96.00 300 ALA A O 1
ATOM 2297 N N . ALA A 1 301 ? 9.090 -18.320 5.040 1.00 96.44 301 ALA A N 1
ATOM 2298 C CA . ALA A 1 301 ? 9.562 -17.629 3.846 1.00 96.44 301 ALA A CA 1
ATOM 2299 C C . ALA A 1 301 ? 10.206 -16.281 4.199 1.00 96.44 301 ALA A C 1
ATOM 2301 O O . ALA A 1 301 ? 11.324 -16.020 3.752 1.00 96.44 301 ALA A O 1
ATOM 2302 N N . ILE A 1 302 ? 9.561 -15.483 5.054 1.00 97.06 302 ILE A N 1
ATOM 2303 C CA . ILE A 1 302 ? 10.055 -14.179 5.509 1.00 97.06 302 ILE A CA 1
ATOM 2304 C C . ILE A 1 302 ? 11.375 -14.330 6.273 1.00 97.06 302 ILE A C 1
ATOM 2306 O O . ILE A 1 302 ? 12.354 -13.685 5.897 1.00 97.06 302 ILE A O 1
ATOM 2310 N N . ARG A 1 303 ? 11.456 -15.248 7.252 1.00 97.50 303 ARG A N 1
ATOM 2311 C CA . ARG A 1 303 ? 12.703 -15.541 7.988 1.00 97.50 303 ARG A CA 1
ATOM 2312 C C . ARG A 1 303 ? 13.855 -15.871 7.042 1.00 97.50 303 ARG A C 1
ATOM 2314 O O . ARG A 1 303 ? 14.891 -15.216 7.079 1.00 97.50 303 ARG A O 1
ATOM 2321 N N . ALA A 1 304 ? 13.646 -16.803 6.110 1.00 96.88 304 ALA A N 1
ATOM 2322 C CA . ALA A 1 304 ? 14.682 -17.173 5.146 1.00 96.88 304 ALA A CA 1
ATOM 2323 C C . ALA A 1 304 ? 15.068 -16.017 4.203 1.00 96.88 304 ALA A C 1
ATOM 2325 O O . ALA A 1 304 ? 16.223 -15.909 3.783 1.00 96.88 304 ALA A O 1
ATOM 2326 N N . ALA A 1 305 ? 14.121 -15.146 3.842 1.00 97.19 305 ALA A N 1
ATOM 2327 C CA . ALA A 1 305 ? 14.415 -13.983 3.015 1.00 97.19 305 ALA A CA 1
ATOM 2328 C C . ALA A 1 305 ? 15.238 -12.929 3.761 1.00 97.19 305 ALA A C 1
ATOM 2330 O O . ALA A 1 305 ? 16.167 -12.398 3.148 1.00 97.19 305 ALA A O 1
ATOM 2331 N N . LEU A 1 306 ? 14.942 -12.678 5.039 1.00 97.81 306 LEU A N 1
ATOM 2332 C CA . LEU A 1 306 ? 15.691 -11.775 5.916 1.00 97.81 306 LEU A CA 1
ATOM 2333 C C . LEU A 1 306 ? 17.095 -12.308 6.218 1.00 97.81 306 LEU A C 1
ATOM 2335 O O . LEU A 1 306 ? 18.070 -11.586 6.037 1.00 97.81 306 LEU A O 1
ATOM 2339 N N . GLU A 1 307 ? 17.224 -13.590 6.565 1.00 97.50 307 GLU A N 1
ATOM 2340 C CA . GLU A 1 307 ? 18.524 -14.250 6.758 1.00 97.50 307 GLU A CA 1
ATOM 2341 C C . GLU A 1 307 ? 19.383 -14.182 5.491 1.00 97.50 307 GLU A C 1
ATOM 2343 O O . GLU A 1 307 ? 20.568 -13.845 5.536 1.00 97.50 307 GLU A O 1
ATOM 2348 N N . GLY A 1 308 ? 18.780 -14.467 4.332 1.00 97.12 308 GLY A N 1
ATOM 2349 C CA . GLY A 1 308 ? 19.471 -14.357 3.055 1.00 97.12 308 GLY A CA 1
ATOM 2350 C C . GLY A 1 308 ? 19.821 -12.910 2.695 1.00 97.12 308 GLY A C 1
ATOM 2351 O O . GLY A 1 308 ? 20.865 -12.682 2.098 1.00 97.12 308 GLY A O 1
ATOM 2352 N N . PHE A 1 309 ? 18.993 -11.931 3.069 1.00 97.44 309 PHE A N 1
ATOM 2353 C CA . PHE A 1 309 ? 19.307 -10.515 2.880 1.00 97.44 309 PHE A CA 1
ATOM 2354 C C . PHE A 1 309 ? 20.510 -10.106 3.741 1.00 97.44 309 PHE A C 1
ATOM 2356 O O . PHE A 1 309 ? 21.436 -9.479 3.237 1.00 97.44 309 PHE A O 1
ATOM 2363 N N . ALA A 1 310 ? 20.544 -10.516 5.011 1.00 97.56 310 ALA A N 1
ATOM 2364 C CA . ALA A 1 310 ? 21.675 -10.266 5.899 1.00 97.56 310 ALA A CA 1
ATOM 2365 C C . ALA A 1 310 ? 22.963 -10.949 5.398 1.00 97.56 310 ALA A C 1
ATOM 2367 O O . ALA A 1 310 ? 24.051 -10.372 5.458 1.00 97.56 310 ALA A O 1
ATOM 2368 N N . ALA A 1 311 ? 22.853 -12.155 4.828 1.00 96.88 311 ALA A N 1
ATOM 2369 C CA . ALA A 1 311 ? 23.972 -12.829 4.173 1.00 96.88 311 ALA A CA 1
ATOM 2370 C C . ALA A 1 311 ? 24.499 -12.057 2.953 1.00 96.88 311 ALA A C 1
ATOM 2372 O O . ALA A 1 311 ? 25.713 -11.880 2.828 1.00 96.88 311 ALA A O 1
ATOM 2373 N N . ASP A 1 312 ? 23.607 -11.555 2.100 1.00 95.12 312 ASP A N 1
ATOM 2374 C CA . ASP A 1 312 ? 23.977 -10.735 0.945 1.00 95.12 312 ASP A CA 1
ATOM 2375 C C . ASP A 1 312 ? 24.607 -9.402 1.383 1.00 95.12 312 ASP A C 1
ATOM 2377 O O . ASP A 1 312 ? 25.624 -8.990 0.827 1.00 95.12 312 ASP A O 1
ATOM 2381 N N . ALA A 1 313 ? 24.074 -8.754 2.425 1.00 94.81 313 ALA A N 1
ATOM 2382 C CA . ALA A 1 313 ? 24.647 -7.536 2.997 1.00 94.81 313 ALA A CA 1
ATOM 2383 C C . ALA A 1 313 ? 26.081 -7.772 3.503 1.00 94.81 313 ALA A C 1
ATOM 2385 O O . ALA A 1 313 ? 26.981 -6.983 3.209 1.00 94.81 313 ALA A O 1
ATOM 2386 N N . ARG A 1 314 ? 26.329 -8.903 4.182 1.00 94.75 314 ARG A N 1
ATOM 2387 C CA . ARG A 1 314 ? 27.679 -9.323 4.599 1.00 94.75 314 ARG A CA 1
ATOM 2388 C C . ARG A 1 314 ? 28.603 -9.569 3.413 1.00 94.75 314 ARG A C 1
ATOM 2390 O O . ARG A 1 314 ? 29.770 -9.175 3.464 1.00 94.75 314 ARG A O 1
ATOM 2397 N N . ALA A 1 315 ? 28.098 -10.197 2.353 1.00 92.81 315 ALA A N 1
ATOM 2398 C CA . ALA A 1 315 ? 28.864 -10.449 1.137 1.00 92.81 315 ALA A CA 1
ATOM 2399 C C . ALA A 1 315 ? 29.264 -9.137 0.443 1.00 92.81 315 ALA A C 1
ATOM 2401 O O . ALA A 1 315 ? 30.428 -8.972 0.081 1.00 92.81 315 ALA A O 1
ATOM 2402 N N . VAL A 1 316 ? 28.338 -8.179 0.333 1.00 90.19 316 VAL A N 1
ATOM 2403 C CA . VAL A 1 316 ? 28.596 -6.845 -0.235 1.00 90.19 316 VAL A CA 1
ATOM 2404 C C . VAL A 1 316 ? 29.584 -6.049 0.619 1.00 90.19 316 VAL A C 1
ATOM 2406 O O . VAL A 1 316 ? 30.506 -5.443 0.077 1.00 90.19 316 VAL A O 1
ATOM 2409 N N . ALA A 1 317 ? 29.448 -6.088 1.947 1.00 88.50 317 ALA A N 1
ATOM 2410 C CA . ALA A 1 317 ? 30.366 -5.415 2.866 1.00 88.50 317 ALA A CA 1
ATOM 2411 C C . ALA A 1 317 ? 31.791 -6.001 2.829 1.00 88.50 317 ALA A C 1
ATOM 2413 O O . ALA A 1 317 ? 32.765 -5.274 3.021 1.00 88.50 317 ALA A O 1
ATOM 2414 N N . SER A 1 318 ? 31.915 -7.306 2.570 1.00 88.31 318 SER A N 1
ATOM 2415 C CA . SER A 1 318 ? 33.194 -8.034 2.565 1.00 88.31 318 SER A CA 1
ATOM 2416 C C . SER A 1 318 ? 33.855 -8.115 1.182 1.00 88.31 318 SER A C 1
ATOM 2418 O O . SER A 1 318 ? 34.911 -8.737 1.043 1.00 88.31 318 SER A O 1
ATOM 2420 N N . ALA A 1 319 ? 33.244 -7.528 0.149 1.00 86.75 319 ALA A N 1
ATOM 2421 C CA . ALA A 1 319 ? 33.725 -7.622 -1.223 1.00 86.75 319 ALA A CA 1
ATOM 2422 C C . ALA A 1 319 ? 35.098 -6.930 -1.407 1.00 86.75 319 ALA A C 1
ATOM 2424 O O . ALA A 1 319 ? 35.299 -5.802 -0.938 1.00 86.75 319 ALA A O 1
ATOM 2425 N N . PRO A 1 320 ? 36.060 -7.558 -2.117 1.00 78.19 320 PRO A N 1
ATOM 2426 C CA . PRO A 1 320 ? 37.340 -6.927 -2.425 1.00 78.19 320 PRO A CA 1
ATOM 2427 C C . PRO A 1 320 ? 37.127 -5.668 -3.274 1.00 78.19 320 PRO A C 1
ATOM 2429 O O . PRO A 1 320 ? 36.580 -5.744 -4.369 1.00 78.19 320 PRO A O 1
ATOM 2432 N N . GLY A 1 321 ? 37.577 -4.511 -2.787 1.00 78.12 321 GLY A N 1
ATOM 2433 C CA . GLY A 1 321 ? 37.363 -3.223 -3.465 1.00 78.12 321 GLY A CA 1
ATOM 2434 C C . GLY A 1 321 ? 36.134 -2.441 -2.984 1.00 78.12 321 GLY A C 1
ATOM 2435 O O . GLY A 1 3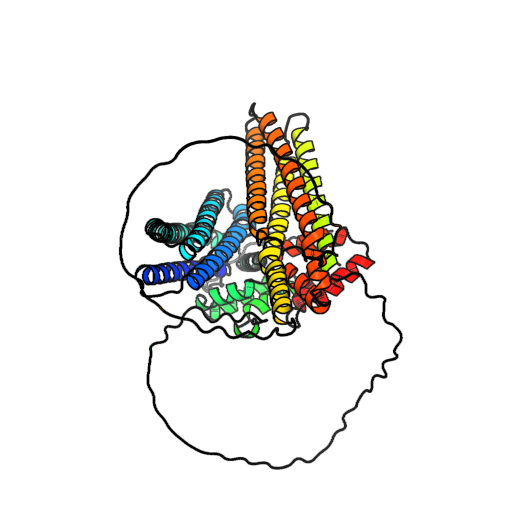21 ? 35.922 -1.325 -3.457 1.00 78.12 321 GLY A O 1
ATOM 2436 N N . GLY A 1 322 ? 35.395 -2.966 -2.000 1.00 79.94 322 GLY A N 1
ATOM 2437 C CA . GLY A 1 322 ? 34.221 -2.323 -1.410 1.00 79.94 322 GLY A CA 1
ATOM 2438 C C . GLY A 1 322 ? 32.904 -2.693 -2.108 1.00 79.94 322 GLY A C 1
ATOM 2439 O O . GLY A 1 322 ? 32.895 -3.547 -2.994 1.00 79.94 322 GLY A O 1
ATOM 2440 N N . PRO A 1 323 ? 31.783 -2.067 -1.704 1.00 83.25 323 PRO A N 1
ATOM 2441 C CA . PRO A 1 323 ? 30.450 -2.389 -2.210 1.00 83.25 323 PRO A CA 1
ATOM 2442 C C . PRO A 1 323 ? 30.329 -2.119 -3.716 1.00 83.25 323 PRO A C 1
ATOM 2444 O O . PRO A 1 323 ? 30.456 -0.975 -4.160 1.00 83.25 323 PRO A O 1
ATOM 2447 N N . ASP A 1 324 ? 30.045 -3.162 -4.494 1.00 85.25 324 ASP A N 1
ATOM 2448 C CA . ASP A 1 324 ? 29.794 -3.053 -5.934 1.00 85.25 324 ASP A CA 1
ATOM 2449 C C . ASP A 1 324 ? 28.399 -2.439 -6.207 1.00 85.25 324 ASP A C 1
ATOM 2451 O O . ASP A 1 324 ? 27.411 -2.905 -5.624 1.00 85.25 324 ASP A O 1
ATOM 2455 N N . PRO A 1 325 ? 28.259 -1.404 -7.067 1.00 86.69 325 PRO A N 1
ATOM 2456 C CA . PRO A 1 325 ? 26.972 -0.736 -7.277 1.00 86.69 325 PRO A CA 1
ATOM 2457 C C . PRO A 1 325 ? 25.833 -1.647 -7.784 1.00 86.69 325 PRO A C 1
ATOM 2459 O O . PRO A 1 325 ? 24.734 -1.537 -7.239 1.00 86.69 325 PRO A O 1
ATOM 2462 N N . PRO A 1 326 ? 26.036 -2.563 -8.756 1.00 88.62 326 PRO A N 1
ATOM 2463 C CA . PRO A 1 326 ? 25.040 -3.572 -9.127 1.00 88.62 326 PRO A CA 1
ATOM 2464 C C . PRO A 1 326 ? 24.583 -4.459 -7.964 1.00 88.62 326 PRO A C 1
ATOM 2466 O O . PRO A 1 326 ? 23.382 -4.679 -7.802 1.00 88.62 326 PRO A O 1
ATOM 2469 N N . ALA A 1 327 ? 25.511 -4.944 -7.134 1.00 89.56 327 ALA A N 1
ATOM 2470 C CA . ALA A 1 327 ? 25.167 -5.770 -5.976 1.00 89.56 327 ALA A CA 1
ATOM 2471 C C . ALA A 1 327 ? 24.322 -4.991 -4.955 1.00 89.56 327 ALA A C 1
ATOM 2473 O O . ALA A 1 327 ? 23.359 -5.517 -4.396 1.00 89.56 327 ALA A O 1
ATOM 2474 N N . LEU A 1 328 ? 24.627 -3.708 -4.766 1.00 89.88 328 LEU A N 1
ATOM 2475 C CA . LEU A 1 328 ? 23.855 -2.842 -3.885 1.00 89.88 328 LEU A CA 1
ATOM 2476 C C . LEU A 1 328 ? 22.476 -2.480 -4.455 1.00 89.88 328 LEU A C 1
ATOM 2478 O O . LEU A 1 328 ? 21.501 -2.424 -3.709 1.00 89.88 328 LEU A O 1
ATOM 2482 N N . ALA A 1 329 ? 22.367 -2.290 -5.771 1.00 88.75 329 ALA A N 1
ATOM 2483 C CA . ALA A 1 329 ? 21.080 -2.120 -6.439 1.00 88.75 329 ALA A CA 1
ATOM 2484 C C . ALA A 1 329 ? 20.198 -3.372 -6.280 1.00 88.75 329 ALA A C 1
ATOM 2486 O O . ALA A 1 329 ? 19.009 -3.256 -5.983 1.00 88.75 329 ALA A O 1
ATOM 2487 N N . ALA A 1 330 ? 20.780 -4.570 -6.397 1.00 91.56 330 ALA A N 1
ATOM 2488 C CA . ALA A 1 330 ? 20.069 -5.821 -6.142 1.00 91.56 330 ALA A CA 1
ATOM 2489 C C . ALA A 1 330 ? 19.600 -5.937 -4.679 1.00 91.56 330 ALA A C 1
ATOM 2491 O O . ALA A 1 330 ? 18.458 -6.333 -4.433 1.00 91.56 330 ALA A O 1
ATOM 2492 N N . LEU A 1 331 ? 20.437 -5.531 -3.713 1.00 93.62 331 LEU A N 1
ATOM 2493 C CA . LEU A 1 331 ? 20.046 -5.445 -2.302 1.00 93.62 331 LEU A CA 1
ATOM 2494 C C . LEU A 1 331 ? 18.882 -4.475 -2.084 1.00 93.62 331 LEU A C 1
ATOM 2496 O O . LEU A 1 331 ? 17.936 -4.833 -1.393 1.00 93.62 331 LEU A O 1
ATOM 2500 N N . LEU A 1 332 ? 18.896 -3.291 -2.700 1.00 91.38 332 LEU A N 1
ATOM 2501 C CA . LEU A 1 332 ? 17.793 -2.326 -2.609 1.00 91.38 332 LEU A CA 1
ATOM 2502 C C . LEU A 1 332 ? 16.474 -2.906 -3.140 1.00 91.38 332 LEU A C 1
ATOM 2504 O O . LEU A 1 332 ? 15.441 -2.796 -2.484 1.00 91.38 332 LEU A O 1
ATOM 2508 N N . VAL A 1 333 ? 16.502 -3.581 -4.293 1.00 91.19 333 VAL A N 1
ATOM 2509 C CA . VAL A 1 333 ? 15.313 -4.254 -4.850 1.00 91.19 333 VAL A CA 1
ATOM 2510 C C . VAL A 1 333 ? 14.797 -5.342 -3.903 1.00 91.19 333 VAL A C 1
ATOM 2512 O O . VAL A 1 333 ? 13.585 -5.493 -3.720 1.00 91.19 333 VAL A O 1
ATOM 2515 N N . ARG A 1 334 ? 15.707 -6.099 -3.282 1.00 94.06 334 ARG A N 1
ATOM 2516 C CA . ARG A 1 334 ? 15.362 -7.146 -2.316 1.00 94.06 334 ARG A CA 1
ATOM 2517 C C . ARG A 1 334 ? 14.793 -6.564 -1.019 1.00 94.06 334 ARG A C 1
ATOM 2519 O O . ARG A 1 334 ? 13.792 -7.085 -0.534 1.00 94.06 334 ARG A O 1
ATOM 2526 N N . HIS A 1 335 ? 15.384 -5.490 -0.494 1.00 95.12 335 HIS A N 1
ATOM 2527 C CA . HIS A 1 335 ? 14.893 -4.757 0.677 1.00 95.12 335 HIS A CA 1
ATOM 2528 C C . HIS A 1 335 ? 13.464 -4.268 0.449 1.00 95.12 335 HIS A C 1
ATOM 2530 O O . HIS A 1 335 ? 12.597 -4.618 1.241 1.00 95.12 335 HIS A O 1
ATOM 2536 N N . ARG A 1 336 ? 13.192 -3.583 -0.671 1.00 92.38 336 ARG A N 1
ATOM 2537 C CA . ARG A 1 336 ? 11.846 -3.089 -1.012 1.00 92.38 336 ARG A CA 1
ATOM 2538 C C . ARG A 1 336 ? 10.806 -4.203 -1.022 1.00 92.38 336 ARG A C 1
ATOM 2540 O O . ARG A 1 336 ? 9.732 -4.058 -0.450 1.00 92.38 336 ARG A O 1
ATOM 2547 N N . PHE A 1 337 ? 11.142 -5.345 -1.624 1.00 93.88 337 PHE A N 1
ATOM 2548 C CA . PHE A 1 337 ? 10.246 -6.498 -1.639 1.00 93.88 337 PHE A CA 1
ATOM 2549 C C . PHE A 1 337 ? 9.974 -7.053 -0.239 1.00 93.88 337 PHE A C 1
ATOM 2551 O O . PHE A 1 337 ? 8.817 -7.249 0.115 1.00 93.88 337 PHE A O 1
ATOM 2558 N N . ILE A 1 338 ? 11.019 -7.300 0.558 1.00 96.06 338 ILE A N 1
ATOM 2559 C CA . ILE A 1 338 ? 10.859 -7.860 1.906 1.00 96.06 338 ILE A CA 1
ATOM 2560 C C . ILE A 1 338 ? 10.099 -6.882 2.805 1.00 96.06 338 ILE A C 1
ATOM 2562 O O . ILE A 1 338 ? 9.177 -7.299 3.498 1.00 96.06 338 ILE A O 1
ATOM 2566 N N . ARG A 1 339 ? 10.433 -5.588 2.740 1.00 95.19 339 ARG A N 1
ATOM 2567 C CA . ARG A 1 339 ? 9.731 -4.519 3.454 1.00 95.19 339 ARG A CA 1
ATOM 2568 C C . ARG A 1 339 ? 8.241 -4.526 3.124 1.00 95.19 339 ARG A C 1
ATOM 2570 O O . ARG A 1 339 ? 7.436 -4.523 4.044 1.00 95.19 339 ARG A O 1
ATOM 2577 N N . ALA A 1 340 ? 7.873 -4.587 1.842 1.00 92.94 340 ALA A N 1
ATOM 2578 C CA . ALA A 1 340 ? 6.471 -4.629 1.430 1.00 92.94 340 ALA A CA 1
ATOM 2579 C C . ALA A 1 340 ? 5.749 -5.875 1.970 1.00 92.94 340 ALA A C 1
ATOM 2581 O O . ALA A 1 340 ? 4.652 -5.760 2.508 1.00 92.94 340 ALA A O 1
ATOM 2582 N N . VAL A 1 341 ? 6.370 -7.058 1.882 1.00 95.12 341 VAL A N 1
ATOM 2583 C CA . VAL A 1 341 ? 5.790 -8.296 2.432 1.00 95.12 341 VAL A CA 1
ATOM 2584 C C . VAL A 1 341 ? 5.563 -8.185 3.939 1.00 95.12 341 VAL A C 1
ATOM 2586 O O . VAL A 1 341 ? 4.468 -8.499 4.393 1.00 95.12 341 VAL A O 1
ATOM 2589 N N . CYS A 1 342 ? 6.559 -7.730 4.703 1.00 95.19 342 CYS A N 1
ATOM 2590 C CA . CYS A 1 342 ? 6.423 -7.578 6.151 1.00 95.19 342 CYS A CA 1
ATOM 2591 C C . CYS A 1 342 ? 5.381 -6.517 6.515 1.00 95.19 342 CYS A C 1
ATOM 2593 O O . CYS A 1 342 ? 4.528 -6.786 7.346 1.00 95.19 342 CYS A O 1
ATOM 2595 N N . ALA A 1 343 ? 5.381 -5.360 5.847 1.00 92.31 343 ALA A N 1
ATOM 2596 C CA . ALA A 1 343 ? 4.420 -4.295 6.122 1.00 92.31 343 ALA A CA 1
ATOM 2597 C C . ALA A 1 343 ? 2.966 -4.763 5.946 1.00 92.31 343 ALA A C 1
ATOM 2599 O O . ALA A 1 343 ? 2.135 -4.523 6.817 1.00 92.31 343 ALA A O 1
ATOM 2600 N N . PHE A 1 344 ? 2.654 -5.478 4.857 1.00 92.81 344 PHE A N 1
ATOM 2601 C CA . PHE A 1 344 ? 1.302 -6.009 4.656 1.00 92.81 344 PHE A CA 1
ATOM 2602 C C . PHE A 1 344 ? 0.977 -7.209 5.550 1.00 92.81 344 PHE A C 1
ATOM 2604 O O . PHE A 1 344 ? -0.191 -7.429 5.858 1.00 92.81 344 PHE A O 1
ATOM 2611 N N . HIS A 1 345 ? 1.978 -7.982 5.968 1.00 93.25 345 HIS A N 1
ATOM 2612 C CA . HIS A 1 345 ? 1.793 -9.068 6.927 1.00 93.25 345 HIS A CA 1
ATOM 2613 C C . HIS A 1 345 ? 1.401 -8.533 8.308 1.00 93.25 345 HIS A C 1
ATOM 2615 O O . HIS A 1 345 ? 0.348 -8.923 8.809 1.00 93.25 345 HIS A O 1
ATOM 2621 N N . SER A 1 346 ? 2.165 -7.571 8.831 1.00 92.38 346 SER A N 1
ATOM 2622 C CA . SER A 1 346 ? 1.884 -6.884 10.096 1.00 92.38 346 SER A CA 1
ATOM 2623 C C . SER A 1 346 ? 0.556 -6.124 10.050 1.00 92.38 346 SER A C 1
ATOM 2625 O O . SER A 1 346 ? -0.246 -6.202 10.977 1.00 92.38 346 SER A O 1
ATOM 2627 N N . ALA A 1 347 ? 0.251 -5.456 8.929 1.00 89.44 347 ALA A N 1
ATOM 2628 C CA . ALA A 1 347 ? -1.050 -4.813 8.744 1.00 89.44 347 ALA A CA 1
ATOM 2629 C C . ALA A 1 347 ? -2.202 -5.834 8.746 1.00 89.44 347 ALA A C 1
ATOM 2631 O O . ALA A 1 347 ? -3.238 -5.607 9.367 1.00 89.44 347 ALA A O 1
ATOM 2632 N N . ALA A 1 348 ? -2.029 -6.992 8.098 1.00 91.81 348 ALA A N 1
ATOM 2633 C CA . ALA A 1 348 ? -3.027 -8.056 8.140 1.00 91.81 348 ALA A CA 1
ATOM 2634 C C . ALA A 1 348 ? -3.206 -8.616 9.561 1.00 91.81 348 ALA A C 1
ATOM 2636 O O . ALA A 1 348 ? -4.321 -8.973 9.943 1.00 91.81 348 ALA A O 1
ATOM 2637 N N . GLU A 1 349 ? -2.151 -8.681 10.367 1.00 92.38 349 GLU A N 1
ATOM 2638 C CA . GLU A 1 349 ? -2.263 -9.061 11.776 1.00 92.38 349 GLU A CA 1
ATOM 2639 C C . GLU A 1 349 ? -3.083 -8.056 12.579 1.00 92.38 349 GLU A C 1
ATOM 2641 O O . GLU A 1 349 ? -4.051 -8.446 13.242 1.00 92.38 349 GLU A O 1
ATOM 2646 N N . ASP A 1 350 ? -2.763 -6.773 12.440 1.00 90.75 350 ASP A N 1
ATOM 2647 C CA . ASP A 1 350 ? -3.435 -5.682 13.142 1.00 90.75 350 ASP A CA 1
ATOM 2648 C C . ASP A 1 350 ? -4.904 -5.519 12.739 1.00 90.75 350 ASP A C 1
ATOM 2650 O O . ASP A 1 350 ? -5.760 -5.274 13.593 1.00 90.75 350 ASP A O 1
ATOM 2654 N N . GLU A 1 351 ? -5.229 -5.696 11.459 1.00 88.62 351 GLU A N 1
ATOM 2655 C CA . GLU A 1 351 ? -6.570 -5.429 10.929 1.00 88.62 351 GLU A CA 1
ATOM 2656 C C . GLU A 1 351 ? -7.464 -6.674 10.860 1.00 88.62 351 GLU A C 1
ATOM 2658 O O . GLU A 1 351 ? -8.690 -6.572 10.958 1.00 88.62 351 GLU A O 1
ATOM 2663 N N . VAL A 1 352 ? -6.879 -7.866 10.714 1.00 91.44 352 VAL A N 1
ATOM 2664 C CA . VAL A 1 352 ? -7.633 -9.115 10.521 1.00 91.44 352 VAL A CA 1
ATOM 2665 C C . VAL A 1 352 ? -7.483 -10.040 11.722 1.00 91.44 352 VAL A C 1
ATOM 2667 O O . VAL A 1 352 ? -8.486 -10.494 12.284 1.00 91.44 352 VAL A O 1
ATOM 2670 N N . VAL A 1 353 ? -6.246 -10.341 12.120 1.00 91.19 353 VAL A N 1
ATOM 2671 C CA . VAL A 1 353 ? -5.947 -11.431 13.060 1.00 91.19 353 VAL A CA 1
ATOM 2672 C C . VAL A 1 353 ? -6.259 -11.038 14.504 1.00 91.19 353 VAL A C 1
ATOM 2674 O O . VAL A 1 353 ? -7.047 -11.722 15.169 1.00 91.19 353 VAL A O 1
ATOM 2677 N N . PHE A 1 354 ? -5.701 -9.933 15.004 1.00 91.12 354 PHE A N 1
ATOM 2678 C CA . PHE A 1 354 ? -5.916 -9.491 16.384 1.00 91.12 354 PHE A CA 1
ATOM 2679 C C . PHE A 1 354 ? -7.366 -9.081 16.668 1.00 91.12 354 PHE A C 1
ATOM 2681 O O . PHE A 1 354 ? -7.892 -9.499 17.708 1.00 91.12 354 PHE A O 1
ATOM 2688 N N . PRO A 1 355 ? -8.083 -8.377 15.768 1.00 91.19 355 PRO A N 1
ATOM 2689 C CA . PRO A 1 355 ? -9.499 -8.096 15.972 1.00 91.19 355 PRO A CA 1
ATOM 2690 C C . PRO A 1 355 ? -10.343 -9.373 16.022 1.00 91.19 355 PRO A C 1
ATOM 2692 O O . PRO A 1 355 ? -11.263 -9.472 16.836 1.00 91.19 355 PRO A O 1
ATOM 2695 N N . ALA A 1 356 ? -10.027 -10.382 15.201 1.00 89.06 356 ALA A N 1
ATOM 2696 C CA . ALA A 1 356 ? -10.700 -11.676 15.270 1.00 89.06 356 ALA A CA 1
ATOM 2697 C C . ALA A 1 356 ? -10.449 -12.382 16.608 1.00 89.06 356 ALA A C 1
ATOM 2699 O O . ALA A 1 356 ? -11.396 -12.870 17.228 1.00 89.06 356 ALA A O 1
ATOM 2700 N N . LEU A 1 357 ? -9.205 -12.382 17.093 1.00 88.94 357 LEU A N 1
ATOM 2701 C CA . LEU A 1 357 ? -8.863 -12.952 18.394 1.00 88.94 357 LEU A CA 1
ATOM 2702 C C . LEU A 1 357 ? -9.593 -12.240 19.544 1.00 88.94 357 LEU A C 1
ATOM 2704 O O . LEU A 1 357 ? -10.140 -12.903 20.427 1.00 88.94 357 LEU A O 1
ATOM 2708 N N . ALA A 1 358 ? -9.654 -10.906 19.512 1.00 88.62 358 ALA A N 1
ATOM 2709 C CA . ALA A 1 358 ? -10.356 -10.107 20.512 1.00 88.62 358 ALA A CA 1
ATOM 2710 C C . ALA A 1 358 ? -11.855 -10.451 20.569 1.00 88.62 358 ALA A C 1
ATOM 2712 O O . ALA A 1 358 ? -12.375 -10.713 21.654 1.00 88.62 358 ALA A O 1
ATOM 2713 N N . ARG A 1 359 ? -12.531 -10.547 19.411 1.00 88.81 359 ARG A N 1
ATOM 2714 C CA . ARG A 1 359 ? -13.948 -10.959 19.329 1.00 88.81 359 ARG A CA 1
ATOM 2715 C C . ARG A 1 359 ? -14.189 -12.364 19.884 1.00 88.81 359 ARG A C 1
ATOM 2717 O O . ARG A 1 359 ? -15.197 -12.617 20.541 1.00 88.81 359 ARG A O 1
ATOM 2724 N N . LEU A 1 360 ? -13.267 -13.294 19.634 1.00 86.12 360 LEU A N 1
ATOM 2725 C CA . LEU A 1 360 ? -13.380 -14.656 20.156 1.00 86.12 360 LEU A CA 1
ATOM 2726 C C . LEU A 1 360 ? -13.212 -14.685 21.682 1.00 86.12 360 LEU A C 1
ATOM 2728 O O . LEU A 1 360 ? -13.951 -15.398 22.361 1.00 86.12 360 LEU A O 1
ATOM 2732 N N . HIS A 1 361 ? -12.309 -13.879 22.245 1.00 84.00 361 HIS A N 1
ATOM 2733 C CA . HIS A 1 361 ? -12.134 -13.780 23.695 1.00 84.00 361 HIS A CA 1
ATOM 2734 C C . HIS A 1 361 ? -13.334 -13.149 24.411 1.00 84.00 361 HIS A C 1
ATOM 2736 O O . HIS A 1 361 ? -13.737 -13.667 25.454 1.00 84.00 361 HIS A O 1
ATOM 2742 N N . THR A 1 362 ? -13.943 -12.095 23.859 1.00 81.69 362 THR A N 1
ATOM 2743 C CA . THR A 1 362 ? -15.148 -11.490 24.454 1.00 81.69 362 THR A CA 1
ATOM 2744 C C . THR A 1 362 ? -16.323 -12.468 24.440 1.00 81.69 362 THR A C 1
ATOM 2746 O O . THR A 1 362 ? -16.970 -12.664 25.468 1.00 81.69 362 THR A O 1
ATOM 2749 N N . SER A 1 363 ? -16.520 -13.197 23.334 1.00 75.12 363 SER A N 1
ATOM 2750 C CA . SER A 1 363 ? -17.596 -14.195 23.220 1.00 75.12 363 SER A CA 1
ATOM 2751 C C . SER A 1 363 ? -17.480 -15.359 24.218 1.00 75.12 363 SER A C 1
ATOM 2753 O O . SER A 1 363 ? -18.493 -15.906 24.654 1.00 75.12 363 SER A O 1
ATOM 2755 N N . GLN A 1 364 ? -16.261 -15.729 24.634 1.00 69.62 364 GLN A N 1
ATOM 2756 C CA . GLN A 1 364 ? -16.063 -16.760 25.659 1.00 69.62 364 GLN A CA 1
ATOM 2757 C C . GLN A 1 364 ? -16.299 -16.253 27.085 1.00 69.62 364 GLN A C 1
ATOM 2759 O O . GLN A 1 364 ? -16.680 -17.047 27.944 1.00 69.62 364 GLN A O 1
ATOM 2764 N N . GLN A 1 365 ? -16.090 -14.960 27.350 1.00 61.97 365 GLN A N 1
ATOM 2765 C CA . GLN A 1 365 ? -16.351 -14.370 28.667 1.00 61.97 365 GLN A CA 1
ATOM 2766 C C . GLN A 1 365 ? -17.852 -14.174 28.921 1.00 61.97 365 GLN A C 1
ATOM 2768 O O . GLN A 1 365 ? -18.307 -14.377 30.043 1.00 61.97 365 GLN A O 1
ATOM 2773 N N . GLU A 1 366 ? -18.631 -13.870 27.882 1.00 56.06 366 GLU A N 1
ATOM 2774 C CA . GLU A 1 366 ? -20.092 -13.715 27.976 1.00 56.06 366 GLU A CA 1
ATOM 2775 C C . GLU A 1 366 ? -20.855 -15.058 27.963 1.00 56.06 366 GLU A C 1
ATOM 2777 O O . GLU A 1 366 ? -22.013 -15.118 28.371 1.00 56.06 366 GLU A O 1
ATOM 2782 N N . GLY A 1 367 ? -20.210 -16.155 27.543 1.00 48.44 367 GLY A N 1
ATOM 2783 C CA . GLY A 1 367 ? -20.789 -17.507 27.484 1.00 48.44 367 GLY A CA 1
ATOM 2784 C C . GLY A 1 367 ? -20.593 -18.388 28.731 1.00 48.44 367 GLY A C 1
ATOM 2785 O O . GLY A 1 367 ? -20.946 -19.570 28.698 1.00 48.44 367 GLY A O 1
ATOM 2786 N N . GLY A 1 368 ? -20.010 -17.868 29.818 1.00 37.03 368 GLY A N 1
ATOM 2787 C CA . GLY A 1 368 ? -19.914 -18.576 31.106 1.00 37.03 368 GLY A CA 1
ATOM 2788 C C . GLY A 1 368 ? -21.266 -18.625 31.840 1.00 37.03 368 GLY A C 1
ATOM 2789 O O . GLY A 1 368 ? -22.090 -17.737 31.629 1.00 37.03 368 GLY A O 1
ATOM 2790 N N . PRO A 1 369 ? -21.546 -19.633 32.696 1.00 38.31 369 PRO A N 1
ATOM 2791 C CA . PRO A 1 369 ? -22.833 -19.716 33.382 1.00 38.31 369 PRO A CA 1
ATOM 2792 C C . PRO A 1 369 ? -23.047 -18.449 34.212 1.00 38.31 369 PRO A C 1
ATOM 2794 O O . PRO A 1 369 ? -22.193 -18.093 35.023 1.00 38.31 369 PRO A O 1
ATOM 2797 N N . ALA A 1 370 ? -24.179 -17.781 33.983 1.00 35.72 370 ALA A N 1
ATOM 2798 C CA . ALA A 1 370 ? -24.591 -16.584 34.697 1.00 35.72 370 ALA A CA 1
ATOM 2799 C C . ALA A 1 370 ? -24.539 -16.830 36.214 1.00 35.72 370 ALA A C 1
ATOM 2801 O O . ALA A 1 370 ? -25.411 -17.486 36.783 1.00 35.72 370 ALA A O 1
ATOM 2802 N N . GLY A 1 371 ? -23.491 -16.321 36.860 1.00 34.94 371 GLY A N 1
ATOM 2803 C CA . GLY A 1 371 ? -23.492 -16.093 38.295 1.00 34.94 371 GLY A CA 1
ATOM 2804 C C . GLY A 1 371 ? -24.458 -14.949 38.570 1.00 34.94 371 GLY A C 1
ATOM 2805 O O . GLY A 1 371 ? -24.309 -13.867 38.005 1.00 34.94 371 GLY A O 1
ATOM 2806 N N . GLU A 1 372 ? -25.476 -15.220 39.378 1.00 29.25 372 GLU A N 1
ATOM 2807 C CA . GLU A 1 372 ? -26.492 -14.256 39.793 1.00 29.25 372 GLU A CA 1
ATOM 2808 C C . GLU A 1 372 ? -25.857 -12.928 40.255 1.00 29.25 372 GLU A C 1
ATOM 2810 O O . GLU A 1 372 ? -24.960 -12.944 41.106 1.00 29.25 372 GLU A O 1
ATOM 2815 N N . PRO A 1 373 ? -26.315 -11.763 39.762 1.00 34.84 373 PRO A N 1
ATOM 2816 C CA . PRO A 1 373 ? -25.915 -10.492 40.338 1.00 34.84 373 PRO A CA 1
ATOM 2817 C C . PRO A 1 373 ? -26.629 -10.316 41.684 1.00 34.84 373 PRO A C 1
ATOM 2819 O O . PRO A 1 373 ? -27.811 -9.975 41.755 1.00 34.84 373 PRO A O 1
ATOM 2822 N N . GLY A 1 374 ? -25.889 -10.567 42.764 1.00 29.73 374 GLY A N 1
ATOM 2823 C CA . GLY A 1 374 ? -26.283 -10.215 44.122 1.00 29.73 374 GLY A CA 1
ATOM 2824 C C . GLY A 1 374 ? -26.538 -8.713 44.232 1.00 29.73 374 GLY A C 1
ATOM 2825 O O . GLY A 1 374 ? -25.666 -7.890 43.958 1.00 29.73 374 GLY A O 1
ATOM 2826 N N . ALA A 1 375 ? -27.762 -8.373 44.619 1.00 30.77 375 ALA A N 1
ATOM 2827 C CA . ALA A 1 375 ? -28.224 -7.017 44.834 1.00 30.77 375 ALA A CA 1
ATOM 2828 C C . ALA A 1 375 ? -27.402 -6.294 45.913 1.00 30.77 375 ALA A C 1
ATOM 2830 O O . ALA A 1 375 ? -27.337 -6.736 47.059 1.00 30.77 375 ALA A O 1
ATOM 2831 N N . ALA A 1 376 ? -26.869 -5.124 45.572 1.00 29.53 376 ALA A N 1
ATOM 2832 C CA . ALA A 1 376 ? -26.536 -4.089 46.541 1.00 29.53 376 ALA A CA 1
ATOM 2833 C C . ALA A 1 376 ? -26.780 -2.718 45.902 1.00 29.53 376 ALA A C 1
ATOM 2835 O O . ALA A 1 376 ? -25.926 -2.148 45.230 1.00 29.53 376 ALA A O 1
ATOM 2836 N N . ALA A 1 377 ? -28.003 -2.225 46.090 1.00 31.03 377 ALA A N 1
ATOM 2837 C CA . ALA A 1 377 ? -28.348 -0.827 45.907 1.00 31.03 377 ALA A CA 1
ATOM 2838 C C . ALA A 1 377 ? -27.665 0.015 46.997 1.00 31.03 377 ALA A C 1
ATOM 2840 O O . ALA A 1 377 ? -27.654 -0.380 48.164 1.00 31.03 377 ALA A O 1
ATOM 2841 N N . GLY A 1 378 ? -27.139 1.181 46.624 1.00 26.70 378 GLY A N 1
ATOM 2842 C CA . GLY A 1 378 ? -26.580 2.135 47.576 1.00 26.70 378 GLY A CA 1
ATOM 2843 C C . GLY A 1 378 ? -25.879 3.314 46.913 1.00 26.70 378 GLY A C 1
ATOM 2844 O O . GLY A 1 378 ? -24.668 3.447 47.030 1.00 26.70 378 GLY A O 1
ATOM 2845 N N . ASP A 1 379 ? -26.646 4.171 46.241 1.00 26.81 379 ASP A N 1
ATOM 2846 C CA . ASP A 1 379 ? -26.330 5.606 46.181 1.00 26.81 379 ASP A CA 1
ATOM 2847 C C . ASP A 1 379 ? -26.555 6.181 47.602 1.00 26.81 379 ASP A C 1
ATOM 2849 O O . ASP A 1 379 ? -27.488 5.718 48.274 1.00 26.81 379 ASP A O 1
ATOM 2853 N N . PRO A 1 380 ? -25.772 7.162 48.101 1.00 35.19 380 PRO A N 1
ATOM 2854 C CA . PRO A 1 380 ? -25.970 8.517 47.593 1.00 35.19 380 PRO A CA 1
ATOM 2855 C C . PRO A 1 380 ? -24.744 9.456 47.592 1.00 35.19 380 PRO A C 1
ATOM 2857 O O . PRO A 1 380 ? -23.850 9.432 48.438 1.00 35.19 380 PRO A O 1
ATOM 2860 N N . CYS A 1 381 ? -24.832 10.414 46.676 1.00 26.59 381 CYS A N 1
ATOM 2861 C CA . CYS A 1 381 ? -24.221 11.739 46.688 1.00 26.59 381 CYS A CA 1
ATOM 2862 C C . CYS A 1 381 ? -24.295 12.475 48.052 1.00 26.59 381 CYS A C 1
ATOM 2864 O O . CYS A 1 381 ? -25.391 12.666 48.574 1.00 26.59 381 CYS A O 1
ATOM 2866 N N . ALA A 1 382 ? -23.159 12.990 48.556 1.00 27.41 382 ALA A N 1
ATOM 2867 C CA . ALA A 1 382 ? -23.027 14.304 49.223 1.00 27.41 382 ALA A CA 1
ATOM 2868 C C . ALA A 1 382 ? -21.564 14.619 49.630 1.00 27.41 382 ALA A C 1
ATOM 2870 O O . ALA A 1 382 ? -20.951 13.922 50.430 1.00 27.41 382 ALA A O 1
ATOM 2871 N N . SER A 1 383 ? -21.032 15.735 49.129 1.00 26.80 383 SER A N 1
ATOM 2872 C CA . SER A 1 383 ? -20.010 16.576 49.796 1.00 26.80 383 SER A CA 1
ATOM 2873 C C . SER A 1 383 ? -20.751 17.673 50.600 1.00 26.80 383 SER A C 1
ATOM 2875 O O . SER A 1 383 ? -21.895 17.937 50.219 1.00 26.80 383 SER A O 1
ATOM 2877 N N . PRO A 1 384 ? -20.191 18.365 51.634 1.00 39.09 384 PRO A N 1
ATOM 2878 C CA . PRO A 1 384 ? -18.857 18.993 51.600 1.00 39.09 384 PRO A CA 1
ATOM 2879 C C . PRO A 1 384 ? -18.087 19.180 52.942 1.00 39.09 384 PRO A C 1
ATOM 2881 O O . PRO A 1 384 ? -18.580 18.917 54.032 1.00 39.09 384 PRO A O 1
ATOM 2884 N N . SER A 1 385 ? -16.895 19.784 52.796 1.00 25.58 385 SER A N 1
ATOM 2885 C CA . SER A 1 385 ? -16.174 20.681 53.732 1.00 25.58 385 SER A CA 1
ATOM 2886 C C . SER A 1 385 ? -15.018 20.154 54.602 1.00 25.58 385 SER A C 1
ATOM 2888 O O . SER A 1 385 ? -15.201 19.562 55.655 1.00 25.58 385 SER A O 1
ATOM 2890 N N . ARG A 1 386 ? -13.811 20.566 54.169 1.00 27.36 386 ARG A N 1
ATOM 2891 C CA . ARG A 1 386 ? -12.749 21.289 54.911 1.00 27.36 386 ARG A CA 1
ATOM 2892 C C . ARG A 1 386 ? -12.480 20.907 56.381 1.00 27.36 386 ARG A C 1
ATOM 2894 O O . ARG A 1 386 ? -13.203 21.351 57.263 1.00 27.36 386 ARG A O 1
ATOM 2901 N N . ALA A 1 387 ? -11.286 20.356 56.625 1.00 27.59 387 ALA A N 1
ATOM 2902 C CA . ALA A 1 387 ? -10.286 20.915 57.551 1.00 27.59 387 ALA A CA 1
ATOM 2903 C C . ALA A 1 387 ? -8.928 20.188 57.408 1.00 27.59 387 ALA A C 1
ATOM 2905 O O . ALA A 1 387 ? -8.835 18.975 57.558 1.00 27.59 387 ALA A O 1
ATOM 2906 N N . SER A 1 388 ? -7.870 20.949 57.136 1.00 27.52 388 SER A N 1
ATOM 2907 C CA . SER A 1 388 ? -6.478 20.655 57.535 1.00 27.52 388 SER A CA 1
ATOM 2908 C C . SER A 1 388 ? -6.164 21.550 58.760 1.00 27.52 388 SER A C 1
ATOM 2910 O O . SER A 1 388 ? -7.019 22.387 59.069 1.00 27.52 388 SER A O 1
ATOM 2912 N N . PRO A 1 389 ? -4.978 21.527 59.412 1.00 42.19 389 PRO A N 1
ATOM 2913 C CA . PRO A 1 389 ? -3.757 20.751 59.137 1.00 42.19 389 PRO A CA 1
ATOM 2914 C C . PRO A 1 389 ? -3.077 20.158 60.400 1.00 42.19 389 PRO A C 1
ATOM 2916 O O . PRO A 1 389 ? -3.468 20.445 61.526 1.00 42.19 389 PRO A O 1
ATOM 2919 N N . GLY A 1 390 ? -1.975 19.420 60.208 1.00 28.44 390 GLY A N 1
ATOM 2920 C CA . GLY A 1 390 ? -0.878 19.418 61.186 1.00 28.44 390 GLY A CA 1
ATOM 2921 C C . GLY A 1 390 ? -0.165 18.083 61.409 1.00 28.44 390 GLY A C 1
ATOM 2922 O O . GLY A 1 390 ? -0.781 17.128 61.866 1.00 28.44 390 GLY A O 1
ATOM 2923 N N . GLY A 1 391 ? 1.157 18.086 61.195 1.00 29.28 391 GLY A N 1
ATOM 2924 C CA . GLY A 1 391 ? 2.092 17.390 62.088 1.00 29.28 391 GLY A CA 1
ATOM 2925 C C . GLY A 1 391 ? 2.842 16.174 61.543 1.00 29.28 391 GLY A C 1
ATOM 2926 O O . GLY A 1 391 ? 2.429 15.045 61.763 1.00 29.28 391 GLY A O 1
ATOM 2927 N N . ASP A 1 392 ? 3.973 16.437 60.888 1.00 30.14 392 ASP A N 1
ATOM 2928 C CA . ASP A 1 392 ? 5.305 15.869 61.163 1.00 30.14 392 ASP A CA 1
ATOM 2929 C C . ASP A 1 392 ? 5.509 14.347 61.391 1.00 30.14 392 ASP A C 1
ATOM 2931 O O . ASP A 1 392 ? 5.164 13.755 62.410 1.00 30.14 392 ASP A O 1
ATOM 2935 N N . ARG A 1 393 ? 6.257 13.754 60.444 1.00 30.58 393 ARG A N 1
ATOM 2936 C CA . ARG A 1 393 ? 7.233 12.644 60.621 1.00 30.58 393 ARG A CA 1
ATOM 2937 C C . ARG A 1 393 ? 8.423 13.120 61.506 1.00 30.58 393 ARG A C 1
ATOM 2939 O O . ARG A 1 393 ? 8.535 14.336 61.635 1.00 30.58 393 ARG A O 1
ATOM 2946 N N . PRO A 1 394 ? 9.396 12.294 62.001 1.00 43.00 394 PRO A N 1
ATOM 2947 C CA . PRO A 1 394 ? 9.892 11.010 61.450 1.00 43.00 394 PRO A CA 1
ATOM 2948 C C . PRO A 1 394 ? 10.425 9.957 62.474 1.00 43.00 394 PRO A C 1
ATOM 2950 O O . PRO A 1 394 ? 10.398 10.159 63.680 1.00 43.00 394 PRO A O 1
ATOM 2953 N N . GLY A 1 395 ? 10.998 8.852 61.960 1.00 30.12 395 GLY A N 1
ATOM 2954 C CA . GLY A 1 395 ? 11.966 7.977 62.661 1.00 30.12 395 GLY A CA 1
ATOM 2955 C C . GLY A 1 395 ? 11.468 6.535 62.845 1.00 30.12 395 GLY A C 1
ATOM 2956 O O . GLY A 1 395 ? 10.581 6.298 63.647 1.00 30.12 395 GLY A O 1
ATOM 2957 N N . ALA A 1 396 ? 11.813 5.569 61.989 1.00 29.28 396 ALA A N 1
ATOM 2958 C CA . ALA A 1 396 ? 13.087 4.844 61.864 1.00 29.28 396 ALA A CA 1
ATOM 2959 C C . ALA A 1 396 ? 13.286 3.688 62.875 1.00 29.28 396 ALA A C 1
ATOM 2961 O O . ALA A 1 396 ? 13.349 3.900 64.079 1.00 29.28 396 ALA A O 1
ATOM 2962 N N . ALA A 1 397 ? 13.542 2.513 62.282 1.00 29.88 397 ALA A N 1
ATOM 2963 C CA . ALA A 1 397 ? 14.428 1.431 62.724 1.00 29.88 397 ALA A CA 1
ATOM 2964 C C . ALA A 1 397 ? 13.872 0.223 63.522 1.00 29.88 397 ALA A C 1
ATOM 2966 O O . ALA A 1 397 ? 13.453 0.316 64.668 1.00 29.88 397 ALA A O 1
ATOM 2967 N N . SER A 1 398 ? 14.093 -0.934 62.880 1.00 31.62 398 SER A N 1
ATOM 2968 C CA . SER A 1 398 ? 14.623 -2.193 63.431 1.00 31.62 398 SER A CA 1
ATOM 2969 C C . SER A 1 398 ? 13.670 -3.267 63.974 1.00 31.62 398 SER A C 1
ATOM 2971 O O . SER A 1 398 ? 13.086 -3.167 65.046 1.00 31.62 398 SER A O 1
ATOM 2973 N N . ALA A 1 399 ? 13.656 -4.372 63.218 1.00 30.59 399 ALA A N 1
ATOM 2974 C CA . ALA A 1 399 ? 13.367 -5.747 63.639 1.00 30.59 399 ALA A CA 1
ATOM 2975 C C . ALA A 1 399 ? 14.445 -6.259 64.644 1.00 30.59 399 ALA A C 1
ATOM 2977 O O . ALA A 1 399 ? 15.457 -5.567 64.804 1.00 30.59 399 ALA A O 1
ATOM 2978 N N . PRO A 1 400 ? 14.303 -7.434 65.311 1.00 41.22 400 PRO A N 1
ATOM 2979 C CA . PRO A 1 400 ? 14.181 -8.759 64.671 1.00 41.22 400 PRO A CA 1
ATOM 2980 C C . PRO A 1 400 ? 13.135 -9.715 65.303 1.00 41.22 400 PRO A C 1
ATOM 2982 O O . PRO A 1 400 ? 12.596 -9.456 66.374 1.00 41.22 400 PRO A O 1
ATOM 2985 N N . GLY A 1 401 ? 12.847 -10.823 64.597 1.00 28.92 401 GLY A N 1
ATOM 2986 C CA . GLY A 1 401 ? 11.915 -11.903 64.990 1.00 28.92 401 GLY A CA 1
ATOM 2987 C C . GLY A 1 401 ? 12.381 -12.774 66.176 1.00 28.92 401 GLY A C 1
ATOM 2988 O O . GLY A 1 401 ? 13.387 -12.438 66.802 1.00 28.92 401 GLY A O 1
ATOM 2989 N N . PRO A 1 402 ? 11.705 -13.911 66.479 1.00 43.97 402 PRO A N 1
ATOM 2990 C CA . PRO A 1 402 ? 11.739 -15.073 65.574 1.00 43.97 402 PRO A CA 1
ATOM 2991 C C . PRO A 1 402 ? 10.500 -16.019 65.562 1.00 43.97 402 PRO A C 1
ATOM 2993 O O . PRO A 1 402 ? 9.598 -15.924 66.385 1.00 43.97 402 PRO A O 1
ATOM 2996 N N . ALA A 1 403 ? 10.587 -17.002 64.650 1.00 29.94 403 ALA A N 1
ATOM 2997 C CA . ALA A 1 403 ? 10.125 -18.402 64.734 1.00 29.94 403 ALA A CA 1
ATOM 2998 C C . ALA A 1 403 ? 8.647 -18.790 64.460 1.00 29.94 403 ALA A C 1
ATOM 3000 O O . ALA A 1 403 ? 7.789 -18.771 65.332 1.00 29.94 403 ALA A O 1
ATOM 3001 N N . ALA A 1 404 ? 8.451 -19.273 63.224 1.00 29.70 404 ALA A N 1
ATOM 3002 C CA . ALA A 1 404 ? 7.916 -20.584 62.818 1.00 29.70 404 ALA A CA 1
ATOM 3003 C C . ALA A 1 404 ? 6.663 -21.174 63.504 1.00 29.70 404 ALA A C 1
ATOM 3005 O O . ALA A 1 404 ? 6.727 -21.679 64.622 1.00 29.70 404 ALA A O 1
ATOM 3006 N N . ALA A 1 405 ? 5.590 -21.317 62.715 1.00 32.47 405 ALA A N 1
ATOM 3007 C CA . ALA A 1 405 ? 4.677 -22.452 62.807 1.00 32.47 405 ALA A CA 1
ATOM 3008 C C . ALA A 1 405 ? 4.182 -22.866 61.409 1.00 32.47 405 ALA A C 1
ATOM 3010 O O . ALA A 1 405 ? 3.772 -22.050 60.587 1.00 32.47 405 ALA A O 1
ATOM 3011 N N . ASP A 1 406 ? 4.302 -24.166 61.198 1.00 30.06 406 ASP A N 1
ATOM 3012 C CA . ASP A 1 406 ? 4.071 -25.012 60.037 1.00 30.06 406 ASP A CA 1
ATOM 3013 C C . ASP A 1 406 ? 2.569 -25.213 59.746 1.00 30.06 406 ASP A C 1
ATOM 3015 O O . ASP A 1 406 ? 1.825 -25.602 60.644 1.00 30.06 406 ASP A O 1
ATOM 3019 N N . THR A 1 407 ? 2.113 -24.971 58.509 1.00 33.28 407 THR A N 1
ATOM 3020 C CA . THR A 1 407 ? 0.857 -25.535 57.968 1.00 33.28 407 THR A CA 1
ATOM 3021 C C . THR A 1 407 ? 0.973 -25.736 56.450 1.00 33.28 407 THR A C 1
ATOM 3023 O O . THR A 1 407 ? 1.348 -24.829 55.709 1.00 33.28 407 THR A O 1
ATOM 3026 N N . GLY A 1 408 ? 0.697 -26.966 56.000 1.00 30.50 408 GLY A N 1
ATOM 3027 C CA . GLY A 1 408 ? 0.884 -27.449 54.626 1.00 30.50 408 GLY A CA 1
ATOM 3028 C C . GLY A 1 408 ? -0.119 -26.921 53.581 1.00 30.50 408 GLY A C 1
ATOM 3029 O O . GLY A 1 408 ? -1.077 -26.224 53.917 1.00 30.50 408 GLY A O 1
ATOM 3030 N N . PRO A 1 409 ? 0.085 -27.244 52.286 1.00 32.00 409 PRO A N 1
ATOM 3031 C CA . PRO A 1 409 ? -0.575 -26.549 51.188 1.00 32.00 409 PRO A CA 1
ATOM 3032 C C . PRO A 1 409 ? -1.957 -27.133 50.856 1.00 32.00 409 PRO A C 1
ATOM 3034 O O . PRO A 1 409 ? -2.114 -28.333 50.634 1.00 32.00 409 PRO A O 1
ATOM 3037 N N . SER A 1 410 ? -2.953 -26.249 50.752 1.00 29.16 410 SER A N 1
ATOM 3038 C CA . SER A 1 410 ? -4.227 -26.503 50.063 1.00 29.16 410 SER A CA 1
ATOM 3039 C C . SER A 1 410 ? -4.052 -26.395 48.536 1.00 29.16 410 SER A C 1
ATOM 3041 O O . SER A 1 410 ? -3.154 -25.684 48.073 1.00 29.16 410 SER A O 1
ATOM 3043 N N . PRO A 1 411 ? -4.869 -27.097 47.728 1.00 32.12 411 PRO A N 1
ATOM 3044 C CA . PRO A 1 411 ? -4.623 -27.259 46.300 1.00 32.12 411 PRO A CA 1
ATOM 3045 C C . PRO A 1 411 ? -4.905 -25.961 45.535 1.00 32.12 411 PRO A C 1
ATOM 3047 O O . PRO A 1 411 ? -5.982 -25.378 45.634 1.00 32.12 411 PRO A O 1
ATOM 3050 N N . GLN A 1 412 ? -3.917 -25.524 44.754 1.00 31.06 412 GLN A N 1
ATOM 3051 C CA . GLN A 1 412 ? -3.990 -24.340 43.903 1.00 31.06 412 GLN A CA 1
ATOM 3052 C C . GLN A 1 412 ? -5.099 -24.496 42.855 1.00 31.06 412 GLN A C 1
ATOM 3054 O O . GLN A 1 412 ? -5.055 -25.383 41.996 1.00 31.06 412 GLN A O 1
ATOM 3059 N N . ALA A 1 413 ? -6.078 -23.593 42.909 1.00 30.48 413 ALA A N 1
ATOM 3060 C CA . ALA A 1 413 ? -6.937 -23.291 41.780 1.00 30.48 413 ALA A CA 1
ATOM 3061 C C . ALA A 1 413 ? -6.048 -22.838 40.614 1.00 30.48 413 ALA A C 1
ATOM 3063 O O . ALA A 1 413 ? -5.204 -21.954 40.762 1.00 30.48 413 ALA A O 1
ATOM 3064 N N . ARG A 1 414 ? -6.211 -23.481 39.456 1.00 30.80 414 ARG A N 1
ATOM 3065 C CA . ARG A 1 414 ? -5.516 -23.121 38.220 1.00 30.80 414 ARG A CA 1
ATOM 3066 C C . ARG A 1 414 ? -5.987 -21.732 37.795 1.00 30.80 414 ARG A C 1
ATOM 3068 O O . ARG A 1 414 ? -7.035 -21.603 37.171 1.00 30.80 414 ARG A O 1
ATOM 3075 N N . HIS A 1 415 ? -5.230 -20.701 38.149 1.00 32.16 415 HIS A N 1
ATOM 3076 C CA . HIS A 1 415 ? -5.377 -19.395 37.530 1.00 32.16 415 HIS A CA 1
ATOM 3077 C C . HIS A 1 415 ? -4.952 -19.522 36.067 1.00 32.16 415 HIS A C 1
ATOM 3079 O O . HIS A 1 415 ? -3.791 -19.802 35.768 1.00 32.16 415 HIS A O 1
ATOM 3085 N N . SER A 1 416 ? -5.914 -19.370 35.154 1.00 32.31 416 SER A N 1
ATOM 3086 C CA . SER A 1 416 ? -5.611 -19.060 33.760 1.00 32.31 416 SER A CA 1
ATOM 3087 C C . SER A 1 416 ? -4.692 -17.836 33.733 1.00 32.31 416 SER A C 1
ATOM 3089 O O . SER A 1 416 ? -4.945 -16.890 34.487 1.00 32.31 416 SER A O 1
ATOM 3091 N N . PRO A 1 417 ? -3.629 -17.835 32.912 1.00 32.47 417 PRO A N 1
ATOM 3092 C CA . PRO A 1 417 ? -2.804 -16.649 32.767 1.00 32.47 417 PRO A CA 1
ATOM 3093 C C . PRO A 1 417 ? -3.686 -15.491 32.274 1.00 32.47 417 PRO A C 1
ATOM 3095 O O . PRO A 1 417 ? -4.620 -15.734 31.499 1.00 32.47 417 PRO A O 1
ATOM 3098 N N . PRO A 1 418 ? -3.429 -14.253 32.729 1.00 29.83 418 PRO A N 1
ATOM 3099 C CA . PRO A 1 418 ? -4.105 -13.093 32.170 1.00 29.83 418 PRO A CA 1
ATOM 3100 C C . PRO A 1 418 ? -3.870 -13.058 30.651 1.00 29.83 418 PRO A C 1
ATOM 3102 O O . PRO A 1 418 ? -2.820 -13.524 30.190 1.00 29.83 418 PRO A O 1
ATOM 3105 N N . PRO A 1 419 ? -4.835 -12.550 29.862 1.00 34.16 419 PRO A N 1
ATOM 3106 C CA . PRO A 1 419 ? -4.607 -12.340 28.441 1.00 34.16 419 PRO A CA 1
ATOM 3107 C C . PRO A 1 419 ? -3.349 -11.477 28.266 1.00 34.16 419 PRO A C 1
ATOM 3109 O O . PRO A 1 419 ? -3.111 -10.589 29.094 1.00 34.16 419 PRO A O 1
ATOM 3112 N N . PRO A 1 420 ? -2.520 -11.746 27.241 1.00 33.72 420 PRO A N 1
ATOM 3113 C CA . PRO A 1 420 ? -1.384 -10.885 26.957 1.00 33.72 420 PRO A CA 1
ATOM 3114 C C . PRO A 1 420 ? -1.893 -9.446 26.774 1.00 33.72 420 PRO A C 1
ATOM 3116 O O . PRO A 1 420 ? -3.006 -9.262 26.266 1.00 33.72 420 PRO A O 1
ATOM 3119 N N . PRO A 1 421 ? -1.128 -8.434 27.216 1.00 31.64 421 PRO A N 1
ATOM 3120 C CA . PRO A 1 421 ? -1.486 -7.048 26.953 1.00 31.64 421 PRO A CA 1
ATOM 3121 C C . PRO A 1 421 ? -1.680 -6.852 25.445 1.00 31.64 421 PRO A C 1
ATOM 3123 O O . PRO A 1 421 ? -1.049 -7.532 24.634 1.00 31.64 421 PRO A O 1
ATOM 3126 N N . HIS A 1 422 ? -2.560 -5.923 25.077 1.00 43.28 422 HIS A N 1
ATOM 3127 C CA . HIS A 1 422 ? -2.832 -5.491 23.700 1.00 43.28 422 HIS A CA 1
ATOM 3128 C C . HIS A 1 422 ? -1.621 -4.774 23.039 1.00 43.28 422 HIS A C 1
ATOM 3130 O O . HIS A 1 422 ? -1.800 -3.850 22.256 1.00 43.28 422 HIS A O 1
ATOM 3136 N N . ASP A 1 423 ? -0.390 -5.203 23.333 1.00 43.47 423 ASP A N 1
ATOM 3137 C CA . ASP A 1 423 ? 0.877 -4.612 22.878 1.00 43.47 423 ASP A CA 1
ATOM 3138 C C . ASP A 1 423 ? 1.330 -5.107 21.492 1.00 43.47 423 ASP A C 1
ATOM 3140 O O . ASP A 1 423 ? 2.390 -4.701 21.021 1.00 43.47 423 ASP A O 1
ATOM 3144 N N . GLY A 1 424 ? 0.546 -5.952 20.806 1.00 42.41 424 GLY A N 1
ATOM 3145 C CA . GLY A 1 424 ? 0.898 -6.463 19.467 1.00 42.41 424 GLY A CA 1
ATOM 3146 C C . GLY A 1 424 ? 1.208 -5.350 18.456 1.00 42.41 424 GLY A C 1
ATOM 3147 O O . GLY A 1 424 ? 2.182 -5.435 17.718 1.00 42.41 424 GLY A O 1
ATOM 3148 N N . CYS A 1 425 ? 0.464 -4.243 18.522 1.00 49.88 425 CYS A N 1
ATOM 3149 C CA . CYS A 1 425 ? 0.605 -3.115 17.598 1.00 49.88 425 CYS A CA 1
ATOM 3150 C C . CYS A 1 425 ? 1.842 -2.234 17.897 1.00 49.88 425 CYS A C 1
ATOM 3152 O O . CYS A 1 425 ? 2.398 -1.609 16.996 1.00 49.88 425 CYS A O 1
ATOM 3154 N N . ALA A 1 426 ? 2.341 -2.216 19.144 1.00 54.66 426 ALA A N 1
ATOM 3155 C CA . ALA A 1 426 ? 3.545 -1.455 19.498 1.00 54.66 426 ALA A CA 1
ATOM 3156 C C . ALA A 1 426 ? 4.823 -2.068 18.887 1.00 54.66 426 ALA A C 1
ATOM 3158 O O . ALA A 1 426 ? 5.756 -1.339 18.554 1.00 54.66 426 ALA A O 1
ATOM 3159 N N . GLY A 1 427 ? 4.851 -3.394 18.695 1.00 71.56 427 GLY A N 1
ATOM 3160 C CA . GLY A 1 427 ? 5.974 -4.100 18.067 1.00 71.56 427 GLY A CA 1
ATOM 3161 C C . GLY A 1 427 ? 6.122 -3.802 16.571 1.00 71.56 427 GLY A C 1
ATOM 3162 O O . GLY A 1 427 ? 7.236 -3.560 16.105 1.00 71.56 427 GLY A O 1
ATOM 3163 N N . HIS A 1 428 ? 5.007 -3.733 15.835 1.00 83.00 428 HIS A N 1
ATOM 3164 C CA . HIS A 1 428 ? 5.003 -3.470 14.389 1.00 83.00 428 HIS A CA 1
ATOM 3165 C C . HIS A 1 428 ? 5.547 -2.082 14.026 1.00 83.00 428 HIS A C 1
ATOM 3167 O O . HIS A 1 428 ? 6.261 -1.930 13.032 1.00 83.00 428 HIS A O 1
ATOM 3173 N N . GLY A 1 429 ? 5.277 -1.067 14.856 1.00 82.50 429 GLY A N 1
ATOM 3174 C CA . GLY A 1 429 ? 5.851 0.269 14.674 1.00 82.50 429 GLY A CA 1
ATOM 3175 C C . GLY A 1 429 ? 7.382 0.264 14.755 1.00 82.50 429 GLY A C 1
ATOM 3176 O O . GLY A 1 429 ? 8.058 0.861 13.918 1.00 82.50 429 GLY A O 1
ATOM 3177 N N . GLU A 1 430 ? 7.960 -0.472 15.709 1.00 87.19 430 GLU A N 1
ATOM 3178 C CA . GLU A 1 430 ? 9.419 -0.598 15.802 1.00 87.19 430 GLU A CA 1
ATOM 3179 C C . GLU A 1 430 ? 10.029 -1.367 14.619 1.00 87.19 430 GLU A C 1
ATOM 3181 O O . GLU A 1 430 ? 11.170 -1.116 14.230 1.00 87.19 430 GLU A O 1
ATOM 3186 N N . GLU A 1 431 ? 9.309 -2.331 14.051 1.00 91.69 431 GLU A N 1
ATOM 3187 C CA . GLU A 1 431 ? 9.753 -3.074 12.867 1.00 91.69 431 GLU A CA 1
ATOM 3188 C C . GLU A 1 431 ? 9.826 -2.185 11.633 1.00 91.69 431 GLU A C 1
ATOM 3190 O O . GLU A 1 431 ? 10.839 -2.214 10.929 1.00 91.69 431 GLU A O 1
ATOM 3195 N N . ALA A 1 432 ? 8.810 -1.346 11.414 1.00 88.19 432 ALA A N 1
ATOM 3196 C CA . ALA A 1 432 ? 8.814 -0.351 10.346 1.00 88.19 432 ALA A CA 1
ATOM 3197 C C . ALA A 1 432 ? 10.042 0.571 10.449 1.00 88.19 432 ALA A C 1
ATOM 3199 O O . ALA A 1 432 ? 10.797 0.698 9.481 1.00 88.19 432 ALA A O 1
ATOM 3200 N N . LEU A 1 433 ? 10.333 1.081 11.653 1.00 89.88 433 LEU A N 1
ATOM 3201 C CA . LEU A 1 433 ? 11.514 1.914 11.913 1.00 89.88 433 LEU A CA 1
ATOM 3202 C C . LEU A 1 433 ? 12.837 1.184 11.629 1.00 89.88 433 LEU A C 1
ATOM 3204 O O . LEU A 1 433 ? 13.785 1.784 11.120 1.00 89.88 433 LEU A O 1
ATOM 3208 N N . ARG A 1 434 ? 12.930 -0.121 11.918 1.00 94.25 434 ARG A N 1
ATOM 3209 C CA . ARG A 1 434 ? 14.119 -0.925 11.572 1.00 94.25 434 ARG A CA 1
ATOM 3210 C C . ARG A 1 434 ? 14.280 -1.065 10.056 1.00 94.25 434 ARG A C 1
ATOM 3212 O O . ARG A 1 434 ? 15.405 -1.004 9.557 1.00 94.25 434 ARG A O 1
ATOM 3219 N N . PHE A 1 435 ? 13.186 -1.219 9.307 1.00 94.56 435 PHE A N 1
ATOM 3220 C CA . PHE A 1 435 ? 13.233 -1.215 7.843 1.00 94.56 435 PHE A CA 1
ATOM 3221 C C . PHE A 1 435 ? 13.619 0.155 7.263 1.00 94.56 435 PHE A C 1
ATOM 3223 O O . PHE A 1 435 ? 14.319 0.177 6.244 1.00 94.56 435 PHE A O 1
ATOM 3230 N N . ASP A 1 436 ? 13.189 1.262 7.879 1.00 91.06 436 ASP A N 1
ATOM 3231 C CA . ASP A 1 436 ? 13.575 2.634 7.502 1.00 91.06 436 ASP A CA 1
ATOM 3232 C C . ASP A 1 436 ? 15.065 2.876 7.730 1.00 91.06 436 ASP A C 1
ATOM 3234 O O . ASP A 1 436 ? 15.779 3.329 6.833 1.00 91.06 436 ASP A O 1
ATOM 3238 N N . GLU A 1 437 ? 15.568 2.492 8.902 1.00 93.25 437 GLU A N 1
ATOM 3239 C CA . GLU A 1 437 ? 16.988 2.603 9.224 1.00 93.25 437 GLU A CA 1
ATOM 3240 C C . GLU A 1 437 ? 17.843 1.787 8.246 1.00 93.25 437 GLU A C 1
ATOM 3242 O O . GLU A 1 437 ? 18.874 2.254 7.753 1.00 93.25 437 GLU A O 1
ATOM 3247 N N . LEU A 1 438 ? 17.389 0.585 7.887 1.00 94.69 438 LEU A N 1
ATOM 3248 C CA . LEU A 1 438 ? 18.064 -0.242 6.895 1.00 94.69 438 LEU A CA 1
ATOM 3249 C C . LEU A 1 438 ? 18.077 0.411 5.499 1.00 94.69 438 LEU A C 1
ATOM 3251 O O . LEU A 1 438 ? 19.102 0.370 4.813 1.00 94.69 438 LEU A O 1
ATOM 3255 N N . GLN A 1 439 ? 16.978 1.054 5.088 1.00 93.19 439 GLN A N 1
ATOM 3256 C CA . GLN A 1 439 ? 16.903 1.818 3.835 1.00 93.19 439 GLN A CA 1
ATOM 3257 C C . GLN A 1 439 ? 17.889 2.991 3.833 1.00 93.19 439 GLN A C 1
ATOM 3259 O O . GLN A 1 439 ? 18.638 3.176 2.867 1.00 93.19 439 GLN A O 1
ATOM 3264 N N . ARG A 1 440 ? 17.934 3.746 4.936 1.00 92.56 440 ARG A N 1
ATOM 3265 C CA . ARG A 1 440 ? 18.854 4.870 5.136 1.00 92.56 440 ARG A CA 1
ATOM 3266 C C . ARG A 1 440 ? 20.309 4.418 4.999 1.00 92.56 440 ARG A C 1
ATOM 3268 O O . ARG A 1 440 ? 21.065 5.008 4.224 1.00 92.56 440 ARG A O 1
ATOM 3275 N N . LEU A 1 441 ? 20.686 3.330 5.675 1.00 94.12 441 LEU A N 1
ATOM 3276 C CA . LEU A 1 441 ? 22.033 2.752 5.620 1.00 94.12 441 LEU A CA 1
ATOM 3277 C C . LEU A 1 441 ? 22.402 2.251 4.216 1.00 94.12 441 LEU A C 1
ATOM 3279 O O . LEU A 1 441 ? 23.516 2.503 3.753 1.00 94.12 441 LEU A O 1
ATOM 3283 N N . LEU A 1 442 ? 21.479 1.608 3.490 1.00 91.75 442 LEU A N 1
ATOM 3284 C CA . LEU A 1 442 ? 21.703 1.229 2.086 1.00 91.75 442 LEU A CA 1
ATOM 3285 C C . LEU A 1 442 ? 22.008 2.459 1.214 1.00 91.75 442 LEU A C 1
ATOM 3287 O O . LEU A 1 442 ? 22.931 2.426 0.394 1.00 91.75 442 LEU A O 1
ATOM 3291 N N . GLY A 1 443 ? 21.275 3.558 1.416 1.00 89.06 443 GLY A N 1
ATOM 3292 C CA . GLY A 1 443 ? 21.510 4.833 0.737 1.00 89.06 443 GLY A CA 1
ATOM 3293 C C . GLY A 1 443 ? 22.881 5.436 1.059 1.00 89.06 443 GLY A C 1
ATOM 3294 O O . GLY A 1 443 ? 23.601 5.873 0.153 1.00 89.06 443 GLY A O 1
ATOM 3295 N N . GLU A 1 444 ? 23.289 5.404 2.328 1.00 89.62 444 GLU A N 1
ATOM 3296 C CA . GLU A 1 444 ? 24.612 5.860 2.764 1.00 89.62 444 GLU A CA 1
ATOM 3297 C C . GLU A 1 444 ? 25.736 5.041 2.133 1.00 89.62 444 GLU A C 1
ATOM 3299 O O . GLU A 1 444 ? 26.659 5.617 1.549 1.00 89.62 444 GLU A O 1
ATOM 3304 N N . VAL A 1 445 ? 25.634 3.710 2.168 1.00 90.12 445 VAL A N 1
ATOM 3305 C CA . VAL A 1 445 ? 26.600 2.796 1.542 1.00 90.12 445 VAL A CA 1
ATOM 3306 C C . VAL A 1 445 ? 26.685 3.062 0.038 1.00 90.12 445 VAL A C 1
ATOM 3308 O O . VAL A 1 445 ? 27.787 3.217 -0.495 1.00 90.12 445 VAL A O 1
ATOM 3311 N N . ALA A 1 446 ? 25.547 3.236 -0.644 1.00 87.69 446 ALA A N 1
ATOM 3312 C CA . ALA A 1 446 ? 25.503 3.543 -2.078 1.00 87.69 446 ALA A CA 1
ATOM 3313 C C . ALA A 1 446 ? 26.175 4.870 -2.395 1.00 87.69 446 ALA A C 1
ATOM 3315 O O . ALA A 1 446 ? 26.867 5.036 -3.406 1.00 87.69 446 ALA A O 1
ATOM 3316 N N . SER A 1 447 ? 25.965 5.850 -1.527 1.00 86.38 447 SER A N 1
ATOM 3317 C CA . SER A 1 447 ? 26.547 7.161 -1.691 1.00 86.38 447 SER A CA 1
ATOM 3318 C C . SER A 1 447 ? 28.051 7.170 -1.403 1.00 86.38 447 SER A C 1
ATOM 3320 O O . SER A 1 447 ? 28.796 7.856 -2.109 1.00 86.38 447 SER A O 1
ATOM 3322 N N . CYS A 1 448 ? 28.509 6.410 -0.407 1.00 86.06 448 CYS A N 1
ATOM 3323 C CA . CYS A 1 448 ? 29.920 6.225 -0.084 1.00 86.06 448 CYS A CA 1
ATOM 3324 C C . CYS A 1 448 ? 30.661 5.467 -1.188 1.00 86.06 448 CYS A C 1
ATOM 3326 O O . CYS A 1 448 ? 31.763 5.889 -1.543 1.00 86.06 448 CYS A O 1
ATOM 3328 N N . ALA A 1 449 ? 30.050 4.430 -1.768 1.00 82.19 449 ALA A N 1
ATOM 3329 C CA . ALA A 1 449 ? 30.603 3.673 -2.890 1.00 82.19 449 ALA A CA 1
ATOM 3330 C C . ALA A 1 449 ? 30.801 4.569 -4.125 1.00 82.19 449 ALA A C 1
ATOM 3332 O O . ALA A 1 449 ? 31.891 4.617 -4.695 1.00 82.19 449 ALA A O 1
ATOM 3333 N N . ARG A 1 450 ? 29.794 5.386 -4.474 1.00 82.88 450 ARG A N 1
ATOM 3334 C CA . ARG A 1 450 ? 29.888 6.353 -5.585 1.00 82.88 450 ARG A CA 1
ATOM 3335 C C . ARG A 1 450 ? 30.963 7.419 -5.364 1.00 82.88 450 ARG A C 1
ATOM 3337 O O . ARG A 1 450 ? 31.679 7.774 -6.298 1.00 82.88 450 ARG A O 1
ATOM 3344 N N . ARG A 1 451 ? 31.084 7.940 -4.137 1.00 84.31 451 ARG A N 1
ATOM 3345 C CA . ARG A 1 451 ? 32.013 9.035 -3.794 1.00 84.31 451 ARG A CA 1
ATOM 3346 C C . ARG A 1 451 ? 33.393 8.573 -3.311 1.00 84.31 451 ARG A C 1
ATOM 3348 O O . ARG A 1 451 ? 34.230 9.428 -3.039 1.00 84.31 451 ARG A O 1
ATOM 3355 N N . ARG A 1 452 ? 33.641 7.260 -3.194 1.00 77.38 452 ARG A N 1
ATOM 3356 C CA . ARG A 1 452 ? 34.861 6.669 -2.602 1.00 77.38 452 ARG A CA 1
ATOM 3357 C C . ARG A 1 452 ? 35.211 7.284 -1.239 1.00 77.38 452 ARG A C 1
ATOM 3359 O O . ARG A 1 452 ? 36.312 7.780 -1.013 1.00 77.38 452 ARG A O 1
ATOM 3366 N N . CYS A 1 453 ? 34.237 7.289 -0.332 1.00 77.50 453 CYS A N 1
ATOM 3367 C CA . CYS A 1 453 ? 34.391 7.878 0.998 1.00 77.50 453 CYS A CA 1
ATOM 3368 C C . CYS A 1 453 ? 35.220 6.983 1.938 1.00 77.50 453 CYS A C 1
ATOM 3370 O O . CYS A 1 453 ? 35.026 5.769 1.973 1.00 77.50 453 CYS A O 1
ATOM 3372 N N . SER A 1 454 ? 36.055 7.584 2.794 1.00 72.44 454 SER A N 1
ATOM 3373 C CA . SER A 1 454 ? 36.802 6.873 3.848 1.00 72.44 454 SER A CA 1
ATOM 3374 C C . SER A 1 454 ? 35.905 6.181 4.885 1.00 72.44 454 SER A C 1
ATOM 3376 O O . SER A 1 454 ? 36.334 5.228 5.528 1.00 72.44 454 SER A O 1
ATOM 3378 N N . ARG A 1 455 ? 34.643 6.616 5.024 1.00 76.50 455 ARG A N 1
ATOM 3379 C CA . ARG A 1 455 ? 33.645 6.030 5.937 1.00 76.50 455 ARG A CA 1
ATOM 3380 C C . ARG A 1 455 ? 32.932 4.791 5.382 1.00 76.50 455 ARG A C 1
ATOM 3382 O O . ARG A 1 455 ? 32.093 4.234 6.080 1.00 76.50 455 ARG A O 1
ATOM 3389 N N . SER A 1 456 ? 33.262 4.340 4.167 1.00 77.19 456 SER A N 1
ATOM 3390 C CA . SER A 1 456 ? 32.570 3.216 3.514 1.00 77.19 456 SER A CA 1
ATOM 3391 C C . SER A 1 456 ? 32.582 1.932 4.351 1.00 77.19 456 SER A C 1
ATOM 3393 O O . SER A 1 456 ? 31.597 1.201 4.343 1.00 77.19 456 SER A O 1
ATOM 3395 N N . GLY A 1 457 ? 33.667 1.665 5.087 1.00 79.62 457 GLY A N 1
ATOM 3396 C CA . GLY A 1 457 ? 33.761 0.489 5.957 1.00 79.62 457 GLY A CA 1
ATOM 3397 C C . GLY A 1 457 ? 32.821 0.552 7.164 1.00 79.62 457 GLY A C 1
ATOM 3398 O O . GLY A 1 457 ? 32.191 -0.447 7.484 1.00 79.62 457 GLY A O 1
ATOM 3399 N N . ILE A 1 458 ? 32.673 1.731 7.781 1.00 83.25 458 ILE A N 1
ATOM 3400 C CA . ILE A 1 458 ? 31.775 1.938 8.929 1.00 83.25 458 ILE A CA 1
ATOM 3401 C C . ILE A 1 458 ? 30.320 1.790 8.479 1.00 83.25 458 ILE A C 1
ATOM 3403 O O . ILE A 1 458 ? 29.607 0.960 9.021 1.00 83.25 458 ILE A O 1
ATOM 3407 N N . ALA A 1 459 ? 29.921 2.489 7.410 1.00 87.31 459 ALA A N 1
ATOM 3408 C CA . ALA A 1 459 ? 28.558 2.397 6.881 1.00 87.31 459 ALA A CA 1
ATOM 3409 C C . ALA A 1 459 ? 28.185 0.963 6.455 1.00 87.31 459 ALA A C 1
ATOM 3411 O O . ALA A 1 459 ? 27.051 0.533 6.634 1.00 87.31 459 ALA A O 1
ATOM 3412 N N . SER A 1 460 ? 29.146 0.198 5.920 1.00 89.88 460 SER A N 1
ATOM 3413 C CA . SER A 1 460 ? 28.916 -1.209 5.559 1.00 89.88 460 SER A CA 1
ATOM 3414 C C . SER A 1 460 ? 28.785 -2.113 6.790 1.00 89.88 460 SER A C 1
ATOM 3416 O O . SER A 1 460 ? 27.991 -3.049 6.769 1.00 89.88 460 SER A O 1
ATOM 3418 N N . ALA A 1 461 ? 29.536 -1.843 7.863 1.00 92.25 461 ALA A N 1
ATOM 3419 C CA . ALA A 1 461 ? 29.404 -2.566 9.126 1.00 92.25 461 ALA A CA 1
ATOM 3420 C C . ALA A 1 461 ? 28.062 -2.266 9.813 1.00 92.25 461 ALA A C 1
ATOM 3422 O O . ALA A 1 461 ? 27.395 -3.196 10.262 1.00 92.25 461 ALA A O 1
ATOM 3423 N N . ASP A 1 462 ? 27.637 -1.000 9.819 1.00 94.94 462 ASP A N 1
ATOM 3424 C CA . ASP A 1 462 ? 26.339 -0.576 10.354 1.00 94.94 462 ASP A CA 1
ATOM 3425 C C . ASP A 1 462 ? 25.183 -1.204 9.556 1.00 94.94 462 ASP A C 1
ATOM 3427 O O . ASP A 1 462 ? 24.241 -1.730 10.148 1.00 94.94 462 ASP A O 1
ATOM 3431 N N . LEU A 1 463 ? 25.286 -1.246 8.217 1.00 95.00 463 LEU A N 1
ATOM 3432 C CA . LEU A 1 463 ? 24.327 -1.938 7.346 1.00 95.00 463 LEU A CA 1
ATOM 3433 C C . LEU A 1 463 ? 24.180 -3.419 7.723 1.00 95.00 463 LEU A C 1
ATOM 3435 O O . LEU A 1 463 ? 23.063 -3.918 7.839 1.00 95.00 463 LEU A O 1
ATOM 3439 N N . VAL A 1 464 ? 25.302 -4.122 7.904 1.00 96.75 464 VAL A N 1
ATOM 3440 C CA . VAL A 1 464 ? 25.309 -5.540 8.289 1.00 96.75 464 VAL A CA 1
ATOM 3441 C C . VAL A 1 464 ? 24.677 -5.734 9.665 1.00 96.75 464 VAL A C 1
ATOM 3443 O O . VAL A 1 464 ? 23.795 -6.577 9.808 1.00 96.75 464 VAL A O 1
ATOM 3446 N N . ALA A 1 465 ? 25.080 -4.933 10.653 1.00 97.25 465 ALA A N 1
ATOM 3447 C CA . ALA A 1 465 ? 24.540 -5.016 12.005 1.00 97.25 465 ALA A CA 1
ATOM 3448 C C . ALA A 1 465 ? 23.026 -4.751 12.033 1.00 97.25 465 ALA A C 1
ATOM 3450 O O . ALA A 1 465 ? 22.292 -5.474 12.704 1.00 97.25 465 ALA A O 1
ATOM 3451 N N . SER A 1 466 ? 22.551 -3.764 11.267 1.00 97.00 466 SER A N 1
ATOM 3452 C CA . SER A 1 466 ? 21.124 -3.459 11.123 1.00 97.00 466 SER A CA 1
ATOM 3453 C C . SER A 1 466 ? 20.360 -4.601 10.444 1.00 97.00 466 SER A C 1
ATOM 3455 O O . SER A 1 466 ? 19.301 -5.004 10.923 1.00 97.00 466 SER A O 1
ATOM 3457 N N . ALA A 1 467 ? 20.921 -5.201 9.388 1.00 97.69 467 ALA A N 1
ATOM 3458 C CA . ALA A 1 467 ? 20.315 -6.346 8.709 1.00 97.69 467 ALA A CA 1
ATOM 3459 C C . ALA A 1 467 ? 20.200 -7.585 9.618 1.00 97.69 467 ALA A C 1
ATOM 3461 O O . ALA A 1 467 ? 19.146 -8.222 9.651 1.00 97.69 467 ALA A O 1
ATOM 3462 N N . ASP A 1 468 ? 21.253 -7.910 10.378 1.00 97.81 468 ASP A N 1
ATOM 3463 C CA . ASP A 1 468 ? 21.244 -9.020 11.340 1.00 97.81 468 ASP A CA 1
ATOM 3464 C C . ASP A 1 468 ? 20.255 -8.748 12.494 1.00 97.81 468 ASP A C 1
ATOM 3466 O O . ASP A 1 468 ? 19.495 -9.636 12.886 1.00 97.81 468 ASP A O 1
ATOM 3470 N N . ALA A 1 469 ? 20.212 -7.512 13.008 1.00 96.75 469 ALA A N 1
ATOM 3471 C CA . ALA A 1 469 ? 19.284 -7.113 14.066 1.00 96.75 469 ALA A CA 1
ATOM 3472 C C . ALA A 1 469 ? 17.818 -7.172 13.612 1.00 96.75 469 ALA A C 1
ATOM 3474 O O . ALA A 1 469 ? 16.973 -7.668 14.356 1.00 96.75 469 ALA A O 1
ATOM 3475 N N . LEU A 1 470 ? 17.514 -6.716 12.392 1.00 96.50 470 LEU A N 1
ATOM 3476 C CA . LEU A 1 470 ? 16.179 -6.818 11.804 1.00 96.50 470 LEU A CA 1
ATOM 3477 C C . LEU A 1 470 ? 15.760 -8.283 11.638 1.00 96.50 470 LEU A C 1
ATOM 3479 O O . LEU A 1 470 ? 14.656 -8.649 12.034 1.00 96.50 470 LEU A O 1
ATOM 3483 N N . ALA A 1 471 ? 16.640 -9.133 11.098 1.00 97.56 471 ALA A N 1
ATOM 3484 C CA . ALA A 1 471 ? 16.353 -10.556 10.939 1.00 97.56 471 ALA A CA 1
ATOM 3485 C C . ALA A 1 471 ? 16.058 -11.233 12.290 1.00 97.56 471 ALA A C 1
ATOM 3487 O O . ALA A 1 471 ? 15.086 -11.979 12.401 1.00 97.56 471 ALA A O 1
ATOM 3488 N N . ALA A 1 472 ? 16.849 -10.931 13.325 1.00 96.50 472 ALA A N 1
ATOM 3489 C CA . ALA A 1 472 ? 16.642 -11.457 14.673 1.00 96.50 472 ALA A CA 1
ATOM 3490 C C . ALA A 1 472 ? 15.343 -10.942 15.318 1.00 96.50 472 ALA A C 1
ATOM 3492 O O . ALA A 1 472 ? 14.613 -11.728 15.922 1.00 96.50 472 ALA A O 1
ATOM 3493 N N . ALA A 1 473 ? 15.037 -9.648 15.172 1.00 95.31 473 ALA A N 1
ATOM 3494 C CA . ALA A 1 473 ? 13.820 -9.045 15.710 1.00 95.31 473 ALA A CA 1
ATOM 3495 C C . ALA A 1 473 ? 12.561 -9.662 15.082 1.00 95.31 473 ALA A C 1
ATOM 3497 O O . ALA A 1 473 ? 11.709 -10.164 15.811 1.00 95.31 473 ALA A O 1
ATOM 3498 N N . MET A 1 474 ? 12.494 -9.728 13.747 1.00 95.62 474 MET A N 1
ATOM 3499 C CA . MET A 1 474 ? 11.366 -10.338 13.029 1.00 95.62 474 MET A CA 1
ATOM 3500 C C . MET A 1 474 ? 11.223 -11.833 13.343 1.00 95.62 474 MET A C 1
ATOM 3502 O O . MET A 1 474 ? 10.112 -12.338 13.481 1.00 95.62 474 MET A O 1
ATOM 3506 N N . ALA A 1 475 ? 12.334 -12.568 13.481 1.00 96.31 475 ALA A N 1
ATOM 3507 C CA . ALA A 1 475 ? 12.279 -13.971 13.885 1.00 96.31 475 ALA A CA 1
ATOM 3508 C C . ALA A 1 475 ? 11.688 -14.129 15.296 1.00 96.31 475 ALA A C 1
ATOM 3510 O O . ALA A 1 475 ? 10.810 -14.969 15.493 1.00 96.31 475 ALA A O 1
ATOM 3511 N N . GLY A 1 476 ? 12.122 -13.294 16.246 1.00 94.69 476 GLY A N 1
ATOM 3512 C CA . GLY A 1 476 ? 11.592 -13.265 17.609 1.00 94.69 476 GLY A CA 1
ATOM 3513 C C . GLY A 1 476 ? 10.112 -12.879 17.673 1.00 94.69 476 GLY A C 1
ATOM 3514 O O . GLY A 1 476 ? 9.366 -13.501 18.432 1.00 94.69 476 GLY A O 1
ATOM 3515 N N . HIS A 1 477 ? 9.679 -11.918 16.845 1.00 93.62 477 HIS A N 1
ATOM 3516 C CA . HIS A 1 477 ? 8.268 -11.574 16.664 1.00 93.62 477 HIS A CA 1
ATOM 3517 C C . HIS A 1 477 ? 7.474 -12.810 16.246 1.00 93.62 477 HIS A C 1
ATOM 3519 O O . HIS A 1 477 ? 6.596 -13.268 16.977 1.00 93.62 477 HIS A O 1
ATOM 3525 N N . MET A 1 478 ? 7.823 -13.399 15.102 1.00 94.81 478 MET A N 1
ATOM 3526 C CA . MET A 1 478 ? 7.090 -14.534 14.540 1.00 94.81 478 MET A CA 1
ATOM 3527 C C . MET A 1 478 ? 7.070 -15.727 15.504 1.00 94.81 478 MET A C 1
ATOM 3529 O O . MET A 1 478 ? 6.069 -16.426 15.617 1.00 94.81 478 MET A O 1
ATOM 3533 N N . GLU A 1 479 ? 8.147 -15.967 16.259 1.00 95.06 479 GLU A N 1
ATOM 3534 C CA . GLU A 1 479 ? 8.170 -16.987 17.316 1.00 95.06 479 GLU A CA 1
ATOM 3535 C C . GLU A 1 479 ? 7.213 -16.686 18.480 1.00 95.06 479 GLU A C 1
ATOM 3537 O O . GLU A 1 479 ? 6.721 -17.612 19.136 1.00 95.06 479 GLU A O 1
ATOM 3542 N N . ALA A 1 480 ? 6.973 -15.415 18.804 1.00 91.81 480 ALA A N 1
ATOM 3543 C CA . ALA A 1 480 ? 5.989 -15.027 19.809 1.00 91.81 480 ALA A CA 1
ATOM 3544 C C . ALA A 1 480 ? 4.565 -15.307 19.310 1.00 91.81 480 ALA A C 1
ATOM 3546 O O . ALA A 1 480 ? 3.768 -15.911 20.035 1.00 91.81 480 ALA A O 1
ATOM 3547 N N . GLU A 1 481 ? 4.267 -14.975 18.057 1.00 91.94 481 GLU A N 1
ATOM 3548 C CA . GLU A 1 481 ? 2.970 -15.249 17.436 1.00 91.94 481 GLU A CA 1
ATOM 3549 C C . GLU A 1 481 ? 2.693 -16.744 17.293 1.00 91.94 481 GLU A C 1
ATOM 3551 O O . GLU A 1 481 ? 1.613 -17.228 17.643 1.00 91.94 481 GLU A O 1
ATOM 3556 N N . GLU A 1 482 ? 3.692 -17.505 16.849 1.00 94.69 482 GLU A N 1
ATOM 3557 C CA . GLU A 1 482 ? 3.611 -18.957 16.688 1.00 94.69 482 GLU A CA 1
ATOM 3558 C C . GLU A 1 482 ? 3.357 -19.684 18.012 1.00 94.69 482 GLU A C 1
ATOM 3560 O O . GLU A 1 482 ? 2.729 -20.746 18.029 1.00 94.69 482 GLU A O 1
ATOM 3565 N N . ARG A 1 483 ? 3.819 -19.116 19.132 1.00 93.19 483 ARG A N 1
ATOM 3566 C CA . ARG A 1 483 ? 3.620 -19.679 20.476 1.00 93.19 483 ARG A CA 1
ATOM 3567 C C . ARG A 1 483 ? 2.365 -19.165 21.174 1.00 93.19 483 ARG A C 1
ATOM 3569 O O . ARG A 1 483 ? 1.810 -19.890 21.998 1.00 93.19 483 ARG A O 1
ATOM 3576 N N . GLY A 1 484 ? 1.941 -17.938 20.886 1.00 88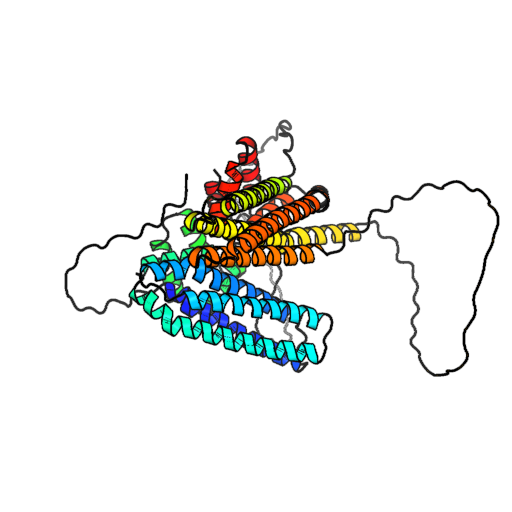.19 484 GLY A N 1
ATOM 3577 C CA . GLY A 1 484 ? 0.832 -17.274 21.570 1.00 88.19 484 GLY A CA 1
ATOM 3578 C C . GLY A 1 484 ? -0.437 -17.191 20.727 1.00 88.19 484 GLY A C 1
ATOM 3579 O O . GLY A 1 484 ? -1.471 -17.754 21.091 1.00 88.19 484 GLY A O 1
ATOM 3580 N N . VAL A 1 485 ? -0.348 -16.494 19.596 1.00 89.56 485 VAL A N 1
ATOM 3581 C CA . VAL A 1 485 ? -1.484 -16.080 18.759 1.00 89.56 485 VAL A CA 1
ATOM 3582 C C . VAL A 1 485 ? -2.049 -17.262 17.974 1.00 89.56 485 VAL A C 1
ATOM 3584 O O . VAL A 1 485 ? -3.245 -17.554 18.072 1.00 89.56 485 VAL A O 1
ATOM 3587 N N . LEU A 1 486 ? -1.200 -17.998 17.246 1.00 89.75 486 LEU A N 1
ATOM 3588 C CA . LEU A 1 486 ? -1.654 -19.101 16.392 1.00 89.75 486 LEU A CA 1
ATOM 3589 C C . LEU A 1 486 ? -2.332 -20.227 17.187 1.00 89.75 486 LEU A C 1
ATOM 3591 O O . LEU A 1 486 ? -3.435 -20.621 16.801 1.00 89.75 486 LEU A O 1
ATOM 3595 N N . PRO A 1 487 ? -1.784 -20.728 18.314 1.00 91.44 487 PRO A N 1
ATOM 3596 C CA . PRO A 1 487 ? -2.452 -21.774 19.087 1.00 91.44 487 PRO A CA 1
ATOM 3597 C C . PRO A 1 487 ? -3.782 -21.309 19.694 1.00 91.44 487 PRO A C 1
ATOM 3599 O O . PRO A 1 487 ? -4.722 -22.101 19.803 1.00 91.44 487 PRO A O 1
ATOM 3602 N N . ALA A 1 488 ? -3.883 -20.031 20.080 1.00 89.62 488 ALA A N 1
ATOM 3603 C CA . ALA A 1 488 ? -5.128 -19.461 20.579 1.00 89.62 488 ALA A CA 1
ATOM 3604 C C . ALA A 1 488 ? -6.203 -19.457 19.483 1.00 89.62 488 ALA A C 1
ATOM 3606 O O . ALA A 1 488 ? -7.302 -19.967 19.712 1.00 89.62 488 ALA A O 1
ATOM 3607 N N . LEU A 1 489 ? -5.871 -18.985 18.280 1.00 88.56 489 LEU A N 1
ATOM 3608 C CA . LEU A 1 489 ? -6.781 -19.007 17.135 1.00 88.56 489 LEU A CA 1
ATOM 3609 C C . LEU A 1 489 ? -7.127 -20.433 16.699 1.00 88.56 489 LEU A C 1
ATOM 3611 O O . LEU A 1 489 ? -8.294 -20.725 16.469 1.00 88.56 489 LEU A O 1
ATOM 3615 N N . GLU A 1 490 ? -6.163 -21.357 16.647 1.00 90.50 490 GLU A N 1
ATOM 3616 C CA . GLU A 1 490 ? -6.422 -22.766 16.311 1.00 90.50 490 GLU A CA 1
ATOM 3617 C C . GLU A 1 490 ? -7.454 -23.408 17.250 1.00 90.50 490 GLU A C 1
ATOM 3619 O O . GLU A 1 490 ? -8.267 -24.223 16.806 1.00 90.50 490 GLU A O 1
ATOM 3624 N N . ARG A 1 491 ? -7.417 -23.048 18.539 1.00 88.75 491 ARG A N 1
ATOM 3625 C CA . ARG A 1 491 ? -8.331 -23.562 19.565 1.00 88.75 491 ARG A CA 1
ATOM 3626 C C . ARG A 1 491 ? -9.706 -22.903 19.513 1.00 88.75 491 ARG A C 1
ATOM 3628 O O . ARG A 1 491 ? -10.704 -23.582 19.740 1.00 88.75 491 ARG A O 1
ATOM 3635 N N . LEU A 1 492 ? -9.750 -21.592 19.292 1.00 88.69 492 LEU A N 1
ATOM 3636 C CA . LEU A 1 492 ? -10.974 -20.795 19.395 1.00 88.69 492 LEU A CA 1
ATOM 3637 C C . LEU A 1 492 ? -11.754 -20.724 18.077 1.00 88.69 492 LEU A C 1
ATOM 3639 O O . LEU A 1 492 ? -12.965 -20.544 18.103 1.00 88.69 492 LEU A O 1
ATOM 3643 N N . CYS A 1 493 ? -11.077 -20.887 16.939 1.00 90.38 493 CYS A N 1
ATOM 3644 C CA . CYS A 1 493 ? -11.630 -20.647 15.613 1.00 90.38 493 CYS A CA 1
ATOM 3645 C C . CYS A 1 493 ? -11.897 -21.973 14.869 1.00 90.38 493 CYS A C 1
ATOM 3647 O O . CYS A 1 493 ? -10.961 -22.734 14.589 1.00 90.38 493 CYS A O 1
ATOM 3649 N N . PRO A 1 494 ? -13.154 -22.287 14.505 1.00 91.75 494 PRO A N 1
ATOM 3650 C CA . PRO A 1 494 ? -13.487 -23.421 13.648 1.00 91.75 494 PRO A CA 1
ATOM 3651 C C . PRO A 1 494 ? -12.800 -23.361 12.277 1.00 91.75 494 PRO A C 1
ATOM 3653 O O . PRO A 1 494 ? -12.529 -22.298 11.729 1.00 91.75 494 PRO A O 1
ATOM 3656 N N . ARG A 1 495 ? -12.580 -24.522 11.643 1.00 93.75 495 ARG A N 1
ATOM 3657 C CA . ARG A 1 495 ? -11.874 -24.599 10.344 1.00 93.75 495 ARG A CA 1
ATOM 3658 C C . ARG A 1 495 ? -12.413 -23.687 9.227 1.00 93.75 495 ARG A C 1
ATOM 3660 O O . ARG A 1 495 ? -11.586 -23.209 8.456 1.00 93.75 495 ARG A O 1
ATOM 3667 N N . PRO A 1 496 ? -13.733 -23.498 9.037 1.00 94.12 496 PRO A N 1
ATOM 3668 C CA . PRO A 1 496 ? -14.232 -22.559 8.031 1.00 94.12 496 PRO A CA 1
ATOM 3669 C C . PRO A 1 496 ? -13.784 -21.120 8.295 1.00 94.12 496 PRO A C 1
ATOM 3671 O O . PRO A 1 496 ? -13.290 -20.475 7.378 1.00 94.12 496 PRO A O 1
ATOM 3674 N N . GLU A 1 497 ? -13.872 -20.666 9.543 1.00 93.19 497 GLU A N 1
ATOM 3675 C CA . GLU A 1 497 ? -13.432 -19.329 9.950 1.00 93.19 497 GLU A CA 1
ATOM 3676 C C . GLU A 1 497 ? -11.909 -19.184 9.848 1.00 93.19 497 GLU A C 1
ATOM 3678 O O . GLU A 1 497 ? -11.428 -18.177 9.346 1.00 93.19 497 GLU A O 1
ATOM 3683 N N . GLN A 1 498 ? -11.142 -20.228 10.181 1.00 95.12 498 GLN A N 1
ATOM 3684 C CA . GLN A 1 498 ? -9.691 -20.249 9.955 1.00 95.12 498 GLN A CA 1
ATOM 3685 C C . GLN A 1 498 ? -9.327 -19.995 8.488 1.00 95.12 498 GLN A C 1
ATOM 3687 O O . GLN A 1 498 ? -8.390 -19.259 8.195 1.00 95.12 498 GLN A O 1
ATOM 3692 N N . ARG A 1 499 ? -10.064 -20.599 7.547 1.00 95.75 499 ARG A N 1
ATOM 3693 C CA . ARG A 1 499 ? -9.849 -20.359 6.114 1.00 95.75 499 ARG A CA 1
ATOM 3694 C C . ARG A 1 499 ? -10.265 -18.953 5.700 1.00 95.75 499 ARG A C 1
ATOM 3696 O O . ARG A 1 499 ? -9.572 -18.350 4.890 1.00 95.75 499 ARG A O 1
ATOM 3703 N N . ALA A 1 500 ? -11.362 -18.439 6.255 1.00 95.38 500 ALA A N 1
ATOM 3704 C CA . ALA A 1 500 ? -11.793 -17.067 6.010 1.00 95.38 500 ALA A CA 1
ATOM 3705 C C . ALA A 1 500 ? -10.738 -16.054 6.489 1.00 95.38 500 ALA A C 1
ATOM 3707 O O . ALA A 1 500 ? -10.444 -15.113 5.761 1.00 95.38 500 ALA A O 1
ATOM 3708 N N . LEU A 1 501 ? -10.103 -16.289 7.644 1.00 94.88 501 LEU A N 1
ATOM 3709 C CA . LEU A 1 501 ? -8.992 -15.469 8.139 1.00 94.88 501 LEU A CA 1
ATOM 3710 C C . LEU A 1 501 ? -7.786 -15.505 7.195 1.00 94.88 501 LEU A C 1
ATOM 3712 O O . LEU A 1 501 ? -7.288 -14.451 6.818 1.00 94.88 501 LEU A O 1
ATOM 3716 N N . LEU A 1 502 ? -7.359 -16.691 6.741 1.00 95.06 502 LEU A N 1
ATOM 3717 C CA . LEU A 1 502 ? -6.276 -16.797 5.750 1.00 95.06 502 LEU A CA 1
ATOM 3718 C C . LEU A 1 502 ? -6.594 -16.030 4.467 1.00 95.06 502 LEU A C 1
ATOM 3720 O O . LEU A 1 502 ? -5.731 -15.360 3.907 1.00 95.06 502 LEU A O 1
ATOM 3724 N N . TRP A 1 503 ? -7.831 -16.145 3.986 1.00 96.94 503 TRP A N 1
ATOM 3725 C CA . TRP A 1 503 ? -8.258 -15.439 2.788 1.00 96.94 503 TRP A CA 1
ATOM 3726 C C . TRP A 1 503 ? -8.293 -13.923 3.000 1.00 96.94 503 TRP A C 1
ATOM 3728 O O . TRP A 1 503 ? -7.853 -13.175 2.132 1.00 96.94 503 TRP A O 1
ATOM 3738 N N . ALA A 1 504 ? -8.746 -13.461 4.165 1.00 95.88 504 ALA A N 1
ATOM 3739 C CA . ALA A 1 504 ? -8.718 -12.050 4.527 1.00 95.88 504 ALA A CA 1
ATOM 3740 C C . ALA A 1 504 ? -7.282 -11.499 4.603 1.00 95.88 504 ALA A C 1
ATOM 3742 O O . ALA A 1 504 ? -7.038 -10.417 4.078 1.00 95.88 504 ALA A O 1
ATOM 3743 N N . MET A 1 505 ? -6.315 -12.265 5.127 1.00 94.31 505 MET A N 1
ATOM 3744 C CA . MET A 1 505 ? -4.891 -11.894 5.076 1.00 94.31 505 MET A CA 1
ATOM 3745 C C . MET A 1 505 ? -4.370 -11.791 3.636 1.00 94.31 505 MET A C 1
ATOM 3747 O O . MET A 1 505 ? -3.613 -10.882 3.315 1.00 94.31 505 MET A O 1
ATOM 3751 N N . VAL A 1 506 ? -4.798 -12.687 2.735 1.00 95.31 506 VAL A N 1
ATOM 3752 C CA . VAL A 1 506 ? -4.472 -12.569 1.303 1.00 95.31 506 VAL A CA 1
ATOM 3753 C C . VAL A 1 506 ? -5.070 -11.291 0.714 1.00 95.31 506 VAL A C 1
ATOM 3755 O O . VAL A 1 506 ? -4.373 -10.570 0.008 1.00 95.31 506 VAL A O 1
ATOM 3758 N N . ARG A 1 507 ? -6.330 -10.969 1.032 1.00 95.75 507 ARG A N 1
ATOM 3759 C CA . ARG A 1 507 ? -6.997 -9.750 0.546 1.00 95.75 507 ARG A CA 1
ATOM 3760 C C . ARG A 1 507 ? -6.409 -8.454 1.115 1.00 95.75 507 ARG A C 1
ATOM 3762 O O . ARG A 1 507 ? -6.571 -7.416 0.481 1.00 95.75 507 ARG A O 1
ATOM 3769 N N . ALA A 1 508 ? -5.730 -8.502 2.258 1.00 94.44 508 ALA A N 1
ATOM 3770 C CA . ALA A 1 508 ? -5.023 -7.353 2.822 1.00 94.44 508 ALA A CA 1
ATOM 3771 C C . ALA A 1 508 ? -3.780 -6.950 2.003 1.00 94.44 508 ALA A C 1
ATOM 3773 O O . ALA A 1 508 ? -3.285 -5.837 2.148 1.00 94.44 508 ALA A O 1
ATOM 3774 N N . MET A 1 509 ? -3.288 -7.818 1.110 1.00 94.88 509 MET A N 1
ATOM 3775 C CA . MET A 1 509 ? -2.191 -7.497 0.195 1.00 94.88 509 MET A CA 1
ATOM 3776 C C . MET A 1 509 ? -2.698 -6.958 -1.157 1.00 94.88 509 MET A C 1
ATOM 3778 O O . MET A 1 509 ? -3.762 -7.363 -1.638 1.00 94.88 509 MET A O 1
ATOM 3782 N N . PRO A 1 510 ? -1.919 -6.090 -1.825 1.00 95.69 510 PRO A N 1
ATOM 3783 C CA . PRO A 1 510 ? -2.192 -5.664 -3.193 1.00 95.69 510 PRO A CA 1
ATOM 3784 C C . PRO A 1 510 ? -1.874 -6.776 -4.205 1.00 95.69 510 PRO A C 1
ATOM 3786 O O . PRO A 1 510 ? -0.956 -7.580 -4.006 1.00 95.69 510 PRO A O 1
ATOM 3789 N N . LEU A 1 511 ? -2.601 -6.810 -5.330 1.00 96.38 511 LEU A N 1
ATOM 3790 C CA . LEU A 1 511 ? -2.412 -7.823 -6.383 1.00 96.38 511 LEU A CA 1
ATOM 3791 C C . LEU A 1 511 ? -0.981 -7.845 -6.924 1.00 96.38 511 LEU A C 1
ATOM 3793 O O . LEU A 1 511 ? -0.412 -8.921 -7.100 1.00 96.38 511 LEU A O 1
ATOM 3797 N N . ARG A 1 512 ? -0.382 -6.666 -7.123 1.00 93.50 512 ARG A N 1
ATOM 3798 C CA . ARG A 1 512 ? 0.993 -6.526 -7.624 1.00 93.50 512 ARG A CA 1
ATOM 3799 C C . ARG A 1 512 ? 2.023 -7.168 -6.690 1.00 93.50 512 ARG A C 1
ATOM 3801 O O . ARG A 1 512 ? 3.050 -7.673 -7.141 1.00 93.50 512 ARG A O 1
ATOM 3808 N N . LEU A 1 513 ? 1.755 -7.179 -5.382 1.00 95.19 513 LEU A N 1
ATOM 3809 C CA . LEU A 1 513 ? 2.593 -7.889 -4.417 1.00 95.19 513 LEU A CA 1
ATOM 3810 C C . LEU A 1 513 ? 2.319 -9.395 -4.450 1.00 95.19 513 LEU A C 1
ATOM 3812 O O . LEU A 1 513 ? 3.260 -10.192 -4.476 1.00 95.19 513 LEU A O 1
ATOM 3816 N N . LEU A 1 514 ? 1.044 -9.790 -4.483 1.00 96.81 514 LEU A N 1
ATOM 3817 C CA . LEU A 1 514 ? 0.634 -11.195 -4.506 1.00 96.81 514 LEU A CA 1
ATOM 3818 C C . LEU A 1 514 ? 1.183 -11.960 -5.706 1.00 96.81 514 LEU A C 1
ATOM 3820 O O . LEU A 1 514 ? 1.598 -13.105 -5.546 1.00 96.81 514 LEU A O 1
ATOM 3824 N N . GLU A 1 515 ? 1.281 -11.329 -6.870 1.00 95.44 515 GLU A N 1
ATOM 3825 C CA . GLU A 1 515 ? 1.894 -11.924 -8.062 1.00 95.44 515 GLU A CA 1
ATOM 3826 C C . GLU A 1 515 ? 3.326 -12.422 -7.813 1.00 95.44 515 GLU A C 1
ATOM 3828 O O . GLU A 1 515 ? 3.767 -13.419 -8.386 1.00 95.44 515 GLU A O 1
ATOM 3833 N N . ARG A 1 516 ? 4.045 -11.777 -6.889 1.00 95.75 516 ARG A N 1
ATOM 3834 C CA . ARG A 1 516 ? 5.393 -12.176 -6.466 1.00 95.75 516 ARG A CA 1
ATOM 3835 C C . ARG A 1 516 ? 5.367 -13.098 -5.249 1.00 95.75 516 ARG A C 1
ATOM 3837 O O . ARG A 1 516 ? 6.150 -14.044 -5.190 1.00 95.75 516 ARG A O 1
ATOM 3844 N N . VAL A 1 517 ? 4.482 -12.844 -4.284 1.00 96.19 517 VAL A N 1
ATOM 3845 C CA . VAL A 1 517 ? 4.391 -13.599 -3.020 1.00 96.19 517 VAL A CA 1
ATOM 3846 C C . VAL A 1 517 ? 3.869 -15.019 -3.236 1.00 96.19 517 VAL A C 1
ATOM 3848 O O . VAL A 1 517 ? 4.425 -15.967 -2.681 1.00 96.19 517 VAL A O 1
ATOM 3851 N N . MET A 1 518 ? 2.841 -15.191 -4.068 1.00 96.31 518 MET A N 1
ATOM 3852 C CA . MET A 1 518 ? 2.199 -16.483 -4.319 1.00 96.31 518 MET A CA 1
ATOM 3853 C C . MET A 1 518 ? 3.187 -17.541 -4.852 1.00 96.31 518 MET A C 1
ATOM 3855 O O . MET A 1 518 ? 3.339 -18.581 -4.199 1.00 96.31 518 MET A O 1
ATOM 3859 N N . PRO A 1 519 ? 3.934 -17.303 -5.951 1.00 96.38 519 PRO A N 1
ATOM 3860 C CA . PRO A 1 519 ? 4.954 -18.245 -6.414 1.00 96.38 519 PRO A CA 1
ATOM 3861 C C . PRO A 1 519 ? 6.136 -18.365 -5.443 1.00 96.38 519 PRO A C 1
ATOM 3863 O O . PRO A 1 519 ? 6.704 -19.452 -5.305 1.00 96.38 519 PRO A O 1
ATOM 3866 N N . TRP A 1 520 ? 6.508 -17.283 -4.748 1.00 95.69 520 TRP A N 1
ATOM 3867 C CA . TRP A 1 520 ? 7.609 -17.282 -3.778 1.00 95.69 520 TRP A CA 1
ATOM 3868 C C . TRP A 1 520 ? 7.358 -18.236 -2.602 1.00 95.69 520 TRP A C 1
ATOM 3870 O O . TRP A 1 520 ? 8.250 -19.002 -2.228 1.00 95.69 520 TRP A O 1
ATOM 3880 N N . ILE A 1 521 ? 6.133 -18.266 -2.075 1.00 95.81 521 ILE A N 1
ATOM 3881 C CA . ILE A 1 521 ? 5.721 -19.230 -1.047 1.00 95.81 521 ILE A CA 1
ATOM 3882 C C . ILE A 1 521 ? 5.595 -20.626 -1.656 1.00 95.81 521 ILE A C 1
ATOM 3884 O O . ILE A 1 521 ? 6.168 -21.582 -1.130 1.00 95.81 521 ILE A O 1
ATOM 3888 N N . ALA A 1 522 ? 4.902 -20.756 -2.793 1.00 95.88 522 ALA A N 1
ATOM 3889 C CA . ALA A 1 522 ? 4.650 -22.044 -3.439 1.00 95.88 522 ALA A CA 1
ATOM 3890 C C . ALA A 1 522 ? 5.938 -22.824 -3.750 1.00 95.88 522 ALA A C 1
ATOM 3892 O O . ALA A 1 522 ? 5.966 -24.053 -3.617 1.00 95.88 522 ALA A O 1
ATOM 3893 N N . ALA A 1 523 ? 7.012 -22.125 -4.133 1.00 95.31 523 ALA A N 1
ATOM 3894 C CA . ALA A 1 523 ? 8.321 -22.703 -4.432 1.00 95.31 523 ALA A CA 1
ATOM 3895 C C . ALA A 1 523 ? 8.969 -23.424 -3.236 1.00 95.31 523 ALA A C 1
ATOM 3897 O O . ALA A 1 523 ? 9.832 -24.276 -3.436 1.00 95.31 523 ALA A O 1
ATOM 3898 N N . ARG A 1 524 ? 8.550 -23.109 -2.005 1.00 93.50 524 ARG A N 1
ATOM 3899 C CA . ARG A 1 524 ? 9.089 -23.684 -0.761 1.00 93.50 524 ARG A CA 1
ATOM 3900 C C . ARG A 1 524 ? 8.274 -24.868 -0.243 1.00 93.50 524 ARG A C 1
ATOM 3902 O O . ARG A 1 524 ? 8.701 -25.531 0.696 1.00 93.50 524 ARG A O 1
ATOM 3909 N N . LEU A 1 525 ? 7.107 -25.127 -0.830 1.00 94.94 525 LEU A N 1
ATOM 3910 C CA . LEU A 1 525 ? 6.173 -26.151 -0.369 1.00 94.94 525 LEU A CA 1
ATOM 3911 C C . LEU A 1 525 ? 6.312 -27.438 -1.173 1.00 94.94 525 LEU A C 1
ATOM 3913 O O . LEU A 1 525 ? 6.391 -27.411 -2.405 1.00 94.94 525 LEU A O 1
ATOM 3917 N N . ALA A 1 526 ? 6.236 -28.583 -0.490 1.00 94.38 526 ALA A N 1
ATOM 3918 C CA . ALA A 1 526 ? 6.096 -29.855 -1.182 1.00 94.38 526 ALA A CA 1
ATOM 3919 C C . ALA A 1 526 ? 4.774 -29.880 -1.983 1.00 94.38 526 ALA A C 1
ATOM 3921 O O . ALA A 1 526 ? 3.785 -29.272 -1.560 1.00 94.38 526 ALA A O 1
ATOM 3922 N N . PRO A 1 527 ? 4.674 -30.630 -3.099 1.00 94.81 527 PRO A N 1
ATOM 3923 C CA . PRO A 1 527 ? 3.484 -30.603 -3.958 1.00 94.81 527 PRO A CA 1
ATOM 3924 C C . PRO A 1 527 ? 2.162 -30.900 -3.231 1.00 94.81 527 PRO A C 1
ATOM 3926 O O . PRO A 1 527 ? 1.121 -30.340 -3.569 1.00 94.81 527 PRO A O 1
ATOM 3929 N N . ALA A 1 528 ? 2.180 -31.780 -2.224 1.00 92.94 528 ALA A N 1
ATOM 3930 C CA . ALA A 1 528 ? 0.999 -32.086 -1.417 1.00 92.94 528 ALA A CA 1
ATOM 3931 C C . ALA A 1 528 ? 0.608 -30.935 -0.474 1.00 92.94 528 ALA A C 1
ATOM 3933 O O . ALA A 1 528 ? -0.580 -30.662 -0.301 1.00 92.94 528 ALA A O 1
ATOM 3934 N N . GLU A 1 529 ? 1.591 -30.249 0.109 1.00 93.56 529 GLU A N 1
ATOM 3935 C CA . GLU A 1 529 ? 1.371 -29.093 0.980 1.00 93.56 529 GLU A CA 1
ATOM 3936 C C . GLU A 1 529 ? 0.860 -27.900 0.184 1.00 93.56 529 GLU A C 1
ATOM 3938 O O . GLU A 1 529 ? -0.139 -27.306 0.577 1.00 93.56 529 GLU A O 1
ATOM 3943 N N . ARG A 1 530 ? 1.460 -27.635 -0.985 1.00 95.25 530 ARG A N 1
ATOM 3944 C CA . ARG A 1 530 ? 1.009 -26.604 -1.924 1.00 95.25 530 ARG A CA 1
ATOM 3945 C C . ARG A 1 530 ? -0.454 -26.805 -2.312 1.00 95.25 530 ARG A C 1
ATOM 3947 O O . ARG A 1 530 ? -1.256 -25.894 -2.156 1.00 95.25 530 ARG A O 1
ATOM 3954 N N . ARG A 1 531 ? -0.835 -28.016 -2.747 1.00 94.50 531 ARG A N 1
ATOM 3955 C CA . ARG A 1 531 ? -2.235 -28.324 -3.097 1.00 94.50 531 ARG A CA 1
ATOM 3956 C C . ARG A 1 531 ? -3.193 -28.100 -1.929 1.00 94.50 531 ARG A C 1
ATOM 3958 O O . ARG A 1 531 ? -4.299 -27.615 -2.139 1.00 94.50 531 ARG A O 1
ATOM 3965 N N . ARG A 1 532 ? -2.789 -28.464 -0.707 1.00 94.19 532 ARG A N 1
ATOM 3966 C CA . ARG A 1 532 ? -3.610 -28.256 0.492 1.00 94.19 532 ARG A CA 1
ATOM 3967 C C . ARG A 1 532 ? -3.776 -26.769 0.800 1.00 94.19 532 ARG A C 1
ATOM 3969 O O . ARG A 1 532 ? -4.903 -26.342 1.005 1.00 94.19 532 ARG A O 1
ATOM 3976 N N . TRP A 1 533 ? -2.680 -26.012 0.789 1.00 95.25 533 TRP A N 1
ATOM 3977 C CA . TRP A 1 533 ? -2.673 -24.568 1.020 1.00 95.25 533 TRP A CA 1
ATOM 3978 C C . TRP A 1 533 ? -3.583 -23.837 0.027 1.00 95.25 533 TRP A C 1
ATOM 3980 O O . TRP A 1 533 ? -4.502 -23.141 0.450 1.00 95.25 533 TRP A O 1
ATOM 3990 N N . LEU A 1 534 ? -3.432 -24.094 -1.277 1.00 96.12 534 LEU A N 1
ATOM 3991 C CA . LEU A 1 534 ? -4.293 -23.497 -2.306 1.00 96.12 534 LEU A CA 1
ATOM 3992 C C . LEU A 1 534 ? -5.766 -23.893 -2.138 1.00 96.12 534 LEU A C 1
ATOM 3994 O O . LEU A 1 534 ? -6.655 -23.062 -2.306 1.00 96.12 534 LEU A O 1
ATOM 3998 N N . ALA A 1 535 ? -6.042 -25.142 -1.753 1.00 95.19 535 ALA A N 1
ATOM 3999 C CA . ALA A 1 535 ? -7.406 -25.586 -1.479 1.00 95.19 535 ALA A CA 1
ATOM 4000 C C . ALA A 1 535 ? -8.008 -24.934 -0.223 1.00 95.19 535 ALA A C 1
ATOM 4002 O O . ALA A 1 535 ? -9.219 -24.728 -0.169 1.00 95.19 535 ALA A O 1
ATOM 4003 N N . ASP A 1 536 ? -7.203 -24.630 0.796 1.00 95.69 536 ASP A N 1
ATOM 4004 C CA . ASP A 1 536 ? -7.664 -23.914 1.985 1.00 95.69 536 ASP A CA 1
ATOM 4005 C C . ASP A 1 536 ? -7.933 -22.435 1.683 1.00 95.69 536 ASP A C 1
ATOM 4007 O O . ASP A 1 536 ? -8.969 -21.938 2.124 1.00 95.69 536 ASP A O 1
ATOM 4011 N N . LEU A 1 537 ? -7.106 -21.779 0.857 1.00 95.50 537 LEU A N 1
ATOM 4012 C CA . LEU A 1 537 ? -7.377 -20.427 0.349 1.00 95.50 537 LEU A CA 1
ATOM 4013 C C . LEU A 1 537 ? -8.681 -20.382 -0.460 1.00 95.50 537 LEU A C 1
ATOM 4015 O O . LEU A 1 537 ? -9.584 -19.615 -0.136 1.00 95.50 537 LEU A O 1
ATOM 4019 N N . ALA A 1 538 ? -8.836 -21.270 -1.447 1.00 95.69 538 ALA A N 1
ATOM 4020 C CA . ALA A 1 538 ? -10.027 -21.317 -2.298 1.00 95.69 538 ALA A CA 1
ATOM 4021 C C . ALA A 1 538 ? -11.323 -21.590 -1.513 1.00 95.69 538 ALA A C 1
ATOM 4023 O O . ALA A 1 538 ? -12.384 -21.085 -1.862 1.00 95.69 538 ALA A O 1
ATOM 4024 N N . ARG A 1 539 ? -11.255 -22.384 -0.435 1.00 95.69 539 ARG A N 1
ATOM 4025 C CA . ARG A 1 539 ? -12.402 -22.647 0.454 1.00 95.69 539 ARG A CA 1
ATOM 4026 C C . ARG A 1 539 ? -12.645 -21.547 1.492 1.00 95.69 539 ARG A C 1
ATOM 4028 O O . ARG A 1 539 ? -13.674 -21.598 2.163 1.00 95.69 539 ARG A O 1
ATOM 4035 N N . GLY A 1 540 ? -11.678 -20.661 1.711 1.00 95.00 540 GLY A N 1
ATOM 4036 C CA . GLY A 1 540 ? -11.818 -19.480 2.564 1.00 95.00 540 GLY A CA 1
ATOM 4037 C C . GLY A 1 540 ? -12.453 -18.302 1.837 1.00 95.00 540 GLY A C 1
ATOM 4038 O O . GLY A 1 540 ? -13.089 -17.467 2.473 1.00 95.00 540 GLY A O 1
ATOM 4039 N N . ALA A 1 541 ? -12.311 -18.276 0.513 1.00 95.12 541 ALA A N 1
ATOM 4040 C CA . ALA A 1 541 ? -12.862 -17.247 -0.344 1.00 95.12 541 ALA A CA 1
ATOM 4041 C C . ALA A 1 541 ? -14.397 -17.243 -0.380 1.00 95.12 541 ALA A C 1
ATOM 4043 O O . ALA A 1 541 ? -15.053 -18.291 -0.375 1.00 95.12 541 ALA A O 1
ATOM 4044 N N . GLY A 1 542 ? -14.971 -16.039 -0.437 1.00 89.12 542 GLY A N 1
ATOM 4045 C CA . GLY A 1 542 ? -16.405 -15.845 -0.629 1.00 89.12 542 GLY A CA 1
ATOM 4046 C C . GLY A 1 542 ? -16.844 -16.183 -2.058 1.00 89.12 542 GLY A C 1
ATOM 4047 O O . GLY A 1 542 ? -16.031 -16.303 -2.970 1.00 89.12 542 GLY A O 1
ATOM 4048 N N . ARG A 1 543 ? -18.160 -16.299 -2.288 1.00 85.00 543 ARG A N 1
ATOM 4049 C CA . ARG A 1 543 ? -18.709 -16.632 -3.622 1.00 85.00 543 ARG A CA 1
ATOM 4050 C C . ARG A 1 543 ? -18.341 -15.602 -4.703 1.00 85.00 543 ARG A C 1
ATOM 4052 O O . ARG A 1 543 ? -18.170 -15.984 -5.858 1.00 85.00 543 ARG A O 1
ATOM 4059 N N . GLY A 1 544 ? -18.204 -14.329 -4.323 1.00 86.19 544 GLY A N 1
ATOM 4060 C CA . GLY A 1 544 ? -17.823 -13.234 -5.223 1.00 86.19 544 GLY A CA 1
ATOM 4061 C C . GLY A 1 544 ? -16.362 -13.270 -5.684 1.00 86.19 544 GLY A C 1
ATOM 4062 O O . GLY A 1 544 ? -16.032 -12.680 -6.704 1.00 86.19 544 GLY A O 1
ATOM 4063 N N . ASP A 1 545 ? -15.497 -14.027 -5.006 1.00 93.19 545 ASP A N 1
ATOM 4064 C CA . ASP A 1 545 ? -14.050 -13.995 -5.241 1.00 93.19 545 ASP A CA 1
ATOM 4065 C C . ASP A 1 545 ? -13.574 -15.048 -6.253 1.00 93.19 545 ASP A C 1
ATOM 4067 O O . ASP A 1 545 ? -12.383 -15.325 -6.348 1.00 93.19 545 ASP A O 1
ATOM 4071 N N . THR A 1 546 ? -14.472 -15.661 -7.029 1.00 94.44 546 THR A N 1
ATOM 4072 C CA . THR A 1 546 ? -14.119 -16.788 -7.916 1.00 94.44 546 THR A CA 1
ATOM 4073 C C . THR A 1 546 ? -13.002 -16.424 -8.910 1.00 94.44 546 THR A C 1
ATOM 4075 O O . THR A 1 546 ? -12.038 -17.179 -9.049 1.00 94.44 546 THR A O 1
ATOM 4078 N N . THR A 1 547 ? -13.086 -15.253 -9.554 1.00 96.19 547 THR A N 1
ATOM 4079 C CA . THR A 1 547 ? -12.048 -14.755 -10.478 1.00 96.19 547 THR A CA 1
ATOM 4080 C C . THR A 1 547 ? -10.736 -14.471 -9.750 1.00 96.19 547 THR A C 1
ATOM 4082 O O . THR A 1 547 ? -9.670 -14.862 -10.221 1.00 96.19 547 THR A O 1
ATOM 4085 N N . LEU A 1 548 ? -10.811 -13.853 -8.568 1.00 96.81 548 LEU A N 1
ATOM 4086 C CA . LEU A 1 548 ? -9.644 -13.550 -7.746 1.00 96.81 548 LEU A CA 1
ATOM 4087 C C . LEU A 1 548 ? -8.930 -14.827 -7.287 1.00 96.81 548 LEU A C 1
ATOM 4089 O O . LEU A 1 548 ? -7.713 -14.918 -7.408 1.00 96.81 548 LEU A O 1
ATOM 4093 N N . VAL A 1 549 ? -9.672 -15.834 -6.817 1.00 97.00 549 VAL A N 1
ATOM 4094 C CA . VAL A 1 549 ? -9.136 -17.152 -6.445 1.00 97.00 549 VAL A CA 1
ATOM 4095 C C . VAL A 1 549 ? -8.425 -17.790 -7.629 1.00 97.00 549 VAL A C 1
ATOM 4097 O O . VAL A 1 549 ? -7.296 -18.252 -7.472 1.00 97.00 549 VAL A O 1
ATOM 4100 N N . ALA A 1 550 ? -9.053 -17.813 -8.808 1.00 96.81 550 ALA A N 1
ATOM 4101 C CA . ALA A 1 550 ? -8.446 -18.384 -10.008 1.00 96.81 550 ALA A CA 1
ATOM 4102 C C . ALA A 1 550 ? -7.125 -17.682 -10.365 1.00 96.81 550 ALA A C 1
ATOM 4104 O O . ALA A 1 550 ? -6.136 -18.360 -10.636 1.00 96.81 550 ALA A O 1
ATOM 4105 N N . LEU A 1 551 ? -7.093 -16.349 -10.282 1.00 97.00 551 LEU A N 1
ATOM 4106 C CA . LEU A 1 551 ? -5.902 -15.544 -10.541 1.00 97.00 551 LEU A CA 1
ATOM 4107 C C . LEU A 1 551 ? -4.774 -15.857 -9.541 1.00 97.00 551 LEU A C 1
ATOM 4109 O O . LEU A 1 551 ? -3.704 -16.323 -9.934 1.00 97.00 551 LEU A O 1
ATOM 4113 N N . VAL A 1 552 ? -5.023 -15.686 -8.236 1.00 96.31 552 VAL A N 1
ATOM 4114 C CA . VAL A 1 552 ? -3.968 -15.819 -7.212 1.00 96.31 552 VAL A CA 1
ATOM 4115 C C . VAL A 1 552 ? -3.481 -17.257 -7.051 1.00 96.31 552 VAL A C 1
ATOM 4117 O O . VAL A 1 552 ? -2.297 -17.490 -6.810 1.00 96.31 552 VAL A O 1
ATOM 4120 N N . THR A 1 553 ? -4.370 -18.245 -7.197 1.00 94.62 553 THR A N 1
ATOM 4121 C CA . THR A 1 553 ? -3.965 -19.658 -7.141 1.00 94.62 553 THR A CA 1
ATOM 4122 C C . THR A 1 553 ? -3.259 -20.099 -8.421 1.00 94.62 553 THR A C 1
ATOM 4124 O O . THR A 1 553 ? -2.366 -20.941 -8.338 1.00 94.62 553 THR A O 1
ATOM 4127 N N . GLY A 1 554 ? -3.584 -19.494 -9.570 1.00 95.44 554 GLY A N 1
ATOM 4128 C CA . GLY A 1 554 ? -2.880 -19.6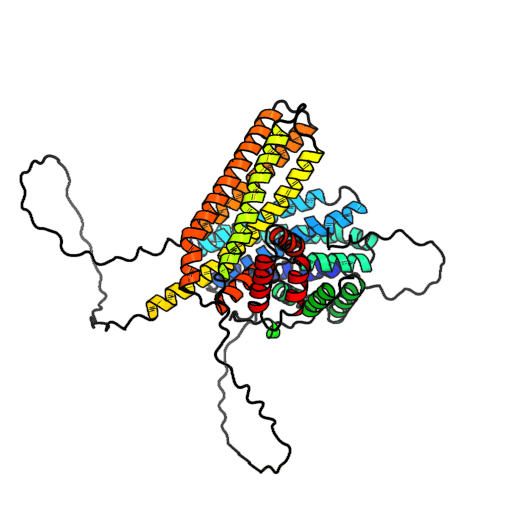94 -10.835 1.00 95.44 554 GLY A CA 1
ATOM 4129 C C . GLY A 1 554 ? -1.415 -19.256 -10.777 1.00 95.44 554 GLY A C 1
ATOM 4130 O O . GLY A 1 554 ? -0.552 -19.968 -11.281 1.00 95.44 554 GLY A O 1
ATOM 4131 N N . TRP A 1 555 ? -1.106 -18.156 -10.081 1.00 95.88 555 TRP A N 1
ATOM 4132 C CA . TRP A 1 555 ? 0.279 -17.707 -9.867 1.00 95.88 555 TRP A CA 1
ATOM 4133 C C . TRP A 1 555 ? 1.120 -18.658 -9.007 1.00 95.88 555 TRP A C 1
ATOM 4135 O O . TRP A 1 555 ? 2.344 -18.688 -9.123 1.00 95.88 555 TRP A O 1
ATOM 4145 N N . ALA A 1 556 ? 0.479 -19.429 -8.129 1.00 91.62 556 ALA A N 1
ATOM 4146 C CA . ALA A 1 556 ? 1.139 -20.375 -7.232 1.00 91.62 556 ALA A CA 1
ATOM 4147 C C . ALA A 1 556 ? 1.174 -21.823 -7.753 1.00 91.62 556 ALA A C 1
ATOM 4149 O O . ALA A 1 556 ? 1.752 -22.680 -7.075 1.00 91.62 556 ALA A O 1
ATOM 4150 N N . ALA A 1 557 ? 0.526 -22.112 -8.887 1.00 76.50 557 ALA A N 1
ATOM 4151 C CA . ALA A 1 557 ? 0.346 -23.469 -9.406 1.00 76.50 557 ALA A CA 1
ATOM 4152 C C . ALA A 1 557 ? 1.678 -24.167 -9.734 1.00 76.50 557 ALA A C 1
ATOM 4154 O O . ALA A 1 557 ? 2.550 -23.568 -10.400 1.00 76.50 557 ALA A O 1
#

Organism: Auxenochlorella protothecoides (NCBI:txid3075)